Protein AF-A0A2K8UEN0-F1 (afdb_monomer_lite)

pLDDT: mean 71.18, std 26.44, range [20.95, 98.56]

Radius of gyration: 31.03 Å; chains: 1; bounding box: 82×56×104 Å

Structure (mmCIF, N/CA/C/O backbone):
data_AF-A0A2K8UEN0-F1
#
_entry.id   AF-A0A2K8UEN0-F1
#
loop_
_atom_site.group_PDB
_atom_site.id
_atom_site.type_symbol
_atom_site.label_atom_id
_atom_site.label_alt_id
_atom_site.label_comp_id
_atom_site.label_asym_id
_atom_site.label_entity_id
_atom_site.label_seq_id
_atom_site.pdbx_PDB_ins_code
_atom_site.Cartn_x
_atom_site.Cartn_y
_atom_site.Cartn_z
_atom_site.occupancy
_atom_site.B_iso_or_equiv
_atom_site.auth_seq_id
_atom_site.auth_comp_id
_atom_site.auth_asym_id
_atom_site.auth_atom_id
_atom_site.pdbx_PDB_model_num
ATOM 1 N N . MET A 1 1 ? -13.338 4.064 33.197 1.00 82.06 1 MET A N 1
ATOM 2 C CA . MET A 1 1 ? -11.881 4.070 32.950 1.00 82.06 1 MET A CA 1
ATOM 3 C C . MET A 1 1 ? -11.497 2.807 32.193 1.00 82.06 1 MET A C 1
ATOM 5 O O . MET A 1 1 ? -12.009 1.742 32.523 1.00 82.06 1 MET A O 1
ATOM 9 N N . LEU A 1 2 ? -10.599 2.917 31.211 1.00 87.88 2 LEU A N 1
ATOM 10 C CA . LEU A 1 2 ? -9.962 1.764 30.567 1.00 87.88 2 LEU A CA 1
ATOM 11 C C . LEU A 1 2 ? -8.529 1.620 31.090 1.00 87.88 2 LEU A C 1
ATOM 13 O O . LEU A 1 2 ? -7.789 2.602 31.107 1.00 87.88 2 LEU A O 1
ATOM 17 N N . ALA A 1 3 ? -8.139 0.414 31.499 1.00 89.06 3 ALA A N 1
ATOM 18 C CA . ALA A 1 3 ? -6.764 0.093 31.877 1.00 89.06 3 ALA A CA 1
ATOM 19 C C . ALA A 1 3 ? -6.125 -0.749 30.767 1.00 89.06 3 ALA A C 1
ATOM 21 O O . ALA A 1 3 ? -6.399 -1.941 30.656 1.00 89.06 3 ALA A O 1
ATOM 22 N N . VAL A 1 4 ? -5.305 -0.127 29.918 1.00 88.69 4 VAL A N 1
ATOM 23 C CA . VAL A 1 4 ? -4.671 -0.806 28.776 1.00 88.69 4 VAL A CA 1
ATOM 24 C C . VAL A 1 4 ? -3.398 -1.521 29.235 1.00 88.69 4 VAL A C 1
ATOM 26 O O . VAL A 1 4 ? -2.424 -0.882 29.634 1.00 88.69 4 VAL A O 1
ATOM 29 N N . ILE A 1 5 ? -3.408 -2.852 29.173 1.00 89.62 5 ILE A N 1
ATOM 30 C CA . ILE A 1 5 ? -2.348 -3.731 29.674 1.00 89.62 5 ILE A CA 1
ATOM 31 C C . ILE A 1 5 ? -1.676 -4.411 28.477 1.00 89.62 5 ILE A C 1
ATOM 33 O O . ILE A 1 5 ? -2.247 -5.282 27.825 1.00 89.62 5 ILE A O 1
ATOM 37 N N . GLY A 1 6 ? -0.448 -3.987 28.177 1.00 85.31 6 GLY A N 1
ATOM 38 C CA . GLY A 1 6 ? 0.406 -4.589 27.150 1.00 85.31 6 GLY A CA 1
ATOM 39 C C . GLY A 1 6 ? 1.492 -5.500 27.728 1.00 85.31 6 GLY A C 1
ATOM 40 O O . GLY A 1 6 ? 1.697 -5.562 28.939 1.00 85.31 6 GLY A O 1
ATOM 41 N N . ARG A 1 7 ? 2.242 -6.168 26.843 1.00 86.25 7 ARG A N 1
ATOM 42 C CA . ARG A 1 7 ? 3.251 -7.193 27.185 1.00 86.25 7 ARG A CA 1
ATOM 43 C C . ARG A 1 7 ? 4.288 -6.743 28.223 1.00 86.25 7 ARG A C 1
ATOM 45 O O . ARG A 1 7 ? 4.674 -7.530 29.081 1.00 86.25 7 ARG A O 1
ATOM 52 N N . ASP A 1 8 ? 4.694 -5.477 28.168 1.00 87.31 8 ASP A N 1
ATOM 53 C CA . ASP A 1 8 ? 5.699 -4.901 29.068 1.00 87.31 8 ASP A CA 1
ATOM 54 C C . ASP A 1 8 ? 5.096 -4.125 30.252 1.00 87.31 8 ASP A C 1
ATOM 56 O O . ASP A 1 8 ? 5.833 -3.471 30.983 1.00 87.31 8 ASP A O 1
ATOM 60 N N . TRP A 1 9 ? 3.776 -4.160 30.471 1.00 89.62 9 TRP A N 1
ATOM 61 C CA . TRP A 1 9 ? 3.104 -3.331 31.486 1.00 89.62 9 TRP A CA 1
ATOM 62 C C . TRP A 1 9 ? 3.625 -3.604 32.910 1.00 89.62 9 TRP A C 1
ATOM 64 O O . TRP A 1 9 ? 3.991 -2.669 33.617 1.00 89.62 9 TRP A O 1
ATOM 74 N N . LEU A 1 10 ? 3.802 -4.880 33.277 1.00 88.69 10 LEU A N 1
ATOM 75 C CA . LEU A 1 10 ? 4.421 -5.298 34.548 1.00 88.69 10 LEU A CA 1
ATOM 76 C C . LEU A 1 10 ? 5.946 -5.092 34.615 1.00 88.69 10 LEU A C 1
ATOM 78 O O . LEU A 1 10 ? 6.532 -5.256 35.682 1.00 88.69 10 LEU A O 1
ATOM 82 N N . ARG A 1 11 ? 6.614 -4.800 33.492 1.00 86.62 11 ARG A N 1
ATOM 83 C CA . ARG A 1 11 ? 8.087 -4.729 33.386 1.00 86.62 11 ARG A CA 1
ATOM 84 C C . ARG A 1 11 ? 8.613 -3.337 33.041 1.00 86.62 11 ARG A C 1
ATOM 86 O O . ARG A 1 11 ? 9.823 -3.135 33.032 1.00 86.62 11 ARG A O 1
ATOM 93 N N . ALA A 1 12 ? 7.728 -2.386 32.751 1.00 84.38 12 ALA A N 1
ATOM 94 C CA . ALA A 1 12 ? 8.094 -1.010 32.468 1.00 84.38 12 ALA A CA 1
ATOM 95 C C . ALA A 1 12 ? 8.827 -0.413 33.678 1.00 84.38 12 ALA A C 1
ATOM 97 O O . ALA A 1 12 ? 8.308 -0.445 34.790 1.00 84.38 12 ALA A O 1
ATOM 98 N N . ALA A 1 13 ? 10.012 0.139 33.447 1.00 83.69 13 ALA A N 1
ATOM 99 C CA . ALA A 1 13 ? 10.877 0.770 34.439 1.00 83.69 13 ALA A CA 1
ATOM 100 C C . ALA A 1 13 ? 11.447 2.065 33.843 1.00 83.69 13 ALA A C 1
ATOM 102 O O . ALA A 1 13 ? 11.563 2.170 32.617 1.00 83.69 13 ALA A O 1
ATOM 103 N N . ASP A 1 14 ? 11.799 3.031 34.691 1.00 75.75 14 ASP A N 1
ATOM 104 C CA . ASP A 1 14 ? 12.539 4.222 34.264 1.00 75.75 14 ASP A CA 1
ATOM 105 C C . ASP A 1 14 ? 14.040 4.033 34.545 1.00 75.75 14 ASP A C 1
ATOM 107 O O . ASP A 1 14 ? 14.449 3.163 35.316 1.00 75.75 14 ASP A O 1
ATOM 111 N N . ALA A 1 15 ? 14.898 4.827 33.900 1.00 58.66 15 ALA A N 1
ATOM 112 C CA . ALA A 1 15 ? 16.346 4.673 34.032 1.00 58.66 15 ALA A CA 1
ATOM 113 C C . ALA A 1 15 ? 16.814 4.940 35.478 1.00 58.66 15 ALA A C 1
ATOM 115 O O . ALA A 1 15 ? 16.843 6.083 35.927 1.00 58.66 15 ALA A O 1
ATOM 116 N N . GLY A 1 16 ? 17.195 3.876 36.193 1.00 63.41 16 GLY A N 1
ATOM 117 C CA . GLY A 1 16 ? 17.675 3.942 37.578 1.00 63.41 16 GLY A CA 1
ATOM 118 C C . GLY A 1 16 ? 16.596 3.794 38.658 1.00 63.41 16 GLY A C 1
ATOM 119 O O . GLY A 1 16 ? 16.931 3.871 39.838 1.00 63.41 16 GLY A O 1
ATOM 120 N N . SER A 1 17 ? 15.333 3.549 38.296 1.00 62.38 17 SER A N 1
ATOM 121 C CA . SER A 1 17 ? 14.279 3.154 39.241 1.00 62.38 17 SER A CA 1
ATOM 122 C C . SER A 1 17 ? 13.800 1.720 38.971 1.00 62.38 17 SER A C 1
ATOM 124 O O . SER A 1 17 ? 14.158 1.106 37.965 1.00 62.38 17 SER A O 1
ATOM 126 N N . GLY A 1 18 ? 13.040 1.152 39.913 1.00 79.75 18 GLY A N 1
ATOM 127 C CA . GLY A 1 18 ? 12.430 -0.173 39.767 1.00 79.75 18 GLY A CA 1
ATOM 128 C C . GLY A 1 18 ? 11.280 -0.188 38.752 1.00 79.75 18 GLY A C 1
ATOM 129 O O . GLY A 1 18 ? 11.208 0.638 37.841 1.00 79.75 18 GLY A O 1
ATOM 130 N N . ARG A 1 19 ? 10.330 -1.117 38.914 1.00 88.81 19 ARG A N 1
ATOM 131 C CA . ARG A 1 19 ? 9.127 -1.113 38.069 1.00 88.81 19 ARG A CA 1
ATOM 132 C C . ARG A 1 19 ? 8.378 0.200 38.291 1.00 88.81 19 ARG A C 1
ATOM 134 O O . ARG A 1 19 ? 8.179 0.628 39.425 1.00 88.81 19 ARG A O 1
ATOM 141 N N . ARG A 1 20 ? 7.894 0.810 37.214 1.00 86.62 20 ARG A N 1
ATOM 142 C CA . ARG A 1 20 ? 7.087 2.033 37.258 1.00 86.62 20 ARG A CA 1
ATOM 143 C C . ARG A 1 20 ? 5.858 1.881 38.140 1.00 86.62 20 ARG A C 1
ATOM 145 O O . ARG A 1 20 ? 5.561 2.778 38.915 1.00 86.62 20 ARG A O 1
ATOM 152 N N . LEU A 1 21 ? 5.202 0.723 38.097 1.00 87.31 21 LEU A N 1
ATOM 153 C CA . LEU A 1 21 ? 4.064 0.428 38.968 1.00 87.31 21 LEU A CA 1
ATOM 154 C C . LEU A 1 21 ? 4.421 0.450 40.463 1.00 87.31 21 LEU A C 1
ATOM 156 O O . LEU A 1 21 ? 3.522 0.645 41.267 1.00 87.31 21 LEU A O 1
ATOM 160 N N . ASP A 1 22 ? 5.693 0.353 40.854 1.00 87.38 22 ASP A N 1
ATOM 161 C CA . ASP A 1 22 ? 6.131 0.501 42.250 1.00 87.38 22 ASP A CA 1
ATOM 162 C C . ASP A 1 22 ? 6.551 1.954 42.584 1.00 87.38 22 ASP A C 1
ATOM 164 O O . ASP A 1 22 ? 6.701 2.316 43.749 1.00 87.38 22 ASP A O 1
ATOM 168 N N . ALA A 1 23 ? 6.728 2.827 41.582 1.00 84.31 23 ALA A N 1
ATOM 169 C CA . ALA A 1 23 ? 7.211 4.193 41.779 1.00 84.31 23 ALA A CA 1
ATOM 170 C C . ALA A 1 23 ? 6.116 5.097 42.394 1.00 84.31 23 ALA A C 1
ATOM 172 O O . ALA A 1 23 ? 5.028 5.203 41.819 1.00 84.31 23 ALA A O 1
ATOM 173 N N . PRO A 1 24 ? 6.359 5.826 43.505 1.00 78.44 24 PRO A N 1
ATOM 174 C CA . PRO A 1 24 ? 5.321 6.596 44.211 1.00 78.44 24 PRO A CA 1
ATOM 175 C C . PRO A 1 24 ? 4.563 7.659 43.395 1.00 78.44 24 PRO A C 1
ATOM 177 O O . PRO A 1 24 ? 3.527 8.131 43.846 1.00 78.44 24 PRO A O 1
ATOM 180 N N . ARG A 1 25 ? 5.054 8.036 42.206 1.00 78.06 25 ARG A N 1
ATOM 181 C CA . ARG A 1 25 ? 4.451 9.039 41.308 1.00 78.06 25 ARG A CA 1
ATOM 182 C C . ARG A 1 25 ? 4.110 8.505 39.908 1.00 78.06 25 ARG A C 1
ATOM 184 O O . ARG A 1 25 ? 3.991 9.294 38.975 1.00 78.06 25 ARG A O 1
ATOM 191 N N . ASP A 1 26 ? 3.981 7.190 39.726 1.00 84.69 26 ASP A N 1
ATOM 192 C CA . ASP A 1 26 ? 3.490 6.666 38.450 1.00 84.69 26 ASP A CA 1
ATOM 193 C C . ASP A 1 26 ? 1.990 6.937 38.275 1.00 84.69 26 ASP A C 1
ATOM 195 O O . ASP A 1 26 ? 1.142 6.399 38.988 1.00 84.69 26 ASP A O 1
ATOM 199 N N . TYR A 1 27 ? 1.683 7.767 37.278 1.00 82.44 27 TYR A N 1
ATOM 200 C CA . TYR A 1 27 ? 0.323 8.179 36.945 1.00 82.44 27 TYR A CA 1
ATOM 201 C C . TYR A 1 27 ? -0.606 7.005 36.602 1.00 82.44 27 TYR A C 1
ATOM 203 O O . TYR A 1 27 ? -1.795 7.089 36.884 1.00 82.44 27 TYR A O 1
ATOM 211 N N . VAL A 1 28 ? -0.104 5.903 36.027 1.00 85.44 28 VAL A N 1
ATOM 212 C CA . VAL A 1 28 ? -0.961 4.761 35.666 1.00 85.44 28 VAL A CA 1
ATOM 213 C C . VAL A 1 28 ? -1.445 4.049 36.924 1.00 85.44 28 VAL A C 1
ATOM 215 O O . VAL A 1 28 ? -2.636 3.753 37.014 1.00 85.44 28 VAL A O 1
ATOM 218 N N . ARG A 1 29 ? -0.573 3.833 37.921 1.00 89.38 29 ARG A N 1
ATOM 219 C CA . ARG A 1 29 ? -1.021 3.308 39.219 1.00 89.38 29 ARG A CA 1
ATOM 220 C C . ARG A 1 29 ? -2.003 4.272 39.886 1.00 89.38 29 ARG A C 1
ATOM 222 O O . ARG A 1 29 ? -3.088 3.837 40.251 1.00 89.38 29 ARG A O 1
ATOM 229 N N . THR A 1 30 ? -1.671 5.560 39.996 1.00 86.69 30 THR A N 1
ATOM 230 C CA . THR A 1 30 ? -2.517 6.543 40.700 1.00 86.69 30 THR A CA 1
ATOM 231 C C . THR A 1 30 ? -3.921 6.676 40.100 1.00 86.69 30 THR A C 1
ATOM 233 O O . THR A 1 30 ? -4.896 6.707 40.847 1.00 86.69 30 THR A O 1
ATOM 236 N N . GLU A 1 31 ? -4.072 6.685 38.773 1.00 90.25 31 GLU A N 1
ATOM 237 C CA . GLU A 1 31 ? -5.403 6.719 38.147 1.00 90.25 31 GLU A CA 1
ATOM 238 C C . GLU A 1 31 ? -6.209 5.434 38.422 1.00 90.25 31 GLU A C 1
ATOM 240 O O . GLU A 1 31 ? -7.415 5.498 38.669 1.00 90.25 31 GLU A O 1
ATOM 245 N N . ILE A 1 32 ? -5.554 4.264 38.454 1.00 89.12 32 ILE A N 1
ATOM 246 C CA . ILE A 1 32 ? -6.199 2.985 38.801 1.00 89.12 32 ILE A CA 1
ATOM 247 C C . ILE A 1 32 ? -6.617 2.965 40.281 1.00 89.12 32 ILE A C 1
ATOM 249 O O . ILE A 1 32 ? -7.744 2.570 40.580 1.00 89.12 32 ILE A O 1
ATOM 253 N N . GLU A 1 33 ? -5.763 3.437 41.196 1.00 89.75 33 GLU A N 1
ATOM 254 C CA . GLU A 1 33 ? -6.080 3.605 42.625 1.00 89.75 33 GLU A CA 1
ATOM 255 C C . GLU A 1 33 ? -7.322 4.489 42.810 1.00 89.75 33 GLU A C 1
ATOM 257 O O . GLU A 1 33 ? -8.261 4.110 43.511 1.00 89.75 33 GLU A O 1
ATOM 262 N N . ILE A 1 34 ? -7.364 5.645 42.135 1.00 85.38 34 ILE A N 1
ATOM 263 C CA . ILE A 1 34 ? -8.489 6.587 42.193 1.00 85.38 34 ILE A CA 1
ATOM 264 C C . ILE A 1 34 ? -9.768 5.957 41.629 1.00 85.38 34 ILE A C 1
ATOM 266 O O . ILE A 1 34 ? -10.835 6.115 42.227 1.00 85.38 34 ILE A O 1
ATOM 270 N N . ALA A 1 35 ? -9.688 5.234 40.508 1.00 83.50 35 ALA A N 1
ATOM 271 C CA . ALA A 1 35 ? -10.848 4.577 39.914 1.00 83.50 35 ALA A CA 1
ATOM 272 C C . ALA A 1 35 ? -11.420 3.477 40.819 1.00 83.50 35 ALA A C 1
ATOM 274 O O . ALA A 1 35 ? -12.634 3.435 41.025 1.00 83.50 35 ALA A O 1
ATOM 275 N N . LEU A 1 36 ? -10.558 2.643 41.411 1.00 86.00 36 LEU A N 1
ATOM 276 C CA . LEU A 1 36 ? -10.953 1.621 42.382 1.00 86.00 36 LEU A CA 1
ATOM 277 C C . LEU A 1 36 ? -11.582 2.255 43.634 1.00 86.00 36 LEU A C 1
ATOM 279 O O . LEU A 1 36 ? -12.689 1.878 44.014 1.00 86.00 36 LEU A O 1
ATOM 283 N N . ALA A 1 37 ? -10.926 3.256 44.231 1.00 84.56 37 ALA A N 1
ATOM 284 C CA . ALA A 1 37 ? -11.383 3.914 45.457 1.00 84.56 37 ALA A CA 1
ATOM 285 C C . ALA A 1 37 ? -12.699 4.695 45.286 1.00 84.56 37 ALA A C 1
ATOM 287 O O . ALA A 1 37 ? -13.472 4.815 46.234 1.00 84.56 37 ALA A O 1
ATOM 288 N N . ARG A 1 38 ? -12.971 5.224 44.086 1.00 82.81 38 ARG A N 1
ATOM 289 C CA . ARG A 1 38 ? -14.210 5.956 43.761 1.00 82.81 38 ARG A CA 1
ATOM 290 C C . ARG A 1 38 ? -15.308 5.079 43.151 1.00 82.81 38 ARG A C 1
ATOM 292 O O . ARG A 1 38 ? -16.337 5.613 42.749 1.00 82.81 38 ARG A O 1
ATOM 299 N N . GLY A 1 39 ? -15.097 3.765 43.037 1.00 82.00 39 GLY A N 1
ATOM 300 C CA . GLY A 1 39 ? -16.062 2.849 42.419 1.00 82.00 39 GLY A CA 1
ATOM 301 C C . GLY A 1 39 ? -16.320 3.118 40.930 1.00 82.00 39 GLY A C 1
ATOM 302 O O . GLY A 1 39 ? -17.355 2.713 40.404 1.00 82.00 39 GLY A O 1
ATOM 303 N N . ILE A 1 40 ? -15.404 3.804 40.240 1.00 81.06 40 ILE A N 1
ATOM 304 C CA . ILE A 1 40 ? -15.533 4.114 38.812 1.00 81.06 40 ILE A CA 1
ATOM 305 C C . ILE A 1 40 ? -15.416 2.800 38.021 1.00 81.06 40 ILE A C 1
ATOM 307 O O . ILE A 1 40 ? -14.458 2.055 38.246 1.00 81.06 40 ILE A O 1
ATOM 311 N N . PRO A 1 41 ? -16.317 2.513 37.057 1.00 81.06 41 PRO A N 1
ATOM 312 C CA . PRO A 1 41 ? -16.208 1.333 36.205 1.00 81.06 41 PRO A CA 1
ATOM 313 C C . PRO A 1 41 ? -14.829 1.243 35.543 1.00 81.06 41 PRO A C 1
ATOM 315 O O . PRO A 1 41 ? -14.430 2.127 34.777 1.00 81.06 41 PRO A O 1
ATOM 318 N N . LEU A 1 42 ? -14.092 0.181 35.866 1.00 84.31 42 LEU A N 1
ATOM 319 C CA . LEU A 1 42 ? -12.716 -0.056 35.442 1.00 84.31 42 LEU A CA 1
ATOM 320 C C . LEU A 1 42 ? -12.673 -1.317 34.579 1.00 84.31 42 LEU A C 1
ATOM 322 O O . LEU A 1 42 ? -12.878 -2.418 35.087 1.00 84.31 42 LEU A O 1
ATOM 326 N N . VAL A 1 43 ? -12.412 -1.144 33.283 1.00 87.62 43 VAL A N 1
ATOM 327 C CA . VAL A 1 43 ? -12.353 -2.240 32.306 1.00 87.62 43 VAL A CA 1
ATOM 328 C C . VAL A 1 43 ? -10.896 -2.452 31.880 1.00 87.62 43 VAL A C 1
ATOM 330 O O . VAL A 1 43 ? -10.316 -1.559 31.250 1.00 87.62 43 VAL A O 1
ATOM 333 N N . PRO A 1 44 ? -10.273 -3.597 32.210 1.00 87.44 44 PRO A N 1
ATOM 334 C CA . PRO A 1 44 ? -8.974 -3.965 31.666 1.00 87.44 44 PRO A CA 1
ATOM 335 C C . PRO A 1 44 ? -9.081 -4.280 30.170 1.00 87.44 44 PRO A C 1
ATOM 337 O O . PRO A 1 44 ? -9.981 -5.002 29.738 1.00 87.44 44 PRO A O 1
ATOM 340 N N . VAL A 1 45 ? -8.140 -3.761 29.386 1.00 89.81 45 VAL A N 1
ATOM 341 C CA . VAL A 1 45 ? -8.002 -4.016 27.949 1.00 89.81 45 VAL A CA 1
ATOM 342 C C . VAL A 1 45 ? -6.643 -4.675 27.727 1.00 89.81 45 VAL A C 1
ATOM 344 O O . VAL A 1 45 ? -5.604 -4.017 27.777 1.00 89.81 45 VAL A O 1
ATOM 347 N N . LEU A 1 46 ? -6.658 -5.992 27.544 1.00 83.94 46 LEU A N 1
ATOM 348 C CA . LEU A 1 46 ? -5.487 -6.851 27.394 1.00 83.94 46 LEU A CA 1
ATOM 349 C C . LEU A 1 46 ? -5.035 -6.853 25.929 1.00 83.94 46 LEU A C 1
ATOM 351 O O . LEU A 1 46 ? -5.769 -7.322 25.061 1.00 83.94 46 LEU A O 1
ATOM 355 N N . LEU A 1 47 ? -3.843 -6.335 25.636 1.00 83.94 47 LEU A N 1
ATOM 356 C CA . LEU A 1 47 ? -3.327 -6.280 24.265 1.00 83.94 47 LEU A CA 1
ATOM 357 C C . LEU A 1 47 ? -2.590 -7.568 23.879 1.00 83.94 47 LEU A C 1
ATOM 359 O O . LEU A 1 47 ? -1.862 -8.134 24.691 1.00 83.94 47 LEU A O 1
ATOM 363 N N . GLU A 1 48 ? -2.713 -7.996 22.621 1.00 77.38 48 GLU A N 1
ATOM 364 C CA . GLU A 1 48 ? -1.918 -9.093 22.031 1.00 77.38 48 GLU A CA 1
ATOM 365 C C . GLU A 1 48 ? -1.949 -10.421 22.812 1.00 77.38 48 GLU A C 1
ATOM 367 O O . GLU A 1 48 ? -0.932 -11.107 22.938 1.00 77.38 48 GLU A O 1
ATOM 372 N N . GLY A 1 49 ? -3.112 -10.783 23.366 1.00 69.25 49 GLY A N 1
ATOM 373 C CA . GLY A 1 49 ? -3.289 -12.035 24.112 1.00 69.25 49 GLY A CA 1
ATOM 374 C C . GLY A 1 49 ? -2.563 -12.087 25.461 1.00 69.25 49 GLY A C 1
ATOM 375 O O . GLY A 1 49 ? -2.380 -13.171 26.012 1.00 69.25 49 GLY A O 1
ATOM 376 N N . VAL A 1 50 ? -2.127 -10.943 25.997 1.00 79.88 50 VAL A N 1
ATOM 377 C CA . VAL A 1 50 ? -1.524 -10.856 27.335 1.00 79.88 50 VAL A CA 1
ATOM 378 C C . VAL A 1 50 ? -2.532 -11.307 28.394 1.00 79.88 50 VAL A C 1
ATOM 380 O O . VAL A 1 50 ? -3.670 -10.850 28.414 1.00 79.88 50 VAL A O 1
ATOM 383 N N . ALA A 1 51 ? -2.113 -12.207 29.283 1.00 79.25 51 ALA A N 1
ATOM 384 C CA . ALA A 1 51 ? -2.934 -12.646 30.406 1.00 79.25 51 ALA A CA 1
ATOM 385 C C . ALA A 1 51 ? -3.125 -11.520 31.438 1.00 79.25 51 ALA A C 1
ATOM 387 O O . ALA A 1 51 ? -2.271 -10.643 31.588 1.00 79.25 51 ALA A O 1
ATOM 388 N N . MET A 1 52 ? -4.230 -11.575 32.184 1.00 88.19 52 MET A N 1
ATOM 389 C CA . MET A 1 52 ? -4.476 -10.650 33.288 1.00 88.19 52 MET A CA 1
ATOM 390 C C . MET A 1 52 ? -3.376 -10.787 34.364 1.00 88.19 52 MET A C 1
ATOM 392 O O . MET A 1 52 ? -3.030 -11.920 34.712 1.00 88.19 52 MET A O 1
ATOM 396 N N . PRO A 1 53 ? -2.813 -9.682 34.899 1.00 87.31 53 PRO A N 1
ATOM 397 C CA . PRO A 1 53 ? -1.859 -9.738 36.006 1.00 87.31 53 PRO A CA 1
ATOM 398 C C . PRO A 1 53 ? -2.433 -10.442 37.239 1.00 87.31 53 PRO A C 1
ATOM 400 O O . PRO A 1 53 ? -3.606 -10.259 37.563 1.00 87.31 53 PRO A O 1
ATOM 403 N N . LEU A 1 54 ? -1.599 -11.195 37.959 1.00 83.56 54 LEU A N 1
ATOM 404 C CA . LEU A 1 54 ? -1.986 -11.794 39.237 1.00 83.56 54 LEU A CA 1
ATOM 405 C C . LEU A 1 54 ? -1.815 -10.772 40.368 1.00 83.56 54 LEU A C 1
ATOM 407 O O . LEU A 1 54 ? -0.923 -9.928 40.307 1.00 83.56 54 LEU A O 1
ATOM 411 N N . GLU A 1 55 ? -2.582 -10.899 41.454 1.00 88.81 55 GLU A N 1
ATOM 412 C CA . GLU A 1 55 ? -2.457 -10.021 42.634 1.00 88.81 55 GLU A CA 1
ATOM 413 C C . GLU A 1 55 ? -1.015 -9.892 43.153 1.00 88.81 55 GLU A C 1
ATOM 415 O O . GLU A 1 55 ? -0.589 -8.812 43.548 1.00 88.81 55 GLU A O 1
ATOM 420 N N . ARG A 1 56 ? -0.243 -10.987 43.139 1.00 88.62 56 ARG A N 1
ATOM 421 C CA . ARG A 1 56 ? 1.161 -11.003 43.592 1.00 88.62 56 ARG A CA 1
ATOM 422 C C . ARG A 1 56 ? 2.110 -10.170 42.731 1.00 88.62 56 ARG A C 1
ATOM 424 O O . ARG A 1 56 ? 3.187 -9.817 43.200 1.00 88.62 56 ARG A O 1
ATOM 431 N N . ASP A 1 57 ? 1.728 -9.876 41.492 1.00 88.81 57 ASP A N 1
ATOM 432 C CA . ASP A 1 57 ? 2.528 -9.072 40.570 1.00 88.81 57 ASP A CA 1
ATOM 433 C C . ASP A 1 57 ? 2.227 -7.569 40.732 1.00 88.81 57 ASP A C 1
ATOM 435 O O . ASP A 1 57 ? 2.970 -6.732 40.210 1.00 88.81 57 ASP A O 1
ATOM 439 N N . LEU A 1 58 ? 1.159 -7.223 41.464 1.00 91.25 58 LEU A N 1
ATOM 440 C CA . LEU A 1 58 ? 0.615 -5.877 41.622 1.00 91.25 58 LEU A CA 1
ATOM 441 C C . LEU A 1 58 ? 0.950 -5.262 42.999 1.00 91.25 58 LEU A C 1
ATOM 443 O O . LEU A 1 58 ? 0.942 -5.967 44.011 1.00 91.25 58 LEU A O 1
ATOM 447 N N . PRO A 1 59 ? 1.173 -3.935 43.073 1.00 91.50 59 PRO A N 1
ATOM 448 C CA . PRO A 1 59 ? 1.155 -3.189 44.332 1.00 91.50 59 PRO A CA 1
ATOM 449 C C . PRO A 1 59 ? -0.170 -3.371 45.084 1.00 91.50 59 PRO A C 1
ATOM 451 O O . PRO A 1 59 ? -1.233 -3.398 44.459 1.00 91.50 59 PRO A O 1
ATOM 454 N N . ASP A 1 60 ? -0.116 -3.418 46.421 1.00 89.31 60 ASP A N 1
ATOM 455 C CA . ASP A 1 60 ? -1.285 -3.652 47.290 1.00 89.31 60 ASP A CA 1
ATOM 456 C C . ASP A 1 60 ? -2.479 -2.739 46.970 1.00 89.31 60 ASP A C 1
ATOM 458 O O . ASP A 1 60 ? -3.623 -3.190 46.952 1.00 89.31 60 ASP A O 1
ATOM 462 N N . SER A 1 61 ? -2.206 -1.473 46.647 1.00 90.25 61 SER A N 1
ATOM 463 C CA . SER A 1 61 ? -3.206 -0.445 46.344 1.00 90.25 61 SER A CA 1
ATOM 464 C C . SER A 1 61 ? -4.019 -0.692 45.066 1.00 90.25 61 SER A C 1
ATOM 466 O O . SER A 1 61 ? -5.095 -0.113 44.917 1.00 90.25 61 SER A O 1
ATOM 468 N N . ILE A 1 62 ? -3.544 -1.552 44.155 1.00 91.88 62 ILE A N 1
ATOM 469 C CA . ILE A 1 62 ? -4.234 -1.883 42.898 1.00 91.88 62 ILE A CA 1
ATOM 470 C C . ILE A 1 62 ? -4.492 -3.382 42.703 1.00 91.88 62 ILE A C 1
ATOM 472 O O . ILE A 1 62 ? -4.889 -3.779 41.610 1.00 91.88 62 ILE A O 1
ATOM 476 N N . LYS A 1 63 ? -4.330 -4.228 43.732 1.00 90.44 63 LYS A N 1
ATOM 477 C CA . LYS A 1 63 ? -4.585 -5.682 43.628 1.00 90.44 63 LYS A CA 1
ATOM 478 C C . LYS A 1 63 ? -5.977 -6.023 43.095 1.00 90.44 63 LYS A C 1
ATOM 480 O O . LYS A 1 63 ? -6.083 -6.866 42.212 1.00 90.44 63 LYS A O 1
ATOM 485 N N . ALA A 1 64 ? -7.000 -5.265 43.500 1.00 83.19 64 ALA A N 1
ATOM 486 C CA . ALA A 1 64 ? -8.385 -5.381 43.021 1.00 83.19 64 ALA A CA 1
ATOM 487 C C . ALA A 1 64 ? -8.599 -5.022 41.526 1.00 83.19 64 ALA A C 1
ATOM 489 O O . ALA A 1 64 ? -9.738 -4.949 41.047 1.00 83.19 64 ALA A O 1
ATOM 490 N N . LEU A 1 65 ? -7.519 -4.756 40.779 1.00 87.06 65 LEU A N 1
ATOM 491 C CA . LEU A 1 65 ? -7.493 -4.811 39.319 1.00 87.06 65 LEU A CA 1
ATOM 492 C C . LEU A 1 65 ? -7.532 -6.264 38.820 1.00 87.06 65 LEU A C 1
ATOM 494 O O . LEU A 1 65 ? -8.215 -6.514 37.835 1.00 87.06 65 LEU A O 1
ATOM 498 N N . ALA A 1 66 ? -6.843 -7.207 39.475 1.00 85.00 66 ALA A N 1
ATOM 499 C CA . ALA A 1 66 ? -6.759 -8.612 39.053 1.00 85.00 66 ALA A CA 1
ATOM 500 C C . ALA A 1 66 ? -8.135 -9.307 39.017 1.00 85.00 66 ALA A C 1
ATOM 502 O O . ALA A 1 66 ? -8.394 -10.109 38.124 1.00 85.00 66 ALA A O 1
ATOM 503 N N . ASP A 1 67 ? -9.044 -8.917 39.916 1.00 80.44 67 ASP A N 1
ATOM 504 C CA . ASP A 1 67 ? -10.428 -9.413 39.988 1.00 80.44 67 ASP A CA 1
ATOM 505 C C . ASP A 1 67 ? -11.343 -8.895 38.862 1.00 80.44 67 ASP A C 1
ATOM 507 O O . ASP A 1 67 ? -12.517 -9.268 38.770 1.00 80.44 67 ASP A O 1
ATOM 511 N N . ARG A 1 68 ? -10.860 -7.979 38.013 1.00 80.81 68 ARG A N 1
ATOM 512 C CA . ARG A 1 68 ? -11.673 -7.353 36.963 1.00 80.81 68 ARG A CA 1
ATOM 513 C C . ARG A 1 68 ? -11.700 -8.214 35.706 1.00 80.81 68 ARG A C 1
ATOM 515 O O . ARG A 1 68 ? -10.667 -8.631 35.189 1.00 80.81 68 ARG A O 1
ATOM 522 N N . GLN A 1 69 ? -12.897 -8.393 35.153 1.00 71.25 69 GLN A N 1
ATOM 523 C CA . GLN A 1 69 ? -13.095 -9.047 33.861 1.00 71.25 69 GLN A CA 1
ATOM 524 C C . GLN A 1 69 ? -12.464 -8.210 32.738 1.00 71.25 69 GLN A C 1
ATOM 526 O O . GLN A 1 69 ? -13.032 -7.212 32.296 1.00 71.25 69 GLN A O 1
ATOM 531 N N . GLY A 1 70 ? -11.274 -8.611 32.290 1.00 76.38 70 GLY A N 1
ATOM 532 C CA . GLY A 1 70 ? -10.597 -8.000 31.150 1.00 76.38 70 GLY A CA 1
ATOM 533 C C . GLY A 1 70 ? -11.217 -8.400 29.811 1.00 76.38 70 GLY A C 1
ATOM 534 O O . GLY A 1 70 ? -11.696 -9.522 29.641 1.00 76.38 70 GLY A O 1
ATOM 535 N N . THR A 1 71 ? -11.169 -7.494 28.836 1.00 79.06 71 THR A N 1
ATOM 536 C CA . THR A 1 71 ? -11.392 -7.833 27.426 1.00 79.06 71 THR A CA 1
ATOM 537 C C . THR A 1 71 ? -10.058 -7.904 26.695 1.00 79.06 71 THR A C 1
ATOM 539 O O . THR A 1 71 ? -9.171 -7.093 26.957 1.00 79.06 71 THR A O 1
ATOM 542 N N . THR A 1 72 ? -9.906 -8.856 25.777 1.00 78.25 72 THR A N 1
ATOM 543 C CA . THR A 1 72 ? -8.694 -8.976 24.959 1.00 78.25 72 THR A CA 1
ATOM 544 C C . THR A 1 72 ? -8.893 -8.274 23.624 1.00 78.25 72 THR A C 1
ATOM 546 O O . THR A 1 72 ? -9.889 -8.497 22.939 1.00 78.25 72 THR A O 1
ATOM 549 N N . VAL A 1 73 ? -7.923 -7.445 23.245 1.00 77.50 73 VAL A N 1
ATOM 550 C CA . VAL A 1 73 ? -7.859 -6.756 21.957 1.00 77.50 73 VAL A CA 1
ATOM 551 C C . VAL A 1 73 ? -6.554 -7.152 21.274 1.00 77.50 73 VAL A C 1
ATOM 553 O O . VAL A 1 73 ? -5.460 -6.788 21.701 1.00 77.50 73 VAL A O 1
ATOM 556 N N . HIS A 1 74 ? -6.679 -7.915 20.196 1.00 68.19 74 HIS A N 1
ATOM 557 C CA . HIS A 1 74 ? -5.585 -8.186 19.268 1.00 68.19 74 HIS A CA 1
ATOM 558 C C . HIS A 1 74 ? -5.598 -7.101 18.189 1.00 68.19 74 HIS A C 1
ATOM 560 O O . HIS A 1 74 ? -6.623 -6.923 17.532 1.00 68.19 74 HIS A O 1
ATOM 566 N N . ALA A 1 75 ? -4.494 -6.374 18.013 1.00 54.50 75 ALA A N 1
ATOM 567 C CA . ALA A 1 75 ? -4.355 -5.309 17.018 1.00 54.50 75 ALA A CA 1
ATOM 568 C C . ALA A 1 75 ? -4.030 -5.837 15.605 1.00 54.50 75 ALA A C 1
ATOM 570 O O . ALA A 1 75 ? -3.965 -5.056 14.656 1.00 54.50 75 ALA A O 1
ATOM 571 N N . ALA A 1 76 ? -3.841 -7.151 15.450 1.00 44.81 76 ALA A N 1
ATOM 572 C CA . ALA A 1 76 ? -3.635 -7.816 14.167 1.00 44.81 76 ALA A CA 1
ATOM 573 C C . ALA A 1 76 ? -4.912 -8.530 13.667 1.00 44.81 76 ALA A C 1
ATOM 575 O O . ALA A 1 76 ? -5.451 -9.403 14.346 1.00 44.81 76 ALA A O 1
ATOM 576 N N . GLY A 1 77 ? -5.340 -8.200 12.440 1.00 45.75 77 GLY A N 1
ATOM 577 C CA . GLY A 1 77 ? -6.372 -8.917 11.668 1.00 45.75 77 GLY A CA 1
ATOM 578 C C . GLY A 1 77 ? -7.831 -8.476 11.882 1.00 45.75 77 GLY A C 1
ATOM 579 O O . GLY A 1 77 ? -8.130 -7.657 12.754 1.00 45.75 77 GLY A O 1
ATOM 580 N N . ALA A 1 78 ? -8.742 -9.064 11.090 1.00 42.50 78 ALA A N 1
ATOM 581 C CA . ALA A 1 78 ? -10.197 -8.825 11.079 1.00 42.50 78 ALA A CA 1
ATOM 582 C C . ALA A 1 78 ? -10.870 -8.724 12.462 1.00 42.50 78 ALA A C 1
ATOM 584 O O . ALA A 1 78 ? -11.869 -8.024 12.643 1.00 42.50 78 ALA A O 1
ATOM 585 N N . HIS A 1 79 ? -10.333 -9.424 13.463 1.00 48.44 79 HIS A N 1
ATOM 586 C CA . HIS A 1 79 ? -10.904 -9.459 14.804 1.00 48.44 79 HIS A CA 1
ATOM 587 C C . HIS A 1 79 ? -10.733 -8.149 15.584 1.00 48.44 79 HIS A C 1
ATOM 589 O O . HIS A 1 79 ? -11.469 -7.952 16.545 1.00 48.44 79 HIS A O 1
ATOM 595 N N . PHE A 1 80 ? -9.838 -7.230 15.190 1.00 59.66 80 PHE A N 1
ATOM 596 C CA . PHE A 1 80 ? -9.678 -5.947 15.888 1.00 59.66 80 PHE A CA 1
ATOM 597 C C . PHE A 1 80 ? -10.989 -5.149 15.929 1.00 59.66 80 PHE A C 1
ATOM 599 O O . PHE A 1 80 ? -11.420 -4.762 17.014 1.00 59.66 80 PHE A O 1
ATOM 606 N N . ARG A 1 81 ? -11.676 -4.979 14.786 1.00 61.69 81 ARG A N 1
ATOM 607 C CA . ARG A 1 81 ? -12.975 -4.279 14.736 1.00 61.69 81 ARG A CA 1
ATOM 608 C C . ARG A 1 81 ? -14.013 -5.001 15.601 1.00 61.69 81 ARG A C 1
ATOM 610 O O . ARG A 1 81 ? -14.590 -4.382 16.482 1.00 61.69 81 ARG A O 1
ATOM 617 N N . GLY A 1 82 ? -14.143 -6.325 15.482 1.00 61.16 82 GLY A N 1
ATOM 618 C CA . GLY A 1 82 ? -15.064 -7.108 16.320 1.00 61.16 82 GLY A CA 1
ATOM 619 C C . GLY A 1 82 ? -14.783 -7.035 17.833 1.00 61.16 82 GLY A C 1
ATOM 620 O O . GLY A 1 82 ? -15.722 -6.997 18.633 1.00 61.16 82 GLY A O 1
ATOM 621 N N . HIS A 1 83 ? -13.511 -6.979 18.243 1.00 69.88 83 HIS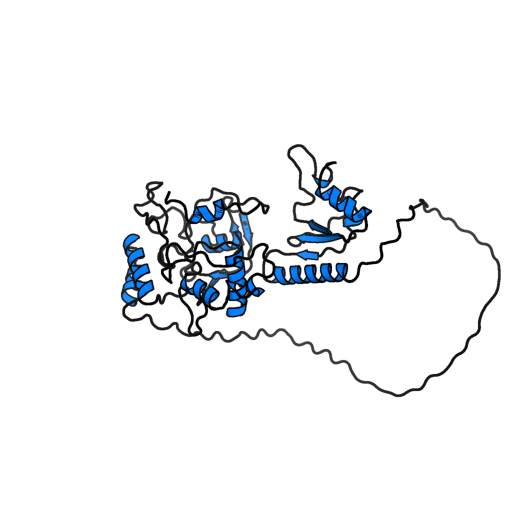 A N 1
ATOM 622 C CA . HIS A 1 83 ? -13.106 -6.782 19.639 1.00 69.88 83 HIS A CA 1
ATOM 623 C C . HIS A 1 83 ? -13.404 -5.359 20.124 1.00 69.88 83 HIS A C 1
ATOM 625 O O . HIS A 1 83 ? -13.956 -5.195 21.214 1.00 69.88 83 HIS A O 1
ATOM 631 N N . MET A 1 84 ? -13.110 -4.342 19.309 1.00 75.00 84 MET A N 1
ATOM 632 C CA . MET A 1 84 ? -13.415 -2.945 19.620 1.00 75.00 84 MET A CA 1
ATOM 633 C C . MET A 1 84 ? -14.924 -2.701 19.693 1.00 75.00 84 MET A C 1
ATOM 635 O O . MET A 1 84 ? -15.386 -2.141 20.679 1.00 75.00 84 MET A O 1
ATOM 639 N N . ASP A 1 85 ? -15.715 -3.220 18.755 1.00 72.00 85 ASP A N 1
ATOM 640 C CA . ASP A 1 85 ? -17.179 -3.133 18.778 1.00 72.00 85 ASP A CA 1
ATOM 641 C C . ASP A 1 85 ? -17.773 -3.834 20.013 1.00 72.00 85 ASP A C 1
ATOM 643 O O . ASP A 1 85 ? -18.765 -3.388 20.591 1.00 72.00 85 ASP A O 1
ATOM 647 N N . ARG A 1 86 ? -17.177 -4.956 20.449 1.00 70.88 86 ARG A N 1
ATOM 648 C CA . ARG A 1 86 ? -17.573 -5.647 21.687 1.00 70.88 86 ARG A CA 1
ATOM 649 C C . ARG A 1 86 ? -17.224 -4.829 22.932 1.00 70.88 86 ARG A C 1
ATOM 651 O O . ARG A 1 86 ? -18.025 -4.825 23.866 1.00 70.88 86 ARG A O 1
ATOM 658 N N . LEU A 1 87 ? -16.070 -4.160 22.947 1.00 77.62 87 LEU A N 1
ATOM 659 C CA . LEU A 1 87 ? -15.652 -3.257 24.020 1.00 77.62 87 LEU A CA 1
ATOM 660 C C . LEU A 1 87 ? -16.553 -2.014 24.078 1.00 77.62 87 LEU A C 1
ATOM 662 O O . LEU A 1 87 ? -17.062 -1.706 25.151 1.00 77.62 87 LEU A O 1
ATOM 666 N N . ILE A 1 88 ? -16.829 -1.369 22.942 1.00 80.81 88 ILE A N 1
ATOM 667 C CA . ILE A 1 88 ? -17.733 -0.214 22.816 1.00 80.81 88 ILE A CA 1
ATOM 668 C C . ILE A 1 88 ? -19.125 -0.575 23.348 1.00 80.81 88 ILE A C 1
ATOM 670 O O . ILE A 1 88 ? -19.545 -0.003 24.352 1.00 80.81 88 ILE A O 1
ATOM 674 N N . ARG A 1 89 ? -19.750 -1.648 22.836 1.00 74.88 89 ARG A N 1
ATOM 675 C CA . ARG A 1 89 ? -21.034 -2.165 23.356 1.00 74.88 89 ARG A CA 1
ATOM 676 C C . ARG A 1 89 ? -20.992 -2.602 24.823 1.00 74.88 89 ARG A C 1
ATOM 678 O O . ARG A 1 89 ? -22.042 -2.845 25.417 1.00 74.88 89 ARG A O 1
ATOM 685 N N . GLY A 1 90 ? -19.812 -2.834 25.394 1.00 74.25 90 GLY A N 1
ATOM 686 C CA . GLY A 1 90 ? -19.630 -3.109 26.821 1.00 74.25 90 GLY A CA 1
ATOM 687 C C . GLY A 1 90 ? -19.617 -1.825 27.652 1.00 74.25 90 GLY A C 1
ATOM 688 O O . GLY A 1 90 ? -20.274 -1.761 28.687 1.00 74.25 90 GLY A O 1
ATOM 689 N N . ILE A 1 91 ? -18.915 -0.796 27.172 1.00 80.38 91 ILE A N 1
ATOM 690 C CA . ILE A 1 91 ? -18.848 0.537 27.786 1.00 80.38 91 ILE A CA 1
ATOM 691 C C . ILE A 1 91 ? -20.218 1.224 27.730 1.00 80.38 91 ILE A C 1
ATOM 693 O O . ILE A 1 91 ? -20.658 1.754 28.745 1.00 80.38 91 ILE A O 1
ATOM 697 N N . GLU A 1 92 ? -20.909 1.168 26.589 1.00 80.50 92 GLU A N 1
ATOM 698 C CA . GLU A 1 92 ? -22.256 1.728 26.405 1.00 80.50 92 GLU A CA 1
ATOM 699 C C . GLU A 1 92 ? -23.243 1.122 27.409 1.00 80.50 92 GLU A C 1
ATOM 701 O O . GLU A 1 92 ? -23.866 1.852 28.175 1.00 80.50 92 GLU A O 1
ATOM 706 N N . ARG A 1 93 ? -23.280 -0.213 27.536 1.00 74.81 93 ARG A N 1
ATOM 707 C CA . ARG A 1 93 ? -24.119 -0.888 28.542 1.00 74.81 93 ARG A CA 1
ATOM 708 C C . ARG A 1 93 ? -23.778 -0.503 29.984 1.00 74.81 93 ARG A C 1
ATOM 710 O O . ARG A 1 93 ? -24.690 -0.402 30.798 1.00 74.81 93 ARG A O 1
ATOM 717 N N . LEU A 1 94 ? -22.503 -0.272 30.307 1.00 73.75 94 LEU A N 1
ATOM 718 C CA . LEU A 1 94 ? -22.081 0.215 31.630 1.00 73.75 94 LEU A CA 1
ATOM 719 C C . LEU A 1 94 ? -22.454 1.688 31.880 1.00 73.75 94 LEU A C 1
ATOM 721 O O . LEU A 1 94 ? -22.561 2.088 33.039 1.00 73.75 94 LEU A O 1
ATOM 725 N N . ALA A 1 95 ? -22.635 2.486 30.825 1.00 71.69 95 ALA A N 1
ATOM 726 C CA . ALA A 1 95 ? -23.094 3.872 30.910 1.00 71.69 95 ALA A CA 1
ATOM 727 C C . ALA A 1 95 ? -24.628 3.969 31.006 1.00 71.69 95 ALA A C 1
ATOM 729 O O . ALA A 1 95 ? -25.140 4.770 31.783 1.00 71.69 95 ALA A O 1
ATOM 730 N N . GLU A 1 96 ? -25.354 3.131 30.260 1.00 71.56 96 GLU A N 1
ATOM 731 C CA . GLU A 1 96 ? -26.821 3.027 30.295 1.00 71.56 96 GLU A CA 1
ATOM 732 C C . GLU A 1 96 ? -27.337 2.396 31.593 1.00 71.56 96 GLU A C 1
ATOM 734 O O . GLU A 1 96 ? -28.361 2.815 32.127 1.00 71.56 96 GLU A O 1
ATOM 739 N N . HIS A 1 97 ? -26.619 1.395 32.110 1.00 64.00 97 HIS A N 1
ATOM 740 C CA . HIS A 1 97 ? -26.963 0.672 33.331 1.00 64.00 97 HIS A CA 1
ATOM 741 C C . HIS A 1 97 ? -25.788 0.733 34.317 1.00 64.00 97 HIS A C 1
ATOM 743 O O . HIS A 1 97 ? -25.038 -0.243 34.447 1.00 64.00 97 HIS A O 1
ATOM 749 N N . PRO A 1 98 ? -25.608 1.862 35.034 1.00 58.47 98 PRO A N 1
ATOM 750 C CA . PRO A 1 98 ? -24.607 1.959 36.084 1.00 58.47 98 PRO A CA 1
ATOM 751 C C . PRO A 1 98 ? -24.860 0.862 37.117 1.00 58.47 98 PRO A C 1
ATOM 753 O O . PRO A 1 98 ? -25.927 0.803 37.734 1.00 58.47 98 PRO A O 1
ATOM 756 N N . HIS A 1 99 ? -23.884 -0.024 37.306 1.00 53.16 99 HIS A N 1
ATOM 757 C CA . HIS A 1 99 ? -23.971 -1.039 38.351 1.00 53.16 99 HIS A CA 1
ATOM 758 C C . HIS A 1 99 ? -24.131 -0.311 39.701 1.00 53.16 99 HIS A C 1
ATOM 760 O O . HIS A 1 99 ? -23.401 0.663 39.923 1.00 53.16 99 HIS A O 1
ATOM 766 N N . PRO A 1 100 ? -25.059 -0.718 40.596 1.00 46.75 100 PRO A N 1
ATOM 767 C CA . PRO A 1 100 ? -25.200 -0.064 41.890 1.00 46.75 100 PRO A CA 1
ATOM 768 C C . PRO A 1 100 ? -23.846 -0.036 42.587 1.00 46.75 100 PRO A C 1
ATOM 770 O O . PRO A 1 100 ? -23.142 -1.050 42.594 1.00 46.75 100 PRO A O 1
ATOM 773 N N . ALA A 1 101 ? -23.472 1.123 43.134 1.00 45.88 101 ALA A N 1
ATOM 774 C CA . ALA A 1 101 ? -22.208 1.265 43.839 1.00 45.88 101 ALA A CA 1
ATOM 775 C C . ALA A 1 101 ? -22.097 0.144 44.879 1.00 45.88 101 ALA A C 1
ATOM 777 O O . ALA A 1 101 ? -22.998 -0.026 45.706 1.00 45.88 101 ALA A O 1
ATOM 778 N N . ALA A 1 102 ? -21.015 -0.637 44.808 1.00 44.31 102 ALA A N 1
ATOM 779 C CA . ALA A 1 102 ? -20.760 -1.666 45.802 1.00 44.31 102 ALA A CA 1
ATOM 780 C C . ALA A 1 102 ? -20.808 -1.004 47.191 1.00 44.31 102 ALA A C 1
ATOM 782 O O . ALA A 1 102 ? -20.217 0.071 47.353 1.00 44.31 102 ALA A O 1
ATOM 783 N N . PRO A 1 103 ? -21.522 -1.586 48.175 1.00 36.59 103 PRO A N 1
ATOM 784 C CA . PRO A 1 103 ? -21.577 -1.004 49.506 1.00 36.59 103 PRO A CA 1
ATOM 785 C C . PRO A 1 103 ? -20.145 -0.825 50.028 1.00 36.59 103 PRO A C 1
ATOM 787 O O . PRO A 1 103 ? -19.293 -1.679 49.754 1.00 36.59 103 PRO A O 1
ATOM 790 N N . PRO A 1 104 ? -19.851 0.280 50.740 1.00 34.09 104 PRO A N 1
ATOM 791 C CA . PRO A 1 104 ? -18.504 0.550 51.217 1.00 34.09 104 PRO A CA 1
ATOM 792 C C . PRO A 1 104 ? -18.011 -0.649 52.021 1.00 34.09 104 PRO A C 1
ATOM 794 O O . PRO A 1 104 ? -18.758 -1.196 52.836 1.00 34.09 104 PRO A O 1
ATOM 797 N N . ALA A 1 105 ? -16.768 -1.062 51.768 1.00 36.19 105 ALA A N 1
ATOM 798 C CA . ALA A 1 105 ? -16.178 -2.227 52.407 1.00 36.19 105 ALA A CA 1
ATOM 799 C C . ALA A 1 105 ? -16.204 -2.055 53.932 1.00 36.19 105 ALA A C 1
ATOM 801 O O . ALA A 1 105 ? -15.378 -1.344 54.509 1.00 36.19 105 ALA A O 1
ATOM 802 N N . VAL A 1 106 ? -17.173 -2.705 54.584 1.00 31.62 106 VAL A N 1
ATOM 803 C CA . VAL A 1 106 ? -17.215 -2.821 56.040 1.00 31.62 106 VAL A CA 1
ATOM 804 C C . VAL A 1 106 ? -15.926 -3.520 56.441 1.00 31.62 106 VAL A C 1
ATOM 806 O O . VAL A 1 106 ? -15.636 -4.612 55.950 1.00 31.62 106 VAL A O 1
ATOM 809 N N . GLY A 1 107 ? -15.127 -2.845 57.268 1.00 28.53 107 GLY A N 1
ATOM 810 C CA . GLY A 1 107 ? -13.766 -3.266 57.569 1.00 28.53 107 GLY A CA 1
ATOM 811 C C . GLY A 1 107 ? -13.709 -4.731 57.991 1.00 28.53 107 GLY A C 1
ATOM 812 O O . GLY A 1 107 ? -14.449 -5.153 58.881 1.00 28.53 107 GLY A O 1
ATOM 813 N N . SER A 1 108 ? -12.815 -5.490 57.353 1.00 27.95 108 SER A N 1
ATOM 814 C CA . SER A 1 108 ? -12.525 -6.877 57.714 1.00 27.95 108 SER A CA 1
ATOM 815 C C . SER A 1 108 ? -11.885 -6.919 59.103 1.00 27.95 108 SER A C 1
ATOM 817 O O . SER A 1 108 ? -10.664 -6.909 59.259 1.00 27.95 108 SER A O 1
ATOM 819 N N . ALA A 1 109 ? -12.730 -6.924 60.134 1.00 29.61 109 ALA A N 1
ATOM 820 C CA . ALA A 1 109 ? -12.326 -7.256 61.485 1.00 29.61 109 ALA A CA 1
ATOM 821 C C . ALA A 1 109 ? -11.866 -8.717 61.480 1.00 29.61 109 ALA A C 1
ATOM 823 O O . ALA A 1 109 ? -12.665 -9.637 61.279 1.00 29.61 109 ALA A O 1
ATOM 824 N N . ALA A 1 110 ? -10.561 -8.911 61.662 1.00 31.27 110 ALA A N 1
ATOM 825 C CA . ALA A 1 110 ? -9.930 -10.217 61.614 1.00 31.27 110 ALA A CA 1
ATOM 826 C C . ALA A 1 110 ? -10.620 -11.208 62.563 1.00 31.27 110 ALA A C 1
ATOM 828 O O . ALA A 1 110 ? -10.773 -10.945 63.756 1.00 31.27 110 ALA A O 1
ATOM 829 N N . ARG A 1 111 ? -10.965 -12.390 62.044 1.00 25.53 111 ARG A N 1
ATOM 830 C CA . ARG A 1 111 ? -11.206 -13.578 62.866 1.00 25.53 111 ARG A CA 1
ATOM 831 C C . ARG A 1 111 ? -10.357 -14.730 62.358 1.00 25.53 111 ARG A C 1
ATOM 833 O O . ARG A 1 111 ? -10.703 -15.427 61.411 1.00 25.53 111 ARG A O 1
ATOM 840 N N . THR A 1 112 ? -9.222 -14.879 63.029 1.00 28.97 112 THR A N 1
ATOM 841 C CA . THR A 1 112 ? -8.387 -16.077 63.054 1.00 28.97 112 THR A CA 1
ATOM 842 C C . THR A 1 112 ? -9.234 -17.324 63.290 1.00 28.97 112 THR A C 1
ATOM 844 O O . THR A 1 112 ? -10.037 -17.356 64.223 1.00 28.97 112 THR A O 1
ATOM 847 N N . GLY A 1 113 ? -9.026 -18.361 62.482 1.00 23.33 113 GLY A N 1
ATOM 848 C CA . GLY A 1 113 ? -9.636 -19.663 62.720 1.00 23.33 113 GLY A CA 1
ATOM 849 C C . GLY A 1 113 ? -8.975 -20.382 63.895 1.00 23.33 113 GLY A C 1
ATOM 850 O O . GLY A 1 113 ? -7.767 -20.605 63.882 1.00 23.33 113 GLY A O 1
ATOM 851 N N . ALA A 1 114 ? -9.782 -20.783 64.874 1.00 25.59 114 ALA A N 1
ATOM 852 C CA . ALA A 1 114 ? -9.455 -21.818 65.846 1.00 25.59 114 ALA A CA 1
ATOM 853 C C . ALA A 1 114 ? -10.755 -22.539 66.235 1.00 25.59 114 ALA A C 1
ATOM 855 O O . ALA A 1 114 ? -11.679 -21.917 66.753 1.00 25.59 114 ALA A O 1
ATOM 856 N N . ALA A 1 115 ? -10.828 -23.841 65.959 1.00 24.86 115 ALA A N 1
ATOM 857 C CA . ALA A 1 115 ? -11.782 -24.745 66.603 1.00 24.86 115 ALA A CA 1
ATOM 858 C C . ALA A 1 115 ? -11.167 -25.206 67.948 1.00 24.86 115 ALA A C 1
ATOM 860 O O . ALA A 1 115 ? -9.937 -25.182 68.067 1.00 24.86 115 ALA A O 1
ATOM 861 N N . PRO A 1 116 ? -11.965 -25.601 68.960 1.00 31.97 116 PRO A N 1
ATOM 862 C CA . PRO A 1 116 ? -12.622 -26.910 68.901 1.00 31.97 116 PRO A CA 1
ATOM 863 C C . PRO A 1 116 ? -14.057 -26.963 69.475 1.00 31.97 116 PRO A C 1
ATOM 865 O O . PRO A 1 116 ? -14.637 -25.968 69.901 1.00 31.97 116 PRO A O 1
ATOM 868 N N . SER A 1 117 ? -14.613 -28.173 69.430 1.00 24.66 117 SER A N 1
ATOM 869 C CA . SER A 1 117 ? -15.962 -28.613 69.808 1.00 24.66 117 SER A CA 1
ATOM 870 C C . SER A 1 117 ? -16.311 -28.485 71.301 1.00 24.66 117 SER A C 1
ATOM 872 O O . SER A 1 117 ? -15.457 -28.752 72.145 1.00 24.66 117 SER A O 1
ATOM 874 N N . ASN A 1 118 ? -17.586 -28.225 71.634 1.00 25.91 118 ASN A N 1
ATOM 875 C CA . ASN A 1 118 ? -18.504 -29.257 72.166 1.00 25.91 118 ASN A CA 1
ATOM 876 C C . ASN A 1 118 ? -19.932 -28.735 72.444 1.00 25.91 118 ASN A C 1
ATOM 878 O O . ASN A 1 118 ? -20.186 -27.534 72.475 1.00 25.91 118 ASN A O 1
ATOM 882 N N . ASP A 1 119 ? -20.842 -29.697 72.603 1.00 23.97 119 ASP A N 1
ATOM 883 C CA . ASP A 1 119 ? -22.301 -29.611 72.741 1.00 23.97 119 ASP A CA 1
ATOM 884 C C . ASP A 1 119 ? -22.849 -28.697 73.855 1.00 23.97 119 ASP A C 1
ATOM 886 O O . ASP A 1 119 ? -22.248 -28.581 74.922 1.00 23.97 119 ASP A O 1
ATOM 890 N N . LEU A 1 120 ? -24.078 -28.183 73.660 1.00 25.84 120 LEU A N 1
ATOM 891 C CA . LEU A 1 120 ? -25.239 -28.511 74.516 1.00 25.84 120 LEU A CA 1
ATOM 892 C C . LEU A 1 120 ? -26.574 -27.953 73.969 1.00 25.84 120 LEU A C 1
ATOM 894 O O . LEU A 1 120 ? -26.616 -27.082 73.102 1.00 25.84 120 LEU A O 1
ATOM 898 N N . GLU A 1 121 ? -27.677 -28.528 74.448 1.00 23.95 121 GLU A N 1
ATOM 899 C CA . GLU A 1 121 ? -29.043 -28.396 73.920 1.00 23.95 121 GLU A CA 1
ATOM 900 C C . GLU A 1 121 ? -29.749 -27.065 74.267 1.00 23.95 121 GLU A C 1
ATOM 902 O O . GLU A 1 121 ? -29.576 -26.532 75.361 1.00 23.95 121 GLU A O 1
ATOM 907 N N . SER A 1 122 ? -30.707 -26.615 73.437 1.00 24.45 122 SER A N 1
ATOM 908 C CA . SER A 1 122 ? -32.144 -26.663 73.813 1.00 24.45 122 SER A CA 1
ATOM 909 C C . SER A 1 122 ? -33.135 -26.035 72.802 1.00 24.45 122 SER A C 1
ATOM 911 O O . SER A 1 122 ? -32.920 -24.977 72.225 1.00 24.45 122 SER A O 1
ATOM 913 N N . LYS A 1 123 ? -34.253 -26.762 72.636 1.00 23.72 123 LYS A N 1
ATOM 914 C CA . LYS A 1 123 ? -35.643 -26.413 72.229 1.00 23.72 123 LYS A CA 1
ATOM 915 C C . LYS A 1 123 ? -35.965 -24.896 72.142 1.00 23.72 123 LYS A C 1
ATOM 917 O O . LYS A 1 123 ? -35.632 -24.162 73.059 1.00 23.72 123 LYS A O 1
ATOM 922 N N . ALA A 1 124 ? -36.755 -24.382 71.189 1.00 24.48 124 ALA A N 1
ATOM 923 C CA . ALA A 1 124 ? -38.107 -24.835 70.821 1.00 24.48 124 ALA A CA 1
ATOM 924 C C . ALA A 1 124 ? -38.688 -24.099 69.576 1.00 24.48 124 ALA A C 1
ATOM 926 O O . ALA A 1 124 ? -38.158 -23.069 69.184 1.00 24.48 124 ALA A O 1
ATOM 927 N N . SER A 1 125 ? -39.800 -24.628 69.030 1.00 22.77 125 SER A N 1
ATOM 928 C CA . SER A 1 125 ? -41.015 -23.958 68.480 1.00 22.77 125 SER A CA 1
ATOM 929 C C . SER A 1 125 ? -40.933 -22.546 67.842 1.00 22.77 125 SER A C 1
ATOM 931 O O . SER A 1 125 ? -40.378 -21.629 68.422 1.00 22.77 125 SER A O 1
ATOM 933 N N . THR A 1 126 ? -41.606 -22.203 66.731 1.00 23.86 126 THR A N 1
ATOM 934 C CA . THR A 1 126 ? -42.707 -22.843 65.964 1.00 23.86 126 THR A CA 1
ATOM 935 C C . THR A 1 126 ? -42.971 -22.029 64.683 1.00 23.86 126 THR A C 1
ATOM 937 O O . THR A 1 126 ? -42.970 -20.804 64.773 1.00 23.86 126 THR A O 1
ATOM 940 N N . SER A 1 127 ? -43.317 -22.655 63.545 1.00 24.27 127 SER A N 1
ATOM 941 C CA . SER A 1 127 ? -44.424 -22.212 62.650 1.00 24.27 127 SER A CA 1
ATOM 942 C C . SER A 1 127 ? -44.543 -23.027 61.345 1.00 24.27 127 SER A C 1
ATOM 944 O O . SER A 1 127 ? -43.625 -23.101 60.538 1.00 24.27 127 SER A O 1
ATOM 946 N N . ALA A 1 128 ? -45.731 -23.595 61.137 1.00 26.12 128 ALA A N 1
ATOM 947 C CA . ALA A 1 128 ? -46.357 -24.004 59.870 1.00 26.12 128 ALA A CA 1
ATOM 948 C C . ALA A 1 128 ? -47.886 -23.921 60.126 1.00 26.12 128 ALA A C 1
ATOM 950 O O . ALA A 1 128 ? -48.275 -24.086 61.288 1.00 26.12 128 ALA A O 1
ATOM 951 N N . PRO A 1 129 ? -48.751 -23.575 59.148 1.00 29.50 129 PRO A N 1
ATOM 952 C CA . PRO A 1 129 ? -49.030 -24.367 57.934 1.00 29.50 129 PRO A CA 1
ATOM 953 C C . PRO A 1 129 ? -48.912 -23.533 56.631 1.00 29.50 129 PRO A C 1
ATOM 955 O O . PRO A 1 129 ? -48.835 -22.313 56.698 1.00 29.50 129 PRO A O 1
ATOM 958 N N . THR A 1 130 ? -48.798 -24.050 55.399 1.00 25.03 130 THR A N 1
ATOM 959 C CA . THR A 1 130 ? -49.279 -25.273 54.702 1.00 25.03 130 THR A CA 1
ATOM 960 C C . THR A 1 130 ? -50.690 -25.183 54.090 1.00 25.03 130 THR A C 1
ATOM 962 O O . THR A 1 130 ? -51.672 -25.515 54.743 1.00 25.03 130 THR A O 1
ATOM 965 N N . ALA A 1 131 ? -50.738 -24.845 52.793 1.00 26.97 131 ALA A N 1
ATOM 966 C CA . ALA A 1 131 ? -51.758 -25.144 51.761 1.00 26.97 131 ALA A CA 1
ATOM 967 C C . ALA A 1 131 ? -51.122 -24.703 50.407 1.00 26.97 131 ALA A C 1
ATOM 969 O O . ALA A 1 131 ? -50.577 -23.604 50.376 1.00 26.97 131 ALA A O 1
ATOM 970 N N . LYS A 1 132 ? -50.969 -25.442 49.286 1.00 23.64 132 LYS A N 1
ATOM 971 C CA . LYS A 1 132 ? -51.688 -26.571 48.635 1.00 23.64 132 LYS A CA 1
ATOM 972 C C . LYS A 1 132 ? -53.176 -26.267 48.382 1.00 23.64 132 LYS A C 1
ATOM 974 O O . LYS A 1 132 ? -53.864 -25.962 49.340 1.00 23.64 132 LYS A O 1
ATOM 979 N N . ALA A 1 133 ? -53.743 -26.361 47.173 1.00 25.25 133 ALA A N 1
ATOM 980 C CA . ALA A 1 133 ? -53.232 -26.740 45.836 1.00 25.25 133 ALA A CA 1
ATOM 981 C C . ALA A 1 133 ? -54.074 -26.005 44.737 1.00 25.25 133 ALA A C 1
ATOM 983 O O . ALA A 1 133 ? -54.605 -24.949 45.060 1.00 25.25 133 ALA A O 1
ATOM 984 N N . GLU A 1 134 ? -54.256 -26.378 43.456 1.00 25.89 134 GLU A N 1
ATOM 985 C CA . GLU A 1 134 ? -53.872 -27.519 42.586 1.00 25.89 134 GLU A CA 1
ATOM 986 C C . GLU A 1 134 ? -53.913 -27.009 41.108 1.00 25.89 134 GLU A C 1
ATOM 988 O O . GLU A 1 134 ? -54.758 -26.184 40.774 1.00 25.89 134 GLU A O 1
ATOM 993 N N . ALA A 1 135 ? -52.895 -27.219 40.261 1.00 26.03 135 ALA A N 1
ATOM 994 C CA . ALA A 1 135 ? -52.816 -28.214 39.169 1.00 26.03 135 ALA A CA 1
ATOM 995 C C . ALA A 1 135 ? -54.027 -28.357 38.206 1.00 26.03 135 ALA A C 1
ATOM 997 O O . ALA A 1 135 ? -55.093 -28.816 38.608 1.00 26.03 135 ALA A O 1
ATOM 998 N N . LEU A 1 136 ? -53.794 -28.159 36.895 1.00 25.48 136 LEU A N 1
ATOM 999 C CA . LEU A 1 136 ? -54.461 -28.939 35.838 1.00 25.48 136 LEU A CA 1
ATOM 1000 C C . LEU A 1 136 ? -53.527 -29.178 34.628 1.00 25.48 136 LEU A C 1
ATOM 1002 O O . LEU A 1 136 ? -52.731 -28.314 34.265 1.00 25.48 136 LEU A O 1
ATOM 1006 N N . ASP A 1 137 ? -53.612 -30.385 34.061 1.00 26.86 137 ASP A N 1
ATOM 1007 C CA . ASP A 1 137 ? -52.755 -30.984 33.017 1.00 26.86 137 ASP A CA 1
ATOM 1008 C C . ASP A 1 137 ? -53.302 -30.766 31.596 1.00 26.86 137 ASP A C 1
ATOM 1010 O O . ASP A 1 137 ? -54.506 -30.897 31.389 1.00 26.86 137 ASP A O 1
ATOM 1014 N N . SER A 1 138 ? -52.407 -30.594 30.612 1.00 27.77 138 SER A N 1
ATOM 1015 C CA . SER A 1 138 ? -52.470 -31.384 29.365 1.00 27.77 138 SER A CA 1
ATOM 1016 C C . SER A 1 138 ? -51.188 -31.275 28.514 1.00 27.77 138 SER A C 1
ATOM 1018 O O . SER A 1 138 ? -50.993 -30.282 27.820 1.00 27.77 138 SER A O 1
ATOM 1020 N N . ARG A 1 139 ? -50.348 -32.325 28.572 1.00 28.86 139 ARG A N 1
ATOM 1021 C CA . ARG A 1 139 ? -49.758 -33.129 27.450 1.00 28.86 139 ARG A CA 1
ATOM 1022 C C . ARG A 1 139 ? -49.475 -32.409 26.103 1.00 28.86 139 ARG A C 1
ATOM 1024 O O . ARG A 1 139 ? -50.354 -31.767 25.554 1.00 28.86 139 ARG A O 1
ATOM 1031 N N . GLY A 1 140 ? -48.351 -32.608 25.401 1.00 25.62 140 GLY A N 1
ATOM 1032 C CA . GLY A 1 140 ? -47.347 -33.685 25.435 1.00 25.62 140 GLY A CA 1
ATOM 1033 C C . GLY A 1 140 ? -46.178 -33.430 24.442 1.00 25.62 140 GLY A C 1
ATOM 1034 O O . GLY A 1 140 ? -46.041 -32.303 23.976 1.00 25.62 140 GLY A O 1
ATOM 1035 N N . PRO A 1 141 ? -45.295 -34.418 24.160 1.00 35.06 141 PRO A N 1
ATOM 1036 C CA . PRO A 1 141 ? -43.861 -34.150 23.927 1.00 35.06 141 PRO A CA 1
ATOM 1037 C C . PRO A 1 141 ? -43.347 -34.375 22.477 1.00 35.06 141 PRO A C 1
ATOM 1039 O O . PRO A 1 141 ? -44.133 -34.481 21.542 1.00 35.06 141 PRO A O 1
ATOM 1042 N N . VAL A 1 142 ? -42.013 -34.552 22.354 1.00 26.75 142 VAL A N 1
ATOM 1043 C CA . VAL A 1 142 ? -41.157 -34.838 21.168 1.00 26.75 142 VAL A CA 1
ATOM 1044 C C . VAL A 1 142 ? -40.562 -33.569 20.523 1.00 26.75 142 VAL A C 1
ATOM 1046 O O . VAL A 1 142 ? -41.279 -32.628 20.226 1.00 26.75 142 VAL A O 1
ATOM 1049 N N . GLY A 1 143 ? -39.252 -33.466 20.266 1.00 25.62 143 GLY A N 1
ATOM 1050 C CA . GLY A 1 143 ? -38.141 -34.381 20.564 1.00 25.62 143 GLY A CA 1
ATOM 1051 C C . GLY A 1 143 ? -36.799 -33.792 20.098 1.00 25.62 143 GLY A C 1
ATOM 1052 O O . GLY A 1 143 ? -36.760 -32.996 19.163 1.00 25.62 143 GLY A O 1
ATOM 1053 N N . SER A 1 144 ? -35.697 -34.157 20.761 1.00 26.61 144 SER A N 1
ATOM 1054 C CA . SER A 1 144 ? -34.355 -33.654 20.429 1.00 26.61 144 SER A CA 1
ATOM 1055 C C . SER A 1 144 ? -33.879 -34.151 19.060 1.00 26.61 144 SER A C 1
ATOM 1057 O O . SER A 1 144 ? -33.939 -35.347 18.782 1.00 26.61 144 SER A O 1
ATOM 1059 N N . ALA A 1 145 ? -33.343 -33.245 18.240 1.00 27.98 145 ALA A N 1
ATOM 1060 C CA . ALA A 1 145 ? -32.603 -33.580 17.027 1.00 27.98 145 ALA A CA 1
ATOM 1061 C C . ALA A 1 145 ? -31.453 -32.584 16.816 1.00 27.98 145 ALA A C 1
ATOM 1063 O O . ALA A 1 145 ? -31.523 -31.677 15.985 1.00 27.98 145 ALA A O 1
ATOM 1064 N N . VAL A 1 146 ? -30.374 -32.774 17.581 1.00 28.38 146 VAL A N 1
ATOM 1065 C CA . VAL A 1 146 ? -29.061 -32.201 17.260 1.00 28.38 146 VAL A CA 1
ATOM 1066 C C . VAL A 1 146 ? -28.681 -32.659 15.852 1.00 28.38 146 VAL A C 1
ATOM 1068 O O . VAL A 1 146 ? -28.491 -33.851 15.619 1.00 28.38 146 VAL A O 1
ATOM 1071 N N . ARG A 1 147 ? -28.557 -31.718 14.912 1.00 25.33 147 ARG A N 1
ATOM 1072 C CA . ARG A 1 147 ? -27.907 -31.963 13.622 1.00 25.33 147 ARG A CA 1
ATOM 1073 C C . ARG A 1 147 ? -26.508 -31.371 13.649 1.00 25.33 147 ARG A C 1
ATOM 1075 O O . ARG A 1 147 ? -26.314 -30.185 13.411 1.00 25.33 147 ARG A O 1
ATOM 1082 N N . THR A 1 148 ? -25.541 -32.232 13.939 1.00 29.48 148 THR A N 1
ATOM 1083 C CA . THR A 1 148 ? -24.154 -32.043 13.523 1.00 29.48 148 THR A CA 1
ATOM 1084 C C . THR A 1 148 ? -24.097 -32.065 11.996 1.00 29.48 148 THR A C 1
ATOM 1086 O O . THR A 1 148 ? -24.543 -33.034 11.381 1.00 29.48 148 THR A O 1
ATOM 1089 N N . SER A 1 149 ? -23.539 -31.024 11.387 1.00 28.97 149 SER A N 1
ATOM 1090 C CA . SER A 1 149 ? -23.124 -31.033 9.983 1.00 28.97 149 SER A CA 1
ATOM 1091 C C . SER A 1 149 ? -21.682 -30.551 9.902 1.00 28.97 149 SER A C 1
ATOM 1093 O O . SER A 1 149 ? -21.391 -29.426 10.311 1.00 28.97 149 SER A O 1
ATOM 1095 N N . ASP A 1 150 ? -20.801 -31.417 9.408 1.00 27.77 150 ASP A N 1
ATOM 1096 C CA . ASP A 1 150 ? -19.367 -31.165 9.278 1.00 27.77 150 ASP A CA 1
ATOM 1097 C C . ASP A 1 150 ? -19.032 -29.966 8.370 1.00 27.77 150 ASP A C 1
ATOM 1099 O O . ASP A 1 150 ? -19.782 -29.654 7.437 1.00 27.77 150 ASP A O 1
ATOM 1103 N N . PRO A 1 151 ? -17.875 -29.310 8.585 1.00 30.11 151 PRO A N 1
ATOM 1104 C CA . PRO A 1 151 ? -17.420 -28.190 7.772 1.00 30.11 151 PRO A CA 1
ATOM 1105 C C . PRO A 1 151 ? -16.801 -28.676 6.451 1.00 30.11 151 PRO A C 1
ATOM 1107 O O . PRO A 1 151 ? -15.583 -28.687 6.271 1.00 30.11 151 PRO A O 1
ATOM 1110 N N . ALA A 1 152 ? -17.643 -29.051 5.488 1.00 25.95 152 ALA A N 1
ATOM 1111 C CA . ALA A 1 152 ? -17.205 -29.252 4.111 1.00 25.95 152 ALA A CA 1
ATOM 1112 C C . ALA A 1 152 ? -16.943 -27.890 3.441 1.00 25.95 152 ALA A C 1
ATOM 1114 O O . ALA A 1 152 ? -17.871 -27.171 3.072 1.00 25.95 152 ALA A O 1
ATOM 1115 N N . SER A 1 153 ? -15.663 -27.540 3.288 1.00 34.38 153 SER A N 1
ATOM 1116 C CA . SER A 1 153 ? -15.212 -26.338 2.578 1.00 34.38 153 SER A CA 1
ATOM 1117 C C . SER A 1 153 ? -15.675 -26.352 1.116 1.00 34.38 153 SER A C 1
ATOM 1119 O O . SER A 1 153 ? -15.075 -27.006 0.260 1.00 34.38 153 SER A O 1
ATOM 1121 N N . ALA A 1 154 ? -16.751 -25.623 0.820 1.00 27.44 154 ALA A N 1
ATOM 1122 C CA . ALA A 1 154 ? -17.196 -25.362 -0.541 1.00 27.44 154 ALA A CA 1
ATOM 1123 C C . ALA A 1 154 ? -16.373 -24.205 -1.123 1.00 27.44 154 ALA A C 1
ATOM 1125 O O . ALA A 1 154 ? -16.710 -23.032 -0.954 1.00 27.44 154 ALA A O 1
ATOM 1126 N N . ALA A 1 155 ? -15.274 -24.539 -1.800 1.00 28.31 155 ALA A N 1
ATOM 1127 C CA . ALA A 1 155 ? -14.488 -23.562 -2.540 1.00 28.31 155 ALA A CA 1
ATOM 1128 C C . ALA A 1 155 ? -15.365 -22.865 -3.596 1.00 28.31 155 ALA A C 1
ATOM 1130 O O . ALA A 1 155 ? -15.927 -23.516 -4.479 1.00 28.31 155 ALA A O 1
ATOM 1131 N N . LEU A 1 156 ? -15.456 -21.533 -3.524 1.00 29.58 156 LEU A N 1
ATOM 1132 C CA . LEU A 1 156 ? -16.054 -20.730 -4.588 1.00 29.58 156 LEU A CA 1
ATOM 1133 C C . LEU A 1 156 ? -15.263 -20.972 -5.886 1.00 29.58 156 LEU A C 1
ATOM 1135 O O . LEU A 1 156 ? -14.036 -20.833 -5.870 1.00 29.58 156 LEU A O 1
ATOM 1139 N N . PRO A 1 157 ? -15.913 -21.325 -7.011 1.00 28.30 157 PRO A N 1
ATOM 1140 C CA . PRO A 1 157 ? -15.204 -21.566 -8.258 1.00 28.30 157 PRO A CA 1
ATOM 1141 C C . PRO A 1 157 ? -14.577 -20.260 -8.747 1.00 28.30 157 PRO A C 1
ATOM 1143 O O . PRO A 1 157 ? -15.274 -19.325 -9.146 1.00 28.30 157 PRO A O 1
ATOM 1146 N N . GLY A 1 158 ? -13.244 -20.203 -8.717 1.00 29.09 158 GLY A N 1
ATOM 1147 C CA . GLY A 1 158 ? -12.471 -19.069 -9.207 1.00 29.09 158 GLY A CA 1
ATOM 1148 C C . GLY A 1 158 ? -12.708 -18.863 -10.698 1.00 29.09 158 GLY A C 1
ATOM 1149 O O . GLY A 1 158 ? -12.079 -19.516 -11.530 1.00 29.09 158 GLY A O 1
ATOM 1150 N N . ARG A 1 159 ? -13.617 -17.946 -11.042 1.00 29.39 159 ARG A N 1
ATOM 1151 C CA . ARG A 1 159 ? -13.883 -17.543 -12.423 1.00 29.39 159 ARG A CA 1
ATOM 1152 C C . ARG A 1 159 ? -12.678 -16.758 -12.935 1.00 29.39 159 ARG A C 1
ATOM 1154 O O . ARG A 1 159 ? -12.614 -15.541 -12.788 1.00 29.39 159 ARG A O 1
ATOM 1161 N N . THR A 1 160 ? -11.721 -17.459 -13.535 1.00 29.88 160 THR A N 1
ATOM 1162 C CA . THR A 1 160 ? -10.569 -16.880 -14.234 1.00 29.88 160 THR A CA 1
ATOM 1163 C C . THR A 1 160 ? -11.035 -16.143 -15.486 1.00 29.88 160 THR A C 1
ATOM 1165 O O . THR A 1 160 ? -10.949 -16.634 -16.611 1.00 29.88 160 THR A O 1
ATOM 1168 N N . ILE A 1 161 ? -11.540 -14.925 -15.291 1.00 35.75 161 ILE A N 1
ATOM 1169 C CA . ILE A 1 161 ? -11.713 -13.965 -16.374 1.00 35.75 161 ILE A CA 1
ATOM 1170 C C . ILE A 1 161 ? -10.302 -13.599 -16.833 1.00 35.75 161 ILE A C 1
ATOM 1172 O O . ILE A 1 161 ? -9.553 -12.931 -16.120 1.00 35.75 161 ILE A O 1
ATOM 1176 N N . LYS A 1 162 ? -9.922 -14.093 -18.016 1.00 29.80 162 LYS A N 1
ATOM 1177 C CA . LYS A 1 162 ? -8.708 -13.654 -18.705 1.00 29.80 162 LYS A CA 1
ATOM 1178 C C . LYS A 1 162 ? -8.785 -12.122 -18.810 1.00 29.80 162 LYS A C 1
ATOM 1180 O O . LYS A 1 162 ? -9.796 -11.645 -19.330 1.00 29.80 162 LYS A O 1
ATOM 1185 N N . PRO A 1 163 ? -7.785 -11.360 -18.323 1.00 43.34 163 PRO A N 1
ATOM 1186 C CA . PRO A 1 163 ? -7.813 -9.908 -18.450 1.00 43.34 163 PRO A CA 1
ATOM 1187 C C . PRO A 1 163 ? -7.967 -9.526 -19.930 1.00 43.34 163 PRO A C 1
ATOM 1189 O O . PRO A 1 163 ? -7.514 -10.292 -20.795 1.00 43.34 163 PRO A O 1
ATOM 1192 N N . PRO A 1 164 ? -8.622 -8.389 -20.238 1.00 46.16 164 PRO A N 1
ATOM 1193 C CA . PRO A 1 164 ? -8.762 -7.932 -21.614 1.00 46.16 164 PRO A CA 1
ATOM 1194 C C . PRO A 1 164 ? -7.385 -7.920 -22.275 1.00 46.16 164 PRO A C 1
ATOM 1196 O O . PRO A 1 164 ? -6.398 -7.511 -21.659 1.00 46.16 164 PRO A O 1
ATOM 1199 N N . ALA A 1 165 ? -7.309 -8.436 -23.505 1.00 51.47 165 ALA A N 1
ATOM 1200 C CA . ALA A 1 165 ? -6.045 -8.464 -24.226 1.00 51.47 165 ALA A CA 1
ATOM 1201 C C . ALA A 1 165 ? -5.495 -7.028 -24.317 1.00 51.47 165 ALA A C 1
ATOM 1203 O O . ALA A 1 165 ? -6.288 -6.111 -24.564 1.00 51.47 165 ALA A O 1
ATOM 1204 N N . PRO A 1 166 ? -4.185 -6.815 -24.090 1.00 59.31 166 PRO A N 1
ATOM 1205 C CA . PRO A 1 166 ? -3.588 -5.494 -24.228 1.00 59.31 166 PRO A CA 1
ATOM 1206 C C . PRO A 1 166 ? -3.950 -4.915 -25.598 1.00 59.31 166 PRO A C 1
ATOM 1208 O O . PRO A 1 166 ? -3.922 -5.621 -26.608 1.00 59.31 166 PRO A O 1
ATOM 1211 N N . ALA A 1 167 ? -4.323 -3.634 -25.643 1.00 64.44 167 ALA A N 1
ATOM 1212 C CA . ALA A 1 167 ? -4.528 -2.966 -26.921 1.00 64.44 167 ALA A CA 1
ATOM 1213 C C . ALA A 1 167 ? -3.238 -3.103 -27.757 1.00 64.44 167 ALA A C 1
ATOM 1215 O O . ALA A 1 167 ? -2.154 -2.943 -27.202 1.00 64.44 167 ALA A O 1
ATOM 1216 N N . PRO A 1 168 ? -3.296 -3.330 -29.082 1.00 72.81 168 PRO A N 1
ATOM 1217 C CA . PRO A 1 168 ? -2.104 -3.655 -29.882 1.00 72.81 168 PRO A CA 1
ATOM 1218 C C . PRO A 1 168 ? -1.012 -2.565 -29.880 1.00 72.81 168 PRO A C 1
ATOM 1220 O O . PRO A 1 168 ? 0.113 -2.804 -30.305 1.00 72.81 168 PRO A O 1
ATOM 1223 N N . LYS A 1 169 ? -1.322 -1.359 -29.382 1.00 85.44 169 LYS A N 1
ATOM 1224 C CA . LYS A 1 169 ? -0.360 -0.270 -29.155 1.00 85.44 169 LYS A CA 1
ATOM 1225 C C . LYS A 1 169 ? 0.457 -0.412 -27.859 1.00 85.44 169 LYS A C 1
ATOM 1227 O O . LYS A 1 169 ? 1.521 0.187 -27.772 1.00 85.44 169 LYS A O 1
ATOM 1232 N N . THR A 1 170 ? -0.016 -1.165 -26.861 1.00 91.62 170 THR A N 1
ATOM 1233 C CA . THR A 1 170 ? 0.669 -1.335 -25.566 1.00 91.62 170 THR A CA 1
ATOM 1234 C C . THR A 1 170 ? 1.600 -2.547 -25.535 1.00 91.62 170 THR A C 1
ATOM 1236 O O . THR A 1 170 ? 2.591 -2.513 -24.814 1.00 91.62 170 THR A O 1
ATOM 1239 N N . GLU A 1 171 ? 1.367 -3.578 -26.353 1.00 91.75 171 GLU A N 1
ATOM 1240 C CA . GLU A 1 171 ? 2.246 -4.758 -26.456 1.00 91.75 171 GLU A CA 1
ATOM 1241 C C . GLU A 1 171 ? 3.745 -4.440 -26.662 1.00 91.75 171 GLU A C 1
ATOM 1243 O O . GLU A 1 171 ? 4.548 -4.939 -25.868 1.00 91.75 171 GLU A O 1
ATOM 1248 N N . PRO A 1 172 ? 4.170 -3.597 -27.633 1.00 95.06 172 PRO A N 1
ATOM 1249 C CA . PRO A 1 172 ? 5.593 -3.283 -27.808 1.00 95.06 172 PRO A CA 1
ATOM 1250 C C . PRO A 1 172 ? 6.184 -2.528 -26.609 1.00 95.06 172 PRO A C 1
ATOM 1252 O O . PRO A 1 172 ? 7.327 -2.776 -26.235 1.00 95.06 172 PRO A O 1
ATOM 1255 N N . LEU A 1 173 ? 5.395 -1.663 -25.962 1.00 95.75 173 LEU A N 1
ATOM 1256 C CA . LEU A 1 173 ? 5.811 -0.924 -24.767 1.00 95.75 173 LEU A CA 1
ATOM 1257 C C . LEU A 1 173 ? 6.039 -1.863 -23.576 1.00 95.75 173 LEU A C 1
ATOM 1259 O O . LEU A 1 173 ? 7.003 -1.706 -22.833 1.00 95.75 173 LEU A O 1
ATOM 1263 N N . LEU A 1 174 ? 5.179 -2.870 -23.405 1.00 93.88 174 LEU A N 1
ATOM 1264 C CA . LEU A 1 174 ? 5.326 -3.887 -22.361 1.00 93.88 174 LEU A CA 1
ATOM 1265 C C . LEU A 1 174 ? 6.537 -4.793 -22.608 1.00 93.88 174 LEU A C 1
ATOM 1267 O O . LEU A 1 174 ? 7.219 -5.158 -21.652 1.00 93.88 174 LEU A O 1
ATOM 1271 N N . ALA A 1 175 ? 6.816 -5.131 -23.871 1.00 93.88 175 ALA A N 1
ATOM 1272 C CA . ALA A 1 175 ? 7.998 -5.899 -24.251 1.00 93.88 175 ALA A CA 1
ATOM 1273 C C . ALA A 1 175 ? 9.294 -5.114 -23.977 1.00 93.88 175 ALA A C 1
ATOM 1275 O O . ALA A 1 175 ? 10.202 -5.645 -23.341 1.00 93.88 175 ALA A O 1
ATOM 1276 N N . GLU A 1 176 ? 9.352 -3.836 -24.367 1.00 94.94 176 GLU A N 1
ATOM 1277 C CA . GLU A 1 176 ? 10.483 -2.951 -24.059 1.00 94.94 176 GLU A CA 1
ATOM 1278 C C . GLU A 1 176 ? 10.645 -2.750 -22.540 1.00 94.94 176 GLU A C 1
ATOM 1280 O O . GLU A 1 176 ? 11.757 -2.767 -22.019 1.00 94.94 176 GLU A O 1
ATOM 1285 N N . LEU A 1 177 ? 9.549 -2.637 -21.785 1.00 92.38 177 LEU A N 1
ATOM 1286 C CA . LEU A 1 177 ? 9.606 -2.521 -20.325 1.00 92.38 177 LEU A CA 1
ATOM 1287 C C . LEU A 1 177 ? 10.123 -3.800 -19.643 1.00 92.38 177 LEU A C 1
ATOM 1289 O O . LEU A 1 177 ? 10.754 -3.718 -18.585 1.00 92.38 177 LEU A O 1
ATOM 1293 N N . ALA A 1 178 ? 9.848 -4.970 -20.224 1.00 90.62 178 ALA A N 1
ATOM 1294 C CA . ALA A 1 178 ? 10.303 -6.261 -19.719 1.00 90.62 178 ALA A CA 1
ATOM 1295 C C . ALA A 1 178 ? 11.801 -6.514 -19.962 1.00 90.62 178 ALA A C 1
ATOM 1297 O O . ALA A 1 178 ? 12.409 -7.255 -19.189 1.00 90.62 178 ALA A O 1
ATOM 1298 N N . ASP A 1 179 ? 12.404 -5.892 -20.982 1.00 90.88 179 ASP A N 1
ATOM 1299 C CA . ASP A 1 179 ? 13.843 -5.983 -21.246 1.00 90.88 179 ASP A CA 1
ATOM 1300 C C . ASP A 1 179 ? 14.648 -5.360 -20.082 1.00 90.88 179 ASP A C 1
ATOM 1302 O O . ASP A 1 179 ? 14.472 -4.173 -19.780 1.00 90.88 179 ASP A O 1
ATOM 1306 N N . PRO A 1 180 ? 15.544 -6.108 -19.404 1.00 85.31 180 PRO A N 1
ATOM 1307 C CA . PRO A 1 180 ? 16.415 -5.564 -18.363 1.00 85.31 180 PRO A CA 1
ATOM 1308 C C . PRO A 1 180 ? 17.344 -4.436 -18.840 1.00 85.31 180 PRO A C 1
ATOM 1310 O O . PRO A 1 180 ? 17.748 -3.616 -18.016 1.00 85.31 180 PRO A O 1
ATOM 1313 N N . ALA A 1 181 ? 17.671 -4.362 -20.136 1.00 89.19 181 ALA A N 1
ATOM 1314 C CA . ALA A 1 181 ? 18.541 -3.334 -20.710 1.00 89.19 181 ALA A CA 1
ATOM 1315 C C . ALA A 1 181 ? 17.875 -1.947 -20.816 1.00 89.19 181 ALA A C 1
ATOM 1317 O O . ALA A 1 181 ? 18.570 -0.937 -20.967 1.00 89.19 181 ALA A O 1
ATOM 1318 N N . THR A 1 182 ? 16.545 -1.869 -20.709 1.00 91.31 182 THR A N 1
ATOM 1319 C CA . THR A 1 182 ? 15.803 -0.606 -20.815 1.00 91.31 182 THR A CA 1
ATOM 1320 C C . THR A 1 182 ? 16.144 0.333 -19.656 1.00 91.31 182 THR A C 1
ATOM 1322 O O . THR A 1 182 ? 16.007 -0.017 -18.478 1.00 91.31 182 THR A O 1
ATOM 1325 N N . LYS A 1 183 ? 16.602 1.543 -19.999 1.00 90.44 183 LYS A N 1
ATOM 1326 C CA . LYS A 1 183 ? 17.101 2.559 -19.057 1.00 90.44 183 LYS A CA 1
ATOM 1327 C C . LYS A 1 183 ? 15.991 3.198 -18.225 1.00 90.44 183 LYS A C 1
ATOM 1329 O O . LYS A 1 183 ? 14.851 3.283 -18.674 1.00 90.44 183 LYS A O 1
ATOM 1334 N N . THR A 1 184 ? 16.338 3.705 -17.044 1.00 88.81 184 THR A N 1
ATOM 1335 C CA . THR A 1 184 ? 15.413 4.306 -16.069 1.00 88.81 184 THR A CA 1
ATOM 1336 C C . THR A 1 184 ? 14.543 5.426 -16.658 1.00 88.81 184 THR A C 1
ATOM 1338 O O . THR A 1 184 ? 13.350 5.495 -16.372 1.00 88.81 184 THR A O 1
ATOM 1341 N N . GLU A 1 185 ? 15.105 6.264 -17.525 1.00 91.56 185 GLU A N 1
ATOM 1342 C CA . GLU A 1 185 ? 14.408 7.374 -18.185 1.00 91.56 185 GLU A CA 1
ATOM 1343 C C . GLU A 1 185 ? 13.405 6.844 -19.219 1.00 91.56 185 GLU A C 1
ATOM 1345 O O . GLU A 1 185 ? 12.237 7.223 -19.223 1.00 91.56 185 GLU A O 1
ATOM 1350 N N . ARG A 1 186 ? 13.820 5.864 -20.030 1.00 94.50 186 ARG A N 1
ATOM 1351 C CA . ARG A 1 186 ? 12.946 5.224 -21.022 1.00 94.50 186 ARG A CA 1
ATOM 1352 C C . ARG A 1 186 ? 11.811 4.430 -20.362 1.00 94.50 186 ARG A C 1
ATOM 1354 O O . ARG A 1 186 ? 10.681 4.428 -20.840 1.00 94.50 186 ARG A O 1
ATOM 1361 N N . ARG A 1 187 ? 12.088 3.809 -19.213 1.00 93.50 187 ARG A N 1
ATOM 1362 C CA . ARG A 1 187 ? 11.096 3.153 -18.346 1.00 93.50 187 ARG A CA 1
ATOM 1363 C C . ARG A 1 187 ? 10.028 4.125 -17.823 1.00 93.50 187 ARG A C 1
ATOM 1365 O O . ARG A 1 187 ? 8.870 3.728 -17.702 1.00 93.50 187 ARG A O 1
ATOM 1372 N N . LEU A 1 188 ? 10.401 5.372 -17.518 1.00 92.94 188 LEU A N 1
ATOM 1373 C CA . LEU A 1 188 ? 9.465 6.437 -17.138 1.00 92.94 188 LEU A CA 1
ATOM 1374 C C . LEU A 1 188 ? 8.557 6.813 -18.321 1.00 92.94 188 LEU A C 1
ATOM 1376 O O . LEU A 1 188 ? 7.340 6.762 -18.169 1.00 92.94 188 LEU A O 1
ATOM 1380 N N . GLU A 1 189 ? 9.134 7.086 -19.497 1.00 96.12 189 GLU A N 1
ATOM 1381 C CA . GLU A 1 189 ? 8.381 7.405 -20.725 1.00 96.12 189 GLU A CA 1
ATOM 1382 C C . GLU A 1 189 ? 7.358 6.317 -21.085 1.00 96.12 189 GLU A C 1
ATOM 1384 O O . GLU A 1 189 ? 6.202 6.616 -21.379 1.00 96.12 189 GLU A O 1
ATOM 1389 N N . ILE A 1 190 ? 7.767 5.044 -21.034 1.00 96.50 190 ILE A N 1
ATOM 1390 C CA . ILE A 1 190 ? 6.873 3.901 -21.264 1.00 96.50 190 ILE A CA 1
ATOM 1391 C C . ILE A 1 190 ? 5.737 3.883 -20.235 1.00 96.50 190 ILE A C 1
ATOM 1393 O O . ILE A 1 190 ? 4.586 3.638 -20.594 1.00 96.50 190 ILE A O 1
ATOM 1397 N N . GLY A 1 191 ? 6.043 4.151 -18.963 1.00 95.69 191 GLY A N 1
ATOM 1398 C CA . GLY A 1 191 ? 5.044 4.236 -17.900 1.00 95.69 191 GLY A CA 1
ATOM 1399 C C . GLY A 1 191 ? 3.976 5.292 -18.182 1.00 95.69 191 GLY A C 1
ATOM 1400 O O . GLY A 1 191 ? 2.791 5.003 -18.031 1.00 95.69 191 GLY A O 1
ATOM 1401 N N . ASP A 1 192 ? 4.376 6.473 -18.647 1.00 96.00 192 ASP A N 1
ATOM 1402 C CA . ASP A 1 192 ? 3.443 7.555 -18.971 1.00 96.00 192 ASP A CA 1
ATOM 1403 C C . ASP A 1 192 ? 2.635 7.256 -20.252 1.00 96.00 192 ASP A C 1
ATOM 1405 O O . ASP A 1 192 ? 1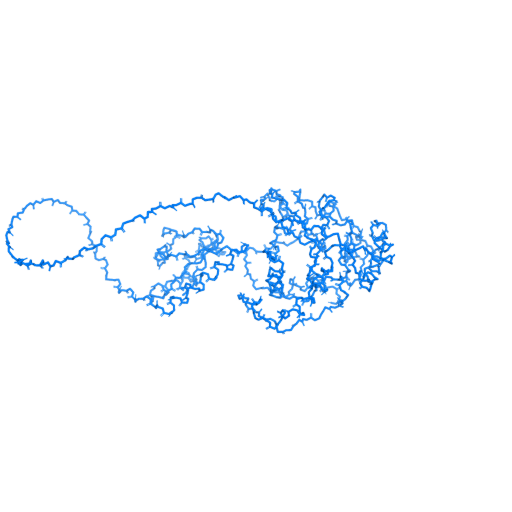.418 7.430 -20.257 1.00 96.00 192 ASP A O 1
ATOM 1409 N N . GLN A 1 193 ? 3.245 6.668 -21.289 1.00 96.69 193 GLN A N 1
ATOM 1410 C CA . GLN A 1 193 ? 2.518 6.210 -22.488 1.00 96.69 193 GLN A CA 1
ATOM 1411 C C . GLN A 1 193 ? 1.492 5.105 -22.175 1.00 96.69 193 GLN A C 1
ATOM 1413 O O . GLN A 1 193 ? 0.387 5.101 -22.719 1.00 96.69 193 GLN A O 1
ATOM 1418 N N . LEU A 1 194 ? 1.816 4.174 -21.269 1.00 96.44 194 LEU A N 1
ATOM 1419 C CA . LEU A 1 194 ? 0.856 3.180 -20.775 1.00 96.44 194 LEU A CA 1
ATOM 1420 C C . LEU A 1 194 ? -0.278 3.828 -19.966 1.00 96.44 194 LEU A C 1
ATOM 1422 O O . LEU A 1 194 ? -1.393 3.313 -19.977 1.00 96.44 194 LEU A O 1
ATOM 1426 N N . ALA A 1 195 ? -0.023 4.954 -19.295 1.00 95.19 195 ALA A N 1
ATOM 1427 C CA . ALA A 1 195 ? -1.046 5.690 -18.559 1.00 95.19 195 ALA A CA 1
ATOM 1428 C C . ALA A 1 195 ? -2.092 6.311 -19.504 1.00 95.19 195 ALA A C 1
ATOM 1430 O O . ALA A 1 195 ? -3.286 6.232 -19.222 1.00 95.19 195 ALA A O 1
ATOM 1431 N N . GLU A 1 196 ? -1.650 6.866 -20.638 1.00 94.38 196 GLU A N 1
ATOM 1432 C CA . GLU A 1 196 ? -2.513 7.432 -21.687 1.00 94.38 196 GLU A CA 1
ATOM 1433 C C . GLU A 1 196 ? -3.291 6.362 -22.471 1.00 94.38 196 GLU A C 1
ATOM 1435 O O . GLU A 1 196 ? -4.466 6.542 -22.786 1.00 94.38 196 GLU A O 1
ATOM 1440 N N . LEU A 1 197 ? -2.642 5.238 -22.797 1.00 93.00 197 LEU A N 1
ATOM 1441 C CA . LEU A 1 197 ? -3.227 4.163 -23.610 1.00 93.00 197 LEU A CA 1
ATOM 1442 C C . LEU A 1 197 ? -4.135 3.201 -22.823 1.00 93.00 197 LEU A C 1
ATOM 1444 O O . LEU A 1 197 ? -4.793 2.357 -23.433 1.00 93.00 197 LEU A O 1
ATOM 1448 N N . GLY A 1 198 ? -4.161 3.317 -21.493 1.00 92.19 198 GLY A N 1
ATOM 1449 C CA . GLY A 1 198 ? -4.795 2.364 -20.586 1.00 92.19 198 GLY A CA 1
ATOM 1450 C C . GLY A 1 198 ? -3.850 1.211 -20.247 1.00 92.19 198 GLY A C 1
ATOM 1451 O O . GLY A 1 198 ? -3.604 0.324 -21.064 1.00 92.19 198 GLY A O 1
ATOM 1452 N N . ASP A 1 199 ? -3.323 1.222 -19.022 1.00 94.88 199 ASP A N 1
ATOM 1453 C CA . ASP A 1 199 ? -2.285 0.291 -18.582 1.00 94.88 199 ASP A CA 1
ATOM 1454 C C . ASP A 1 199 ? -2.864 -1.114 -18.320 1.00 94.88 199 ASP A C 1
ATOM 1456 O O . ASP A 1 199 ? -3.629 -1.295 -17.367 1.00 94.88 199 ASP A O 1
ATOM 1460 N N . PRO A 1 200 ? -2.513 -2.134 -19.125 1.00 92.69 200 PRO A N 1
ATOM 1461 C CA . PRO A 1 200 ? -3.131 -3.455 -19.042 1.00 92.69 200 PRO A CA 1
ATOM 1462 C C . PRO A 1 200 ? -2.448 -4.364 -18.005 1.00 92.69 200 PRO A C 1
ATOM 1464 O O . PRO A 1 200 ? -2.774 -5.550 -17.911 1.00 92.69 200 PRO A O 1
ATOM 1467 N N . ARG A 1 201 ? -1.447 -3.868 -17.261 1.00 92.06 201 ARG A N 1
ATOM 1468 C CA . ARG A 1 201 ? -0.654 -4.705 -16.353 1.00 92.06 201 ARG A CA 1
ATOM 1469 C C . ARG A 1 201 ? -1.502 -5.164 -15.150 1.00 92.06 201 ARG A C 1
ATOM 1471 O O . ARG A 1 201 ? -2.167 -4.342 -14.514 1.00 92.06 201 ARG A O 1
ATOM 1478 N N . PRO A 1 202 ? -1.465 -6.461 -14.777 1.00 89.19 202 PRO A N 1
ATOM 1479 C CA . PRO A 1 202 ? -2.216 -6.965 -13.629 1.00 89.19 202 PRO A CA 1
ATOM 1480 C C . PRO A 1 202 ? -1.850 -6.230 -12.337 1.00 89.19 202 PRO A C 1
ATOM 1482 O O . PRO A 1 202 ? -0.673 -6.148 -11.981 1.00 89.19 202 PRO A O 1
ATOM 1485 N N . GLY A 1 203 ? -2.857 -5.734 -11.618 1.00 91.56 203 GLY A N 1
ATOM 1486 C CA . GLY A 1 203 ? -2.670 -4.962 -10.390 1.00 91.56 203 GLY A CA 1
ATOM 1487 C C . GLY A 1 203 ? -2.678 -3.446 -10.544 1.00 91.56 203 GLY A C 1
ATOM 1488 O O . GLY A 1 203 ? -2.650 -2.774 -9.519 1.00 91.56 203 GLY A O 1
ATOM 1489 N N . VAL A 1 204 ? -2.729 -2.904 -11.765 1.00 95.06 204 VAL A N 1
ATOM 1490 C CA . VAL A 1 204 ? -2.598 -1.454 -12.005 1.00 95.06 204 VAL A CA 1
ATOM 1491 C C . VAL A 1 204 ? -3.944 -0.737 -12.128 1.00 95.06 204 VAL A C 1
ATOM 1493 O O . VAL A 1 204 ? -4.126 0.329 -11.541 1.00 95.06 204 VAL A O 1
ATOM 1496 N N . GLY A 1 205 ? -4.874 -1.309 -12.894 1.00 95.50 205 GLY A N 1
ATOM 1497 C CA . GLY A 1 205 ? -6.149 -0.683 -13.251 1.00 95.50 205 GLY A CA 1
ATOM 1498 C C . GLY A 1 205 ? -7.347 -1.110 -12.397 1.00 95.50 205 GLY A C 1
ATOM 1499 O O . GLY A 1 205 ? -7.214 -1.535 -11.243 1.00 95.50 205 GLY A O 1
ATOM 1500 N N . LEU A 1 206 ? -8.525 -0.997 -13.014 1.00 96.94 206 LEU A N 1
ATOM 1501 C CA . LEU A 1 206 ? -9.823 -1.443 -12.505 1.00 96.94 206 LEU A CA 1
ATOM 1502 C C . LEU A 1 206 ? -10.291 -2.708 -13.253 1.00 96.94 206 LEU A C 1
ATOM 1504 O O . LEU A 1 206 ? -9.772 -3.025 -14.325 1.00 96.94 206 LEU A O 1
ATOM 1508 N N . ASP A 1 207 ? -11.249 -3.439 -12.684 1.00 94.88 207 ASP A N 1
ATOM 1509 C CA . ASP A 1 207 ? -11.928 -4.562 -13.336 1.00 94.88 207 ASP A CA 1
ATOM 1510 C C . ASP A 1 207 ? -13.093 -4.091 -14.233 1.00 94.88 207 ASP A C 1
ATOM 1512 O O . ASP A 1 207 ? -13.331 -2.892 -14.397 1.00 94.88 207 ASP A O 1
ATOM 1516 N N . SER A 1 208 ? -13.825 -5.035 -14.837 1.00 92.50 208 SER A N 1
ATOM 1517 C CA . SER A 1 208 ? -14.989 -4.737 -15.691 1.00 92.50 208 SER A CA 1
ATOM 1518 C C . SER A 1 208 ? -16.122 -4.002 -14.975 1.00 92.50 208 SER A C 1
ATOM 1520 O O . SER A 1 208 ? -16.955 -3.388 -15.637 1.00 92.50 208 SER A O 1
ATOM 1522 N N . ASP A 1 209 ? -16.149 -4.073 -13.645 1.00 92.38 209 ASP A N 1
ATOM 1523 C CA . ASP A 1 209 ? -17.201 -3.532 -12.792 1.00 92.38 209 ASP A CA 1
ATOM 1524 C C . ASP A 1 209 ? -16.750 -2.197 -12.157 1.00 92.38 209 ASP A C 1
ATOM 1526 O O . ASP A 1 209 ? -17.444 -1.636 -11.312 1.00 92.38 209 ASP A O 1
ATOM 1530 N N . GLY A 1 210 ? -15.577 -1.677 -12.555 1.00 94.56 210 GLY A N 1
ATOM 1531 C CA . GLY A 1 210 ? -14.996 -0.429 -12.057 1.00 94.56 210 GLY A CA 1
ATOM 1532 C C . GLY A 1 210 ? -14.313 -0.540 -10.688 1.00 94.56 210 GLY A C 1
ATOM 1533 O O . GLY A 1 210 ? -13.937 0.481 -10.112 1.00 94.56 210 GLY A O 1
ATOM 1534 N N . ARG A 1 211 ? -14.125 -1.750 -10.147 1.00 96.25 211 ARG A N 1
ATOM 1535 C CA . ARG A 1 211 ? -13.474 -1.971 -8.844 1.00 96.25 211 ARG A CA 1
ATOM 1536 C C . ARG A 1 211 ? -11.956 -2.098 -9.006 1.00 96.25 211 ARG A C 1
ATOM 1538 O O . ARG A 1 211 ? -11.501 -2.547 -10.054 1.00 96.25 211 ARG A O 1
ATOM 1545 N N . PRO A 1 212 ? -11.137 -1.787 -7.986 1.00 97.62 212 PRO A N 1
ATOM 1546 C CA . PRO A 1 212 ? -9.688 -1.979 -8.053 1.00 97.62 212 PRO A CA 1
ATOM 1547 C C . PRO A 1 212 ? -9.284 -3.425 -8.371 1.00 97.62 212 PRO A C 1
ATOM 1549 O O . PRO A 1 212 ? -9.492 -4.335 -7.566 1.00 97.62 212 PRO A O 1
ATOM 1552 N N . ALA A 1 213 ? -8.650 -3.637 -9.527 1.00 96.44 213 ALA A N 1
ATOM 1553 C CA . ALA A 1 213 ? -8.181 -4.950 -9.964 1.00 96.44 213 ALA A CA 1
ATOM 1554 C C . ALA A 1 213 ? -6.847 -5.301 -9.286 1.00 96.44 213 ALA A C 1
ATOM 1556 O O . ALA A 1 213 ? -5.795 -5.329 -9.928 1.00 96.44 213 ALA A O 1
ATOM 1557 N N . ILE A 1 214 ? -6.878 -5.533 -7.969 1.00 95.19 214 ILE A N 1
ATOM 1558 C CA . ILE A 1 214 ? -5.674 -5.770 -7.166 1.00 95.19 214 ILE A CA 1
ATOM 1559 C C . ILE A 1 214 ? -4.967 -7.059 -7.603 1.00 95.19 214 ILE A C 1
ATOM 1561 O O . ILE A 1 214 ? -5.520 -8.159 -7.560 1.00 95.19 214 ILE A O 1
ATOM 1565 N N . GLY A 1 215 ? -3.692 -6.926 -7.968 1.00 92.88 215 GLY A N 1
ATOM 1566 C CA . GLY A 1 215 ? -2.819 -8.044 -8.303 1.00 92.88 215 GLY A CA 1
ATOM 1567 C C . GLY A 1 215 ? -2.326 -8.709 -7.027 1.00 92.88 215 GLY A C 1
ATOM 1568 O O . GLY A 1 215 ? -1.217 -8.428 -6.589 1.00 92.88 215 GLY A O 1
ATOM 1569 N N . TRP A 1 216 ? -3.153 -9.536 -6.394 1.00 92.56 216 TRP A N 1
ATOM 1570 C CA . TRP A 1 216 ? -2.775 -10.236 -5.168 1.00 92.56 216 TRP A CA 1
ATOM 1571 C C . TRP A 1 216 ? -1.634 -11.232 -5.404 1.00 92.56 216 TRP A C 1
ATOM 1573 O O . TRP A 1 216 ? -1.619 -11.959 -6.397 1.00 92.56 216 TRP A O 1
ATOM 1583 N N . VAL A 1 217 ? -0.702 -11.289 -4.456 1.00 92.06 217 VAL A N 1
ATOM 1584 C CA . VAL A 1 217 ? 0.394 -12.260 -4.410 1.00 92.06 217 VAL A CA 1
ATOM 1585 C C . VAL A 1 217 ? 0.307 -13.032 -3.106 1.00 92.06 217 VAL A C 1
ATOM 1587 O O . VAL A 1 217 ? 0.232 -12.428 -2.036 1.00 92.06 217 VAL A O 1
ATOM 1590 N N . GLU A 1 218 ? 0.309 -14.357 -3.198 1.00 94.38 218 GLU A N 1
ATOM 1591 C CA . GLU A 1 218 ? 0.281 -15.254 -2.044 1.00 94.38 218 GLU A CA 1
ATOM 1592 C C . GLU A 1 218 ? 1.667 -15.375 -1.407 1.00 94.38 218 GLU A C 1
ATOM 1594 O O . GLU A 1 218 ? 2.650 -15.711 -2.067 1.00 94.38 218 GLU A O 1
ATOM 1599 N N . ILE A 1 219 ? 1.728 -15.127 -0.101 1.00 92.38 219 ILE A N 1
ATOM 1600 C CA . ILE A 1 219 ? 2.885 -15.392 0.744 1.00 92.38 219 ILE A CA 1
ATOM 1601 C C . ILE A 1 219 ? 2.545 -16.610 1.611 1.00 92.38 219 ILE A C 1
ATOM 1603 O O . ILE A 1 219 ? 1.637 -16.524 2.442 1.00 92.38 219 ILE A O 1
ATOM 1607 N N . PRO A 1 220 ? 3.240 -17.751 1.446 1.00 94.06 220 PRO A N 1
ATOM 1608 C CA . PRO A 1 220 ? 2.956 -18.946 2.228 1.00 94.06 220 PRO A CA 1
ATOM 1609 C C . PRO A 1 220 ? 3.359 -18.766 3.696 1.00 94.06 220 PRO A C 1
ATOM 1611 O O . PRO A 1 220 ? 4.282 -18.009 4.024 1.00 94.06 220 PRO A O 1
ATOM 1614 N N . ALA A 1 221 ? 2.688 -19.523 4.563 1.00 93.81 221 ALA A N 1
ATOM 1615 C CA . ALA A 1 221 ? 3.018 -19.624 5.979 1.00 93.81 221 ALA A CA 1
ATOM 1616 C C . ALA A 1 221 ? 4.444 -20.168 6.212 1.00 93.81 221 ALA A C 1
ATOM 1618 O O . ALA A 1 221 ? 5.039 -20.806 5.339 1.00 93.81 221 ALA A O 1
ATOM 1619 N N . GLY A 1 222 ? 4.977 -19.954 7.415 1.00 93.94 222 GLY A N 1
ATOM 1620 C CA . GLY A 1 222 ? 6.219 -20.569 7.902 1.00 93.94 222 GLY A CA 1
ATOM 1621 C C . GLY A 1 222 ? 7.339 -19.574 8.208 1.00 93.94 222 GLY A C 1
ATOM 1622 O O . GLY A 1 222 ? 7.147 -18.361 8.137 1.00 93.94 222 GLY A O 1
ATOM 1623 N N . SER A 1 223 ? 8.523 -20.086 8.546 1.00 94.38 223 SER A N 1
ATOM 1624 C CA . SER A 1 223 ? 9.610 -19.283 9.119 1.00 94.38 223 SER A CA 1
ATOM 1625 C C . SER A 1 223 ? 10.361 -18.387 8.125 1.00 94.38 223 SER A C 1
ATOM 1627 O O . SER A 1 223 ? 10.606 -18.769 6.981 1.00 94.38 223 SER A O 1
ATOM 1629 N N . PHE A 1 224 ? 10.834 -17.236 8.604 1.00 91.31 224 PHE A N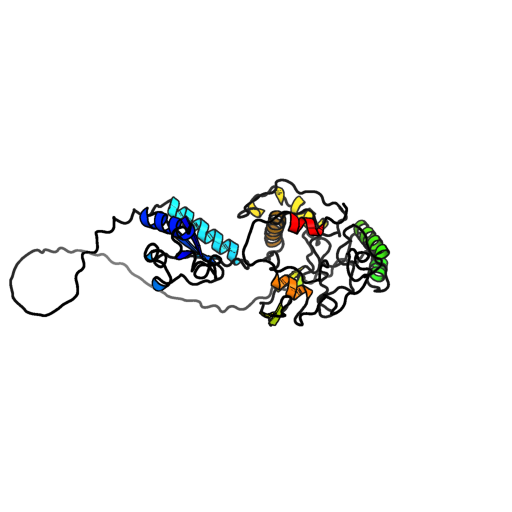 1
ATOM 1630 C CA . PHE A 1 224 ? 11.754 -16.322 7.916 1.00 91.31 224 PHE A CA 1
ATOM 1631 C C . PHE A 1 224 ? 12.702 -15.618 8.890 1.00 91.31 224 PHE A C 1
ATOM 1633 O O . PHE A 1 224 ? 12.566 -15.735 10.109 1.00 91.31 224 PHE A O 1
ATOM 1640 N N . LEU A 1 225 ? 13.668 -14.886 8.334 1.00 91.69 225 LEU A N 1
ATOM 1641 C CA . LEU A 1 225 ? 14.626 -14.065 9.067 1.00 91.69 225 LEU A CA 1
ATOM 1642 C C . LEU A 1 225 ? 14.220 -12.585 8.992 1.00 91.69 225 LEU A C 1
ATOM 1644 O O . LEU A 1 225 ? 14.217 -11.998 7.912 1.00 91.69 225 LEU A O 1
ATOM 1648 N N . TYR A 1 226 ? 13.906 -11.991 10.143 1.00 87.44 226 TYR A N 1
ATOM 1649 C CA . TYR A 1 226 ? 13.424 -10.616 10.288 1.00 87.44 226 TYR A CA 1
ATOM 1650 C C . TYR A 1 226 ? 14.503 -9.660 10.827 1.00 87.44 226 TYR A C 1
ATOM 1652 O O . TYR A 1 226 ? 15.283 -9.994 11.728 1.00 87.44 226 TYR A O 1
ATOM 1660 N N . GLY A 1 227 ? 14.516 -8.435 10.303 1.00 83.25 227 GLY A N 1
ATOM 1661 C CA . GLY A 1 227 ? 15.350 -7.322 10.736 1.00 83.25 227 GLY A CA 1
ATOM 1662 C C . GLY A 1 227 ? 16.843 -7.491 10.435 1.00 83.25 227 GLY A C 1
ATOM 1663 O O . GLY A 1 227 ? 17.290 -8.403 9.733 1.00 83.25 227 GLY A O 1
ATOM 1664 N N . ALA A 1 228 ? 17.654 -6.586 10.993 1.00 82.19 228 ALA A N 1
ATOM 1665 C CA . ALA A 1 228 ? 19.111 -6.575 10.797 1.00 82.19 228 ALA A CA 1
ATOM 1666 C C . ALA A 1 228 ? 19.809 -7.757 11.478 1.00 82.19 228 ALA A C 1
ATOM 1668 O O . ALA A 1 228 ? 20.834 -8.240 11.009 1.00 82.19 228 ALA A O 1
ATOM 1669 N N . LYS A 1 229 ? 19.231 -8.236 12.584 1.00 87.19 229 LYS A N 1
ATOM 1670 C CA . LYS A 1 229 ? 19.752 -9.358 13.369 1.00 87.19 229 LYS A CA 1
ATOM 1671 C C . LYS A 1 229 ? 19.370 -10.729 12.808 1.00 87.19 229 LYS A C 1
ATOM 1673 O O . LYS A 1 229 ? 19.786 -11.727 13.387 1.00 87.19 229 LYS A O 1
ATOM 1678 N N . LYS A 1 230 ? 18.585 -10.779 11.720 1.00 88.06 230 LYS A N 1
ATOM 1679 C CA . LYS A 1 230 ? 18.049 -12.016 11.133 1.00 88.06 230 LYS A CA 1
ATOM 1680 C C . LYS A 1 230 ? 17.358 -12.893 12.195 1.00 88.06 230 LYS A C 1
ATOM 1682 O O . LYS A 1 230 ? 17.598 -14.092 12.289 1.00 88.06 230 LYS A O 1
ATOM 1687 N N . GLU A 1 231 ? 16.513 -12.278 13.025 1.00 90.69 231 GLU A N 1
ATOM 1688 C CA . GLU A 1 231 ? 15.743 -12.977 14.061 1.00 90.69 231 GLU A CA 1
ATOM 1689 C C . GLU A 1 231 ? 14.730 -13.914 13.393 1.00 90.69 231 GLU A C 1
ATOM 1691 O O . GLU A 1 231 ? 13.932 -13.461 12.571 1.00 90.69 231 GLU A O 1
ATOM 1696 N N . ARG A 1 232 ? 14.732 -15.212 13.733 1.00 93.81 232 ARG A N 1
ATOM 1697 C CA . ARG A 1 232 ? 13.717 -16.136 13.207 1.00 93.81 232 ARG A CA 1
ATOM 1698 C C . ARG A 1 232 ? 12.334 -15.739 13.726 1.00 93.81 232 ARG A C 1
ATOM 1700 O O . ARG A 1 232 ? 12.145 -15.603 14.934 1.00 93.81 232 ARG A O 1
ATOM 1707 N N . ARG A 1 233 ? 11.375 -15.610 12.811 1.00 90.31 233 ARG A N 1
ATOM 1708 C CA . ARG A 1 233 ? 9.945 -15.439 13.095 1.00 90.31 233 ARG A CA 1
ATOM 1709 C C . ARG A 1 233 ? 9.114 -16.295 12.154 1.00 90.31 233 ARG A C 1
ATOM 1711 O O . ARG A 1 233 ? 9.597 -16.686 11.096 1.00 90.31 233 ARG A O 1
ATOM 1718 N N . ASP A 1 234 ? 7.872 -16.538 12.541 1.00 89.88 234 ASP A N 1
ATOM 1719 C CA . ASP A 1 234 ? 6.877 -17.263 11.757 1.00 89.88 234 ASP A CA 1
ATOM 1720 C C . ASP A 1 234 ? 5.713 -16.329 11.410 1.00 89.88 234 ASP A C 1
ATOM 1722 O O . ASP A 1 234 ? 5.424 -15.383 12.145 1.00 89.88 234 ASP A O 1
ATOM 1726 N N . ASN A 1 235 ? 5.054 -16.595 10.285 1.00 87.12 235 ASN A N 1
ATOM 1727 C CA . ASN A 1 235 ? 3.802 -15.957 9.887 1.00 87.12 235 ASN A CA 1
ATOM 1728 C C . ASN A 1 235 ? 2.835 -17.004 9.327 1.00 87.12 235 ASN A C 1
ATOM 1730 O O . ASN A 1 235 ? 3.269 -17.993 8.729 1.00 87.12 235 ASN A O 1
ATOM 1734 N N . ASP A 1 236 ? 1.538 -16.742 9.462 1.00 93.06 236 ASP A N 1
ATOM 1735 C CA . ASP A 1 236 ? 0.493 -17.444 8.716 1.00 93.06 236 ASP A CA 1
ATOM 1736 C C . ASP A 1 236 ? 0.527 -17.056 7.231 1.00 93.06 236 ASP A C 1
ATOM 1738 O O . ASP A 1 236 ? 1.208 -16.108 6.831 1.00 93.06 236 ASP A O 1
ATOM 1742 N N . ALA A 1 237 ? -0.196 -17.792 6.387 1.00 93.75 237 ALA A N 1
ATOM 1743 C CA . ALA A 1 237 ? -0.305 -17.451 4.973 1.00 93.75 237 ALA A CA 1
ATOM 1744 C C . ALA A 1 237 ? -1.137 -16.170 4.795 1.00 93.75 237 ALA A C 1
ATOM 1746 O O . ALA A 1 237 ? -2.203 -16.028 5.391 1.00 93.75 237 ALA A O 1
ATOM 1747 N N . PHE A 1 238 ? -0.674 -15.254 3.946 1.00 92.06 238 PHE A N 1
ATOM 1748 C CA . PHE A 1 238 ? -1.382 -14.008 3.645 1.00 92.06 238 PHE A CA 1
ATOM 1749 C C . PHE A 1 238 ? -1.253 -13.638 2.166 1.00 92.06 238 PHE A C 1
ATOM 1751 O O . PHE A 1 238 ? -0.494 -14.249 1.413 1.00 92.06 238 PHE A O 1
ATOM 1758 N N . ARG A 1 239 ? -2.008 -12.624 1.733 1.00 95.19 239 ARG A N 1
ATOM 1759 C CA . ARG A 1 239 ? -1.875 -12.026 0.400 1.00 95.19 239 ARG A CA 1
ATOM 1760 C C . ARG A 1 239 ? -1.488 -10.562 0.521 1.00 95.19 239 ARG A C 1
ATOM 1762 O O . ARG A 1 239 ? -1.974 -9.868 1.408 1.00 95.19 239 ARG A O 1
ATOM 1769 N N . ILE A 1 240 ? -0.637 -10.096 -0.384 1.00 92.38 240 ILE A N 1
ATOM 1770 C CA . ILE A 1 240 ? -0.221 -8.693 -0.477 1.00 92.38 240 ILE A CA 1
ATOM 1771 C C . ILE A 1 240 ? -0.404 -8.191 -1.911 1.00 92.38 240 ILE A C 1
ATOM 1773 O O . ILE A 1 240 ? -0.346 -8.974 -2.860 1.00 92.38 240 ILE A O 1
ATOM 1777 N N . GLY A 1 241 ? -0.665 -6.895 -2.083 1.00 92.19 241 GLY A N 1
ATOM 1778 C CA . GLY A 1 241 ? -0.704 -6.287 -3.411 1.00 92.19 241 GLY A CA 1
ATOM 1779 C C . GLY A 1 241 ? 0.671 -6.357 -4.079 1.00 92.19 241 GLY A C 1
ATOM 1780 O O . GLY A 1 241 ? 1.678 -6.002 -3.470 1.00 92.19 241 GLY A O 1
ATOM 1781 N N . ARG A 1 242 ? 0.716 -6.804 -5.339 1.00 89.00 242 ARG A N 1
ATOM 1782 C CA . ARG A 1 242 ? 1.933 -6.868 -6.168 1.00 89.00 242 ARG A CA 1
ATOM 1783 C C . ARG A 1 242 ? 2.628 -5.515 -6.310 1.00 89.00 242 ARG A C 1
ATOM 1785 O O . ARG A 1 242 ? 3.843 -5.460 -6.464 1.00 89.00 242 ARG A O 1
ATOM 1792 N N . VAL A 1 243 ? 1.836 -4.452 -6.314 1.00 90.44 243 VAL A N 1
ATOM 1793 C CA . VAL A 1 243 ? 2.235 -3.059 -6.490 1.00 90.44 243 VAL A CA 1
ATOM 1794 C C . VAL A 1 243 ? 1.524 -2.197 -5.442 1.00 90.44 243 VAL A C 1
ATOM 1796 O O . VAL A 1 243 ? 0.486 -2.619 -4.921 1.00 90.44 243 VAL A O 1
ATOM 1799 N N . PRO A 1 244 ? 2.038 -0.994 -5.128 1.00 94.19 244 PRO A N 1
ATOM 1800 C CA . PRO A 1 244 ? 1.275 0.003 -4.384 1.00 94.19 244 PRO A CA 1
ATOM 1801 C C . PRO A 1 244 ? -0.049 0.337 -5.085 1.00 94.19 244 PRO A C 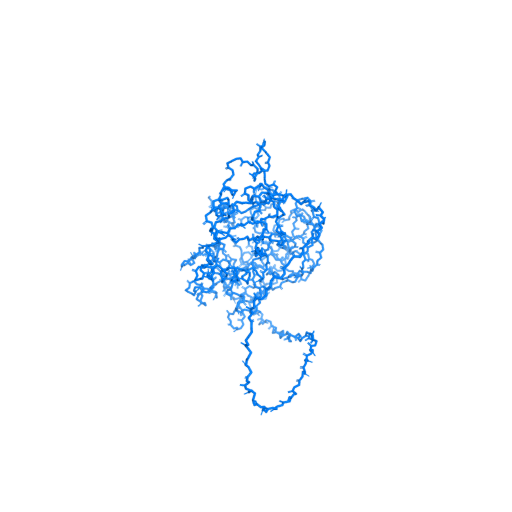1
ATOM 1803 O O . PRO A 1 244 ? -0.131 0.273 -6.311 1.00 94.19 244 PRO A O 1
ATOM 1806 N N . ILE A 1 245 ? -1.054 0.745 -4.305 1.00 97.38 245 ILE A N 1
ATOM 1807 C CA . ILE A 1 245 ? -2.337 1.235 -4.829 1.00 97.38 245 ILE A CA 1
ATOM 1808 C C . ILE A 1 245 ? -2.088 2.412 -5.775 1.00 97.38 245 ILE A C 1
ATOM 1810 O O . ILE A 1 245 ? -1.337 3.333 -5.445 1.00 97.38 245 ILE A O 1
ATOM 1814 N N . THR A 1 246 ? -2.707 2.373 -6.950 1.00 98.25 246 THR A N 1
ATOM 1815 C CA . THR A 1 246 ? -2.519 3.381 -8.000 1.00 98.25 246 THR A CA 1
ATOM 1816 C C . THR A 1 246 ? -3.493 4.549 -7.868 1.00 98.25 246 THR A C 1
ATOM 1818 O O . THR A 1 246 ? -4.513 4.455 -7.180 1.00 98.25 246 THR A O 1
ATOM 1821 N N . ASN A 1 247 ? -3.209 5.656 -8.557 1.00 98.25 247 ASN A N 1
ATOM 1822 C CA . ASN A 1 247 ? -4.120 6.797 -8.635 1.00 98.25 247 ASN A CA 1
ATOM 1823 C C . ASN A 1 247 ? -5.514 6.391 -9.134 1.00 98.25 247 ASN A C 1
ATOM 1825 O O . ASN A 1 247 ? -6.497 6.784 -8.516 1.00 98.25 247 ASN A O 1
ATOM 1829 N N . VAL A 1 248 ? -5.627 5.565 -10.184 1.00 98.44 248 VAL A N 1
ATOM 1830 C CA . VAL A 1 248 ? -6.941 5.143 -10.712 1.00 98.44 248 VAL A CA 1
ATOM 1831 C C . VAL A 1 248 ? -7.720 4.262 -9.728 1.00 98.44 248 VAL A C 1
ATOM 1833 O O . VAL A 1 248 ? -8.934 4.405 -9.597 1.00 98.44 248 VAL A O 1
ATOM 1836 N N . GLN A 1 249 ? -7.030 3.405 -8.969 1.00 98.56 249 GLN A N 1
ATOM 1837 C CA . GLN A 1 249 ? -7.648 2.585 -7.922 1.00 98.56 249 GLN A CA 1
ATOM 1838 C C . GLN A 1 249 ? -8.124 3.433 -6.738 1.00 98.56 249 GLN A C 1
ATOM 1840 O O . GLN A 1 249 ? -9.224 3.224 -6.229 1.00 98.56 249 GLN A O 1
ATOM 1845 N N . TYR A 1 250 ? -7.337 4.432 -6.333 1.00 98.50 250 TYR A N 1
ATOM 1846 C CA . TYR A 1 250 ? -7.743 5.379 -5.295 1.00 98.50 250 TYR A CA 1
ATOM 1847 C C . TYR A 1 250 ? -8.861 6.324 -5.764 1.00 98.50 250 TYR A C 1
ATOM 1849 O O . TYR A 1 250 ? -9.738 6.691 -4.985 1.00 98.50 250 TYR A O 1
ATOM 1857 N N . GLN A 1 251 ? -8.891 6.667 -7.053 1.00 98.44 251 GLN A N 1
ATOM 1858 C CA . GLN A 1 251 ? -9.961 7.472 -7.630 1.00 98.44 251 GLN A CA 1
ATOM 1859 C C . GLN A 1 251 ? -11.306 6.734 -7.614 1.00 98.44 251 GLN A C 1
ATOM 1861 O O . GLN A 1 251 ? -12.334 7.372 -7.405 1.00 98.44 251 GLN A O 1
ATOM 1866 N N . ALA A 1 252 ? -11.312 5.402 -7.751 1.00 98.50 252 ALA A N 1
ATOM 1867 C CA . ALA A 1 252 ? -12.523 4.599 -7.575 1.00 98.50 252 ALA A CA 1
ATOM 1868 C C . ALA A 1 252 ? -13.085 4.695 -6.140 1.00 98.50 252 ALA A C 1
ATOM 1870 O O . ALA A 1 252 ? -14.295 4.817 -5.979 1.00 98.50 252 ALA A O 1
ATOM 1871 N N . PHE A 1 253 ? -12.229 4.744 -5.109 1.00 98.44 253 PHE A N 1
ATOM 1872 C CA . PHE A 1 253 ? -12.651 5.010 -3.722 1.00 98.44 253 PHE A CA 1
ATOM 1873 C C . PHE A 1 253 ? -13.266 6.406 -3.566 1.00 98.44 253 PHE A C 1
ATOM 1875 O O . PHE A 1 253 ? -14.341 6.541 -2.986 1.00 98.44 253 PHE A O 1
ATOM 1882 N N . ILE A 1 254 ? -12.625 7.442 -4.121 1.00 98.19 254 ILE A N 1
ATOM 1883 C CA . ILE A 1 254 ? -13.151 8.817 -4.089 1.00 98.19 254 ILE A CA 1
ATOM 1884 C C . ILE A 1 254 ? -14.520 8.887 -4.788 1.00 98.19 254 ILE A C 1
ATOM 1886 O O . ILE A 1 254 ? -15.473 9.420 -4.219 1.00 98.19 254 ILE A O 1
ATOM 1890 N N . ALA A 1 255 ? -14.636 8.309 -5.987 1.00 97.75 255 ALA A N 1
ATOM 1891 C CA . ALA A 1 255 ? -15.867 8.290 -6.779 1.00 97.75 255 ALA A CA 1
ATOM 1892 C C . ALA A 1 255 ? -16.998 7.481 -6.117 1.00 97.75 255 ALA A C 1
ATOM 1894 O O . ALA A 1 255 ? -18.161 7.862 -6.221 1.00 97.75 255 ALA A O 1
ATOM 1895 N N . ALA A 1 256 ? -16.666 6.415 -5.384 1.00 97.38 256 ALA A N 1
ATOM 1896 C CA . ALA A 1 256 ? -17.599 5.612 -4.591 1.00 97.38 256 ALA A CA 1
ATOM 1897 C C . ALA A 1 256 ? -17.950 6.238 -3.221 1.00 97.38 256 ALA A C 1
ATOM 1899 O O . ALA A 1 256 ? -18.327 5.526 -2.294 1.00 97.38 256 ALA A O 1
ATOM 1900 N N . GLY A 1 257 ? -17.797 7.558 -3.062 1.00 97.38 257 GLY A N 1
ATOM 1901 C CA . GLY A 1 257 ? -18.177 8.266 -1.837 1.00 97.38 257 GLY A CA 1
ATOM 1902 C C . GLY A 1 257 ? -17.209 8.087 -0.665 1.00 97.38 257 GLY A C 1
ATOM 1903 O O . GLY A 1 257 ? -17.581 8.336 0.480 1.00 97.38 257 GLY A O 1
ATOM 1904 N N . GLY A 1 258 ? -15.956 7.694 -0.911 1.00 97.06 258 GLY A N 1
ATOM 1905 C CA . GLY A 1 258 ? -14.968 7.383 0.129 1.00 97.06 258 GLY A CA 1
ATOM 1906 C C . GLY A 1 258 ? -14.737 8.479 1.179 1.00 97.06 258 GLY A C 1
ATOM 1907 O O . GLY A 1 258 ? -14.460 8.176 2.338 1.00 97.06 258 GLY A O 1
ATOM 1908 N N . TYR A 1 259 ? -14.909 9.750 0.801 1.00 96.44 259 TYR A N 1
ATOM 1909 C CA . TYR A 1 259 ? -14.788 10.915 1.692 1.00 96.44 259 TYR A CA 1
ATOM 1910 C C . TYR A 1 259 ? -16.135 11.467 2.186 1.00 96.44 259 TYR A C 1
ATOM 1912 O O . TYR A 1 259 ? -16.161 12.267 3.120 1.00 96.44 259 TYR A O 1
ATOM 1920 N N . THR A 1 260 ? -17.260 11.054 1.595 1.00 95.31 260 THR A N 1
ATOM 1921 C CA . THR A 1 260 ? -18.605 11.491 2.004 1.00 95.31 260 THR A CA 1
ATOM 1922 C C . THR A 1 260 ? -19.223 10.513 3.004 1.00 95.31 260 THR A C 1
ATOM 1924 O O . THR A 1 260 ? -19.722 10.935 4.051 1.00 95.31 260 THR A O 1
ATOM 1927 N N . GLU A 1 261 ? -19.123 9.210 2.743 1.00 93.12 261 GLU A N 1
ATOM 1928 C CA . GLU A 1 261 ? -19.679 8.144 3.573 1.00 93.12 261 GLU A CA 1
ATOM 1929 C C . GLU A 1 261 ? -18.881 7.934 4.869 1.00 93.12 261 GLU A C 1
ATOM 1931 O O . GLU A 1 261 ? -17.725 7.511 4.859 1.00 93.12 261 GLU A O 1
ATOM 1936 N N . ASN A 1 262 ? -19.516 8.175 6.0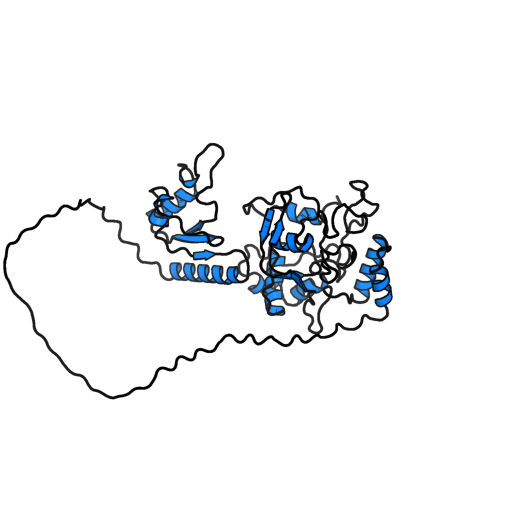21 1.00 90.19 262 ASN A N 1
ATOM 1937 C CA . ASN A 1 262 ? -18.839 8.075 7.318 1.00 90.19 262 ASN A CA 1
ATOM 1938 C C . ASN A 1 262 ? -18.408 6.642 7.690 1.00 90.19 262 ASN A C 1
ATOM 1940 O O . ASN A 1 262 ? -17.448 6.493 8.441 1.00 90.19 262 ASN A O 1
ATOM 1944 N N . ARG A 1 263 ? -19.068 5.601 7.153 1.00 91.44 263 ARG A N 1
ATOM 1945 C CA . ARG A 1 263 ? -18.820 4.191 7.520 1.00 91.44 263 ARG A CA 1
ATOM 1946 C C . ARG A 1 263 ? -17.366 3.744 7.334 1.00 91.44 263 ARG A C 1
ATOM 1948 O O . ARG A 1 263 ? -16.855 2.954 8.122 1.00 91.44 263 ARG A O 1
ATOM 1955 N N . TRP A 1 264 ? -16.662 4.310 6.354 1.00 89.75 264 TRP A N 1
ATOM 1956 C CA . TRP A 1 264 ? -15.245 4.021 6.099 1.00 89.75 264 TRP A CA 1
ATOM 1957 C C . TRP A 1 264 ? -14.300 4.596 7.160 1.00 89.75 264 TRP A C 1
ATOM 1959 O O . TRP A 1 264 ? -13.183 4.113 7.327 1.00 89.75 264 TRP A O 1
ATOM 1969 N N . TRP A 1 265 ? -14.761 5.599 7.906 1.00 85.00 265 TRP A N 1
ATOM 1970 C CA . TRP A 1 265 ? -13.989 6.345 8.899 1.00 85.00 265 TRP A CA 1
ATOM 1971 C C . TRP A 1 265 ? -14.323 5.952 10.342 1.00 85.00 265 TRP A C 1
ATOM 1973 O O . TRP A 1 265 ? -13.670 6.415 11.279 1.00 85.00 265 TRP A O 1
ATOM 1983 N N . GLU A 1 266 ? -15.318 5.086 10.541 1.00 79.44 266 GLU A N 1
ATOM 1984 C CA . GLU A 1 266 ? -15.729 4.605 11.859 1.00 79.44 266 GLU A CA 1
ATOM 1985 C C . GLU A 1 266 ? -14.573 3.920 12.595 1.00 79.44 266 GLU A C 1
ATOM 1987 O O . GLU A 1 266 ? -13.979 2.957 12.100 1.00 79.44 266 GLU A O 1
ATOM 1992 N N . GLY A 1 267 ? -14.279 4.419 13.799 1.00 71.44 267 GLY A N 1
ATOM 1993 C CA . GLY A 1 267 ? -13.185 3.949 14.652 1.00 71.44 267 GLY A CA 1
ATOM 1994 C C . GLY A 1 267 ? -11.830 4.628 14.412 1.00 71.44 267 GLY A C 1
ATOM 1995 O O . GLY A 1 267 ? -10.872 4.292 15.104 1.00 71.44 267 GLY A O 1
ATOM 1996 N N . LEU A 1 268 ? -11.718 5.578 13.474 1.00 72.75 268 LEU A N 1
ATOM 1997 C CA . LEU A 1 268 ? -10.477 6.322 13.226 1.00 72.75 268 LEU A CA 1
ATOM 1998 C C . LEU A 1 268 ? -10.432 7.628 14.038 1.00 72.75 268 LEU A C 1
ATOM 2000 O O . LEU A 1 268 ? -11.385 8.400 14.043 1.00 72.75 268 LEU A O 1
ATOM 2004 N N . GLU A 1 269 ? -9.287 7.921 14.669 1.00 55.47 269 GLU A N 1
ATOM 2005 C CA . GLU A 1 269 ? -9.082 9.133 15.493 1.00 55.47 269 GLU A CA 1
ATOM 2006 C C . GLU A 1 269 ? -9.254 10.455 14.721 1.00 55.47 269 GLU A C 1
ATOM 2008 O O . GLU A 1 269 ? -9.477 11.508 15.319 1.00 55.47 269 GLU A O 1
ATOM 2013 N N . ARG A 1 270 ? -9.099 10.419 13.392 1.00 68.88 270 ARG A N 1
ATOM 2014 C CA . ARG A 1 270 ? -9.165 11.589 12.515 1.00 68.88 270 ARG A CA 1
ATOM 2015 C C . ARG A 1 270 ? -9.793 11.230 11.172 1.00 68.88 270 ARG A C 1
ATOM 2017 O O . ARG A 1 270 ? -9.205 10.466 10.405 1.00 68.88 270 ARG A O 1
ATOM 2024 N N . ARG A 1 271 ? -10.917 11.875 10.859 1.00 81.31 271 ARG A N 1
ATOM 2025 C CA . ARG A 1 271 ? -11.461 11.983 9.499 1.00 81.31 271 ARG A CA 1
ATOM 2026 C C . ARG A 1 271 ? -10.706 13.056 8.708 1.00 81.31 271 ARG A C 1
ATOM 2028 O O . ARG A 1 271 ? -10.210 14.031 9.281 1.00 81.31 271 ARG A O 1
ATOM 2035 N N . ILE A 1 272 ? -10.590 12.853 7.400 1.00 85.19 272 ILE A N 1
ATOM 2036 C CA . ILE A 1 272 ? -10.137 13.859 6.437 1.00 85.19 272 ILE A CA 1
ATOM 2037 C C . ILE A 1 272 ? -11.333 14.150 5.531 1.00 85.19 272 ILE A C 1
ATOM 2039 O O . ILE A 1 272 ? -11.938 13.217 5.018 1.00 85.19 272 ILE A O 1
ATOM 2043 N N . GLU A 1 273 ? -11.695 15.422 5.357 1.00 87.06 273 GLU A N 1
ATOM 2044 C CA . GLU A 1 273 ? -12.916 15.791 4.619 1.00 87.06 273 GLU A CA 1
ATOM 2045 C C . GLU A 1 273 ? -12.718 15.870 3.103 1.00 87.06 273 GLU A C 1
ATOM 2047 O O . GLU A 1 273 ? -13.684 15.877 2.344 1.00 87.06 273 GLU A O 1
ATOM 2052 N N . SER A 1 274 ? -11.477 15.970 2.626 1.00 91.25 274 SER A N 1
ATOM 2053 C CA . SER A 1 274 ? -11.175 16.024 1.193 1.00 91.25 274 SER A CA 1
ATOM 2054 C C . SER A 1 274 ? -9.782 15.462 0.906 1.00 91.25 274 SER A C 1
ATOM 2056 O O . SER A 1 274 ? -8.863 15.738 1.684 1.00 91.25 274 SER A O 1
ATOM 2058 N N . PRO A 1 275 ? -9.608 14.703 -0.191 1.00 93.44 275 PRO A N 1
ATOM 2059 C CA . PRO A 1 275 ? -8.306 14.198 -0.598 1.00 93.44 275 PRO A CA 1
ATOM 2060 C C . PRO A 1 275 ? -7.349 15.352 -0.901 1.00 93.44 275 PRO A C 1
ATOM 2062 O O . PRO A 1 275 ? -7.745 16.398 -1.415 1.00 93.44 275 PRO A O 1
ATOM 2065 N N . ILE A 1 276 ? -6.064 15.142 -0.628 1.00 90.44 276 ILE A N 1
ATOM 2066 C CA . ILE A 1 276 ? -5.001 16.001 -1.152 1.00 90.44 276 ILE A CA 1
ATOM 2067 C C . ILE A 1 276 ? -4.593 15.443 -2.515 1.00 90.44 276 ILE A C 1
ATOM 2069 O O . ILE A 1 276 ? -4.245 14.264 -2.603 1.00 90.44 276 ILE A O 1
ATOM 2073 N N . GLU A 1 277 ? -4.600 16.274 -3.560 1.00 92.75 277 GLU A N 1
ATOM 2074 C CA . GLU A 1 277 ? -4.166 15.838 -4.893 1.00 92.75 277 GLU A CA 1
ATOM 2075 C C . GLU A 1 277 ? -2.701 15.378 -4.914 1.00 92.75 277 GLU A C 1
ATOM 2077 O O . GLU A 1 277 ? -1.877 15.935 -4.172 1.00 92.75 277 GLU A O 1
ATOM 2082 N N . PRO A 1 278 ? -2.367 14.356 -5.726 1.00 92.06 278 PRO A N 1
ATOM 2083 C CA . PRO A 1 278 ? -1.002 13.885 -5.885 1.00 92.06 278 PRO A CA 1
ATOM 2084 C C . PRO A 1 278 ? -0.178 14.893 -6.703 1.00 92.06 278 PRO A C 1
ATOM 2086 O O . PRO A 1 278 ? -0.701 15.631 -7.528 1.00 92.06 278 PRO A O 1
ATOM 2089 N N . ASN A 1 279 ? 1.139 14.894 -6.515 1.00 89.94 279 ASN A N 1
ATOM 2090 C CA . ASN A 1 279 ? 2.080 15.643 -7.352 1.00 89.94 279 ASN A CA 1
ATOM 2091 C C . ASN A 1 279 ? 2.195 15.051 -8.773 1.00 89.94 279 ASN A C 1
ATOM 2093 O O . ASN A 1 279 ? 2.697 15.718 -9.674 1.00 89.94 279 ASN A O 1
ATOM 2097 N N . TRP A 1 280 ? 1.795 13.786 -8.955 1.00 92.06 280 TRP A N 1
ATOM 2098 C CA . TRP A 1 280 ? 1.829 13.071 -10.233 1.00 92.06 280 TRP A CA 1
ATOM 2099 C C . TRP A 1 280 ? 0.512 12.325 -10.428 1.00 92.06 280 TRP A C 1
ATOM 2101 O O . TRP A 1 280 ? 0.249 11.328 -9.755 1.00 92.06 280 TRP A O 1
ATOM 2111 N N . GLU A 1 281 ? -0.324 12.839 -11.324 1.00 94.88 281 GLU A N 1
ATOM 2112 C CA . GLU A 1 281 ? -1.734 12.457 -11.475 1.00 94.88 281 GLU A CA 1
ATOM 2113 C C . GLU A 1 281 ? -1.953 11.226 -12.371 1.00 94.88 281 GLU A C 1
ATOM 2115 O O . GLU A 1 281 ? -3.057 10.683 -12.411 1.00 94.88 281 GLU A O 1
ATOM 2120 N N . GLN A 1 282 ? -0.917 10.746 -13.072 1.00 96.62 282 GLN A N 1
ATOM 2121 C CA . GLN A 1 282 ? -1.035 9.648 -14.036 1.00 96.62 282 GLN A CA 1
ATOM 2122 C C . GLN A 1 282 ? -1.699 8.411 -13.394 1.00 96.62 282 GLN A C 1
ATOM 2124 O O . GLN A 1 282 ? -1.280 7.986 -12.310 1.00 96.62 282 GLN A O 1
ATOM 2129 N N . PRO A 1 283 ? -2.707 7.791 -14.041 1.00 97.62 283 PRO A N 1
ATOM 2130 C CA . PRO A 1 283 ? -3.566 6.776 -13.424 1.00 97.62 283 PRO A CA 1
ATOM 2131 C C . PRO A 1 283 ? -2.823 5.552 -12.873 1.00 97.62 283 PRO A C 1
ATOM 2133 O O . PRO A 1 283 ? -3.265 4.971 -11.884 1.00 97.62 283 PRO A O 1
ATOM 2136 N N . ASN A 1 284 ? -1.694 5.174 -13.479 1.00 96.81 284 ASN A N 1
ATOM 2137 C CA . ASN A 1 284 ? -0.870 4.019 -13.104 1.00 96.81 284 ASN A CA 1
ATOM 2138 C C . ASN A 1 284 ? 0.299 4.346 -12.151 1.00 96.81 284 ASN A C 1
ATOM 2140 O O . ASN A 1 284 ? 1.063 3.445 -11.793 1.00 96.81 284 ASN A O 1
ATOM 2144 N N . ARG A 1 285 ? 0.469 5.606 -11.730 1.00 95.56 285 ARG A N 1
ATOM 2145 C CA . ARG A 1 285 ? 1.427 5.984 -10.680 1.00 95.56 285 ARG A CA 1
ATOM 2146 C C . ARG A 1 285 ? 0.856 5.648 -9.292 1.00 95.56 285 ARG A C 1
ATOM 2148 O O . ARG A 1 285 ? -0.366 5.576 -9.138 1.00 95.56 285 ARG A O 1
ATOM 2155 N N . PRO A 1 286 ? 1.710 5.373 -8.287 1.00 96.44 286 PRO A N 1
ATOM 2156 C CA . PRO A 1 286 ? 1.252 5.066 -6.934 1.00 96.44 286 PRO A CA 1
ATOM 2157 C C . PRO A 1 286 ? 0.541 6.280 -6.327 1.00 96.44 286 PRO A C 1
ATOM 2159 O O . PRO A 1 286 ? 1.073 7.389 -6.402 1.00 96.44 286 PRO A O 1
ATOM 2162 N N . ARG A 1 287 ? -0.616 6.078 -5.680 1.00 96.75 287 ARG A N 1
ATOM 2163 C CA . ARG A 1 287 ? -1.269 7.163 -4.943 1.00 96.75 287 ARG A CA 1
ATOM 2164 C C . ARG A 1 287 ? -0.402 7.547 -3.753 1.00 96.75 287 ARG A C 1
ATOM 2166 O O . ARG A 1 287 ? -0.109 6.732 -2.878 1.00 96.75 287 ARG A O 1
ATOM 2173 N N . GLU A 1 288 ? -0.028 8.813 -3.717 1.00 87.62 288 GLU A N 1
ATOM 2174 C CA . GLU A 1 288 ? 0.729 9.418 -2.631 1.00 87.62 288 GLU A CA 1
ATOM 2175 C C . GLU A 1 288 ? -0.059 10.585 -2.002 1.00 87.62 288 GLU A C 1
ATOM 2177 O O . GLU A 1 288 ? -1.267 10.698 -2.221 1.00 87.62 288 GLU A O 1
ATOM 2182 N N . ARG A 1 289 ? 0.571 11.364 -1.113 1.00 87.25 289 ARG A N 1
ATOM 2183 C CA . ARG A 1 289 ? -0.076 12.406 -0.281 1.00 87.25 289 ARG A CA 1
ATOM 2184 C C . ARG A 1 289 ? -1.311 11.965 0.529 1.00 87.25 289 ARG A C 1
ATOM 2186 O O . ARG A 1 289 ? -2.114 12.804 0.922 1.00 87.25 289 ARG A O 1
ATOM 2193 N N . VAL A 1 290 ? -1.390 10.681 0.887 1.00 85.31 290 VAL A N 1
ATOM 2194 C CA . VAL A 1 290 ? -2.396 10.132 1.817 1.00 85.31 290 VAL A CA 1
ATOM 2195 C C . VAL A 1 290 ? -1.882 10.045 3.261 1.00 85.31 290 VAL A C 1
ATOM 2197 O O . VAL A 1 290 ? -0.735 9.673 3.527 1.00 85.31 290 VAL A O 1
ATOM 2200 N N . TYR A 1 291 ? -2.749 10.361 4.217 1.00 80.38 291 TYR A N 1
ATOM 2201 C CA . TYR A 1 291 ? -2.577 10.094 5.640 1.00 80.38 291 TYR A CA 1
ATOM 2202 C C . TYR A 1 291 ? -2.857 8.619 5.970 1.00 80.38 291 TYR A C 1
ATOM 2204 O O . TYR A 1 291 ? -3.519 7.888 5.236 1.00 80.38 291 TYR A O 1
ATOM 2212 N N . TRP A 1 292 ? -2.395 8.169 7.140 1.00 81.69 292 TRP A N 1
ATOM 2213 C CA . TRP A 1 292 ? -2.628 6.794 7.597 1.00 81.69 292 TRP A CA 1
ATOM 2214 C C . TRP A 1 292 ? -4.124 6.454 7.747 1.00 81.69 292 TRP A C 1
ATOM 2216 O O . TRP A 1 292 ? -4.541 5.359 7.379 1.00 81.69 292 TRP A O 1
ATOM 2226 N N . CYS A 1 293 ? -4.948 7.394 8.226 1.00 76.62 293 CYS A N 1
ATOM 2227 C CA . CYS A 1 293 ? -6.394 7.187 8.343 1.00 76.62 293 CYS A CA 1
ATOM 2228 C C . CYS A 1 293 ? -7.097 7.078 6.978 1.00 76.62 293 CYS A C 1
ATOM 2230 O O . CYS A 1 293 ? -7.983 6.245 6.834 1.00 76.62 293 CYS A O 1
ATOM 2232 N N . GLU A 1 294 ? -6.654 7.823 5.961 1.00 90.06 294 GLU A N 1
ATOM 2233 C CA . GLU A 1 294 ? -7.130 7.676 4.576 1.00 90.06 294 GLU A CA 1
ATOM 2234 C C . GLU A 1 294 ? -6.826 6.284 4.012 1.00 90.06 294 GLU A C 1
ATOM 2236 O O . GLU A 1 294 ? -7.681 5.671 3.376 1.00 90.06 294 GLU A O 1
ATOM 2241 N N . ALA A 1 295 ? -5.631 5.749 4.281 1.00 84.88 295 ALA A N 1
ATOM 2242 C CA . ALA A 1 295 ? -5.266 4.397 3.866 1.00 84.88 295 ALA A CA 1
ATOM 2243 C C . ALA A 1 295 ? -6.100 3.319 4.590 1.00 84.88 295 ALA A C 1
ATOM 2245 O O . ALA A 1 295 ? -6.500 2.334 3.974 1.00 84.88 295 ALA A O 1
ATOM 2246 N N . MET A 1 296 ? -6.419 3.520 5.874 1.00 89.44 296 MET A N 1
ATOM 2247 C CA . MET A 1 296 ? -7.313 2.630 6.628 1.00 89.44 296 MET A CA 1
ATOM 2248 C C . MET A 1 296 ? -8.767 2.696 6.138 1.00 89.44 296 MET A C 1
ATOM 2250 O O . MET A 1 296 ? -9.405 1.651 6.016 1.00 89.44 296 MET A O 1
ATOM 2254 N N . ALA A 1 297 ? -9.277 3.887 5.807 1.00 87.50 297 ALA A N 1
ATOM 2255 C CA . ALA A 1 297 ? -10.609 4.061 5.228 1.00 87.50 297 ALA A CA 1
ATOM 2256 C C . ALA A 1 297 ? -10.712 3.410 3.838 1.00 87.50 297 ALA A C 1
ATOM 2258 O O . ALA A 1 297 ? -11.671 2.691 3.559 1.00 87.50 297 ALA A O 1
ATOM 2259 N N . TYR A 1 298 ? -9.672 3.560 3.009 1.00 95.38 298 TYR A N 1
ATOM 2260 C CA . TYR A 1 298 ? -9.545 2.850 1.737 1.00 95.38 298 TYR A CA 1
ATOM 2261 C C . TYR A 1 298 ? -9.543 1.324 1.927 1.00 95.38 298 TYR A C 1
ATOM 2263 O O . TYR A 1 298 ? -10.247 0.620 1.210 1.00 95.38 298 TYR A O 1
ATOM 2271 N N . CYS A 1 299 ? -8.811 0.794 2.915 1.00 93.62 299 CYS A N 1
ATOM 2272 C CA . CYS A 1 299 ? -8.844 -0.633 3.254 1.00 93.62 299 CYS A CA 1
ATOM 2273 C C . CYS A 1 299 ? -10.244 -1.113 3.679 1.00 93.62 299 CYS A C 1
ATOM 2275 O O . CYS A 1 299 ? -10.667 -2.187 3.251 1.00 93.62 299 CYS A O 1
ATOM 2277 N N . ALA A 1 300 ? -10.985 -0.325 4.466 1.00 92.94 300 ALA A N 1
ATOM 2278 C CA . ALA A 1 300 ? -12.353 -0.655 4.870 1.00 92.94 300 ALA A CA 1
ATOM 2279 C C . ALA A 1 300 ? -13.318 -0.695 3.669 1.00 92.94 300 ALA A C 1
ATOM 2281 O O . ALA A 1 300 ? -14.042 -1.675 3.495 1.00 92.94 300 ALA A O 1
ATOM 2282 N N . TRP A 1 301 ? -13.269 0.318 2.798 1.00 98.25 301 TRP A N 1
ATOM 2283 C CA . TRP A 1 301 ? -14.045 0.348 1.554 1.00 98.25 301 TRP A CA 1
ATOM 2284 C C . TRP A 1 301 ? -13.683 -0.798 0.606 1.00 98.25 301 TRP A C 1
ATOM 2286 O O . TRP A 1 301 ? -14.565 -1.449 0.047 1.00 98.25 301 TRP A O 1
ATOM 2296 N N . LEU A 1 302 ? -12.389 -1.083 0.442 1.00 96.31 302 LEU A N 1
ATOM 2297 C CA . LEU A 1 302 ? -11.919 -2.142 -0.445 1.00 96.31 302 LEU A CA 1
ATOM 2298 C C . LEU A 1 302 ? -12.296 -3.535 0.085 1.00 96.31 302 LEU A C 1
ATOM 2300 O O . LEU A 1 302 ? -12.548 -4.441 -0.708 1.00 96.31 302 LEU A O 1
ATOM 2304 N N . SER A 1 303 ? -12.390 -3.688 1.411 1.00 94.38 303 SER A N 1
ATOM 2305 C CA . SER A 1 303 ? -12.880 -4.909 2.056 1.00 94.38 303 SER A CA 1
ATOM 2306 C C . SER A 1 303 ? -14.343 -5.193 1.709 1.00 94.38 303 SER A C 1
ATOM 2308 O O . SER A 1 303 ? -14.661 -6.307 1.299 1.00 94.38 303 SER A O 1
ATOM 2310 N N . ASP A 1 304 ? -15.217 -4.181 1.797 1.00 95.88 304 ASP A N 1
ATOM 2311 C CA . ASP A 1 304 ? -16.629 -4.283 1.388 1.00 95.88 304 ASP A CA 1
ATOM 2312 C C . ASP A 1 304 ? -16.752 -4.505 -0.131 1.00 95.88 304 ASP A C 1
ATOM 2314 O O . ASP A 1 304 ? -17.435 -5.418 -0.592 1.00 95.88 304 ASP A O 1
ATOM 2318 N N . THR A 1 305 ? -15.998 -3.738 -0.921 1.00 95.38 305 THR A N 1
ATOM 2319 C CA . THR A 1 305 ? -16.023 -3.773 -2.394 1.00 95.38 305 THR A CA 1
ATOM 2320 C C . THR A 1 305 ? -15.601 -5.127 -2.975 1.00 95.38 305 THR A C 1
ATOM 2322 O O . THR A 1 305 ? -16.142 -5.554 -3.997 1.00 95.38 305 THR A O 1
ATOM 2325 N N . LEU A 1 306 ? -14.634 -5.808 -2.347 1.00 92.12 306 LEU A N 1
ATOM 2326 C CA . LEU A 1 306 ? -14.120 -7.109 -2.798 1.00 92.12 306 LEU A CA 1
ATOM 2327 C C . LEU A 1 306 ? -14.633 -8.304 -1.979 1.00 92.12 306 LEU A C 1
ATOM 2329 O O . LEU A 1 306 ? -14.350 -9.440 -2.355 1.00 92.12 306 LEU A O 1
ATOM 2333 N N . GLN A 1 307 ? -15.356 -8.069 -0.878 1.00 93.56 307 GLN A N 1
ATOM 2334 C CA . GLN A 1 307 ? -15.756 -9.089 0.105 1.00 93.56 307 GLN A CA 1
ATOM 2335 C C . GLN A 1 307 ? -14.551 -9.903 0.631 1.00 93.56 307 GLN A C 1
ATOM 2337 O O . GLN A 1 307 ? -14.559 -11.135 0.673 1.00 93.56 307 GLN A O 1
ATOM 2342 N N . LEU A 1 308 ? -13.484 -9.194 1.019 1.00 91.00 308 LEU A N 1
ATOM 2343 C CA . LEU A 1 308 ? -12.227 -9.738 1.555 1.00 91.00 308 LEU A CA 1
ATOM 2344 C C . LEU A 1 308 ? -11.814 -8.968 2.820 1.00 91.00 308 LEU A C 1
ATOM 2346 O O . LEU A 1 308 ? -12.079 -7.778 2.905 1.00 91.00 308 LEU A O 1
ATOM 2350 N N . ASP A 1 309 ? -11.096 -9.589 3.763 1.00 90.44 309 ASP A N 1
ATOM 2351 C CA . ASP A 1 309 ? -10.402 -8.836 4.828 1.00 90.44 309 ASP A CA 1
ATOM 2352 C C . ASP A 1 309 ? -9.172 -8.133 4.232 1.00 90.44 309 ASP A C 1
ATOM 2354 O O . ASP A 1 309 ? -8.127 -8.756 4.023 1.00 90.44 309 ASP A O 1
ATOM 2358 N N . VAL A 1 310 ? -9.310 -6.848 3.892 1.00 91.25 310 VAL A N 1
ATOM 2359 C CA . VAL A 1 310 ? -8.229 -6.025 3.343 1.00 91.25 310 VAL A CA 1
ATOM 2360 C C . VAL A 1 310 ? -7.761 -5.026 4.392 1.00 91.25 310 VAL A C 1
ATOM 2362 O O . VAL A 1 310 ? -8.517 -4.201 4.897 1.00 91.25 310 VAL A O 1
ATOM 2365 N N . ARG A 1 311 ? -6.461 -5.059 4.681 1.00 92.69 311 ARG A N 1
ATOM 2366 C CA . ARG A 1 311 ? -5.805 -4.209 5.678 1.00 92.69 311 ARG A CA 1
ATOM 2367 C C . ARG A 1 311 ? -4.409 -3.808 5.223 1.00 92.69 311 ARG A C 1
ATOM 2369 O O . ARG A 1 311 ? -3.848 -4.400 4.300 1.00 92.69 311 ARG A O 1
ATOM 2376 N N . LEU A 1 312 ? -3.817 -2.849 5.928 1.00 86.19 312 LEU A N 1
ATOM 2377 C CA . LEU A 1 312 ? -2.388 -2.586 5.812 1.00 86.19 312 LEU A CA 1
ATOM 2378 C C . LEU A 1 312 ? -1.579 -3.824 6.263 1.00 86.19 312 LEU A C 1
ATOM 2380 O O . LEU A 1 312 ? -1.967 -4.498 7.230 1.00 86.19 312 LEU A O 1
ATOM 2384 N N . PRO A 1 313 ? -0.454 -4.135 5.593 1.00 80.19 313 PRO A N 1
ATOM 2385 C CA . PRO A 1 313 ? 0.475 -5.140 6.081 1.00 80.19 313 PRO A CA 1
ATOM 2386 C C . PRO A 1 313 ? 1.134 -4.638 7.367 1.00 80.19 313 PRO A C 1
ATOM 2388 O O . PRO A 1 313 ? 1.416 -3.450 7.534 1.00 80.19 313 PRO A O 1
ATOM 2391 N N . THR A 1 314 ? 1.420 -5.562 8.271 1.00 81.75 314 THR A N 1
ATOM 2392 C CA . THR A 1 314 ? 2.280 -5.295 9.425 1.00 81.75 314 THR A CA 1
ATOM 2393 C C . THR A 1 314 ? 3.756 -5.293 8.994 1.00 81.75 314 THR A C 1
ATOM 2395 O O . THR A 1 314 ? 4.113 -5.887 7.976 1.00 81.75 314 THR A O 1
ATOM 2398 N N . GLU A 1 315 ? 4.637 -4.629 9.754 1.00 80.94 315 GLU A N 1
ATOM 2399 C CA . GLU A 1 315 ? 6.058 -4.415 9.393 1.00 80.94 315 GLU A CA 1
ATOM 2400 C C . GLU A 1 315 ? 6.775 -5.709 8.969 1.00 80.94 315 GLU A C 1
ATOM 2402 O O . GLU A 1 315 ? 7.435 -5.762 7.935 1.00 80.94 315 GLU A O 1
ATOM 2407 N N . TRP A 1 316 ? 6.577 -6.784 9.730 1.00 83.94 316 TRP A N 1
ATOM 2408 C CA . TRP A 1 316 ? 7.183 -8.092 9.484 1.00 83.94 316 TRP A CA 1
ATOM 2409 C C . TRP A 1 316 ? 6.579 -8.869 8.294 1.00 83.94 316 TRP A C 1
ATOM 2411 O O . TRP A 1 316 ? 7.283 -9.669 7.686 1.00 83.94 316 TRP A O 1
ATOM 2421 N N . GLU A 1 317 ? 5.326 -8.606 7.902 1.00 84.69 317 GLU A N 1
ATOM 2422 C CA . GLU A 1 317 ? 4.679 -9.183 6.714 1.00 84.69 317 GLU A CA 1
ATOM 2423 C C . GLU A 1 317 ? 5.188 -8.472 5.465 1.00 84.69 317 GLU A C 1
ATOM 2425 O O . GLU A 1 317 ? 5.527 -9.110 4.471 1.00 84.69 317 GLU A O 1
ATOM 2430 N N . TRP A 1 318 ? 5.303 -7.143 5.541 1.00 85.06 318 TRP A N 1
ATOM 2431 C CA . TRP A 1 318 ? 5.928 -6.332 4.505 1.00 85.06 318 TRP A CA 1
ATOM 2432 C C . TRP A 1 318 ? 7.393 -6.742 4.302 1.00 85.06 318 TRP A C 1
ATOM 2434 O O . TRP A 1 318 ? 7.813 -6.973 3.169 1.00 85.06 318 TRP A O 1
ATOM 2444 N N . GLU A 1 319 ? 8.158 -6.927 5.384 1.00 84.81 319 GLU A N 1
ATOM 2445 C CA . GLU A 1 319 ? 9.550 -7.368 5.282 1.00 84.81 319 GLU A CA 1
ATOM 2446 C C . GLU A 1 319 ? 9.665 -8.809 4.750 1.00 84.81 319 GLU A C 1
ATOM 2448 O O . GLU A 1 319 ? 10.494 -9.060 3.876 1.00 84.81 319 GLU A O 1
ATOM 2453 N N . ARG A 1 320 ? 8.801 -9.739 5.184 1.00 88.25 320 ARG A N 1
ATOM 2454 C CA . ARG A 1 320 ? 8.705 -11.100 4.619 1.00 88.25 320 ARG A CA 1
ATOM 2455 C C . ARG A 1 320 ? 8.393 -11.074 3.122 1.00 88.25 320 ARG A C 1
ATOM 2457 O O . ARG A 1 320 ? 9.017 -11.808 2.359 1.00 88.25 320 ARG A O 1
ATOM 2464 N N . ALA A 1 321 ? 7.455 -10.236 2.689 1.00 87.25 321 ALA A N 1
ATOM 2465 C CA . ALA A 1 321 ? 7.105 -10.088 1.279 1.00 87.25 321 ALA A CA 1
ATOM 2466 C C . ALA A 1 321 ? 8.261 -9.494 0.453 1.00 87.25 321 ALA A C 1
ATOM 2468 O O . ALA A 1 321 ? 8.488 -9.927 -0.673 1.00 87.25 321 ALA A O 1
ATOM 2469 N N . ALA A 1 322 ? 9.017 -8.545 1.015 1.00 83.81 322 ALA A N 1
ATOM 2470 C CA . ALA A 1 322 ? 10.142 -7.898 0.342 1.00 83.81 322 ALA A CA 1
ATOM 2471 C C . ALA A 1 322 ? 11.422 -8.757 0.309 1.00 83.81 322 ALA A C 1
ATOM 2473 O O . ALA A 1 322 ? 12.118 -8.773 -0.702 1.00 83.81 322 ALA A O 1
ATOM 2474 N N . ARG A 1 323 ? 11.754 -9.460 1.400 1.00 84.75 323 ARG A N 1
ATOM 2475 C CA . ARG A 1 323 ? 13.028 -10.188 1.582 1.00 84.75 323 ARG A CA 1
ATOM 2476 C C . ARG A 1 323 ? 12.905 -11.707 1.430 1.00 84.75 323 ARG A C 1
ATOM 2478 O O . ARG A 1 323 ? 13.919 -12.395 1.426 1.00 84.75 323 ARG A O 1
ATOM 2485 N N . GLY A 1 324 ? 11.697 -12.259 1.322 1.00 86.69 324 GLY A N 1
ATOM 2486 C CA . GLY A 1 324 ? 11.494 -13.707 1.355 1.00 86.69 324 GLY A CA 1
ATOM 2487 C C . GLY A 1 324 ? 11.889 -14.312 2.709 1.00 86.69 324 GLY A C 1
ATOM 2488 O O . GLY A 1 324 ? 11.636 -13.732 3.764 1.00 86.69 324 GLY A O 1
ATOM 2489 N N . THR A 1 325 ? 12.488 -15.504 2.690 1.00 89.62 325 THR A N 1
ATOM 2490 C CA . THR A 1 325 ? 12.802 -16.288 3.900 1.00 89.62 325 THR A CA 1
ATOM 2491 C C . THR A 1 325 ? 14.270 -16.235 4.336 1.00 89.62 325 THR A C 1
ATOM 2493 O O . THR A 1 325 ? 14.561 -16.529 5.495 1.00 89.62 325 THR A O 1
ATOM 2496 N N . ASP A 1 326 ? 15.190 -15.846 3.448 1.00 86.25 326 ASP A N 1
ATOM 2497 C CA . ASP A 1 326 ? 16.654 -15.940 3.624 1.00 86.25 326 ASP A CA 1
ATOM 2498 C C . ASP A 1 326 ? 17.317 -14.688 4.234 1.00 86.25 326 ASP A C 1
ATOM 2500 O O . ASP A 1 326 ? 18.501 -14.694 4.598 1.00 86.25 326 ASP A O 1
ATOM 2504 N N . GLY A 1 327 ? 16.558 -13.603 4.390 1.00 81.31 327 GLY A N 1
ATOM 2505 C CA . GLY A 1 327 ? 17.065 -12.353 4.947 1.00 81.31 327 GLY A CA 1
ATOM 2506 C C . GLY A 1 327 ? 18.138 -11.694 4.075 1.00 81.31 327 GLY A C 1
ATOM 2507 O O . GLY A 1 327 ? 19.061 -11.085 4.624 1.00 81.31 327 GLY A O 1
ATOM 2508 N N . ARG A 1 328 ? 18.041 -11.817 2.745 1.00 85.62 328 ARG A N 1
ATOM 2509 C CA . ARG A 1 328 ? 18.768 -10.999 1.748 1.00 85.62 328 ARG A CA 1
ATOM 2510 C C . ARG A 1 328 ? 18.772 -9.499 2.065 1.00 85.62 328 ARG A C 1
ATOM 2512 O O . ARG A 1 328 ? 17.897 -9.019 2.792 1.00 85.62 328 ARG A O 1
ATOM 2519 N N . GLU A 1 329 ? 19.725 -8.742 1.533 1.00 84.62 329 GLU A N 1
ATOM 2520 C CA . GLU A 1 329 ? 19.784 -7.284 1.746 1.00 84.62 329 GLU A CA 1
ATOM 2521 C C . GLU A 1 329 ? 18.706 -6.512 0.954 1.00 84.62 329 GLU A C 1
ATOM 2523 O O . GLU A 1 329 ? 18.015 -5.659 1.519 1.00 84.62 329 GLU A O 1
ATOM 2528 N N . TYR A 1 330 ? 18.513 -6.855 -0.322 1.00 84.94 330 TYR A N 1
ATOM 2529 C CA . TYR A 1 330 ? 17.559 -6.241 -1.254 1.00 84.94 330 TYR A CA 1
ATOM 2530 C C . TYR A 1 330 ? 16.561 -7.281 -1.787 1.00 84.94 330 TYR A C 1
ATOM 2532 O O . TYR A 1 330 ? 16.865 -8.472 -1.761 1.00 84.94 330 TYR A O 1
ATOM 2540 N N . PRO A 1 331 ? 15.391 -6.898 -2.337 1.00 83.94 331 PRO A N 1
ATOM 2541 C CA . PRO A 1 331 ? 14.416 -7.867 -2.856 1.00 83.94 331 PRO A CA 1
ATOM 2542 C C . PRO A 1 331 ? 14.996 -8.822 -3.911 1.00 83.94 331 PRO A C 1
ATOM 2544 O O . PRO A 1 331 ? 14.750 -10.032 -3.872 1.00 83.94 331 PRO A O 1
ATOM 2547 N N . TRP A 1 332 ? 15.864 -8.285 -4.773 1.00 84.06 332 TRP A N 1
ATOM 2548 C CA . TRP A 1 332 ? 16.603 -8.987 -5.826 1.00 84.06 332 TRP A CA 1
ATOM 2549 C C . TRP A 1 332 ? 17.837 -9.780 -5.343 1.00 84.06 332 TRP A C 1
ATOM 2551 O O . TRP A 1 332 ? 18.551 -10.345 -6.170 1.00 84.06 332 TRP A O 1
ATOM 2561 N N . GLY A 1 333 ? 18.103 -9.841 -4.033 1.00 86.31 333 GLY A N 1
ATOM 2562 C CA . GLY A 1 333 ? 19.236 -10.563 -3.443 1.00 86.31 333 GLY A CA 1
ATOM 2563 C C . GLY A 1 333 ? 20.223 -9.645 -2.721 1.00 86.31 333 GLY A C 1
ATOM 2564 O O . GLY A 1 333 ? 19.846 -8.606 -2.183 1.00 86.31 333 GLY A O 1
ATOM 2565 N N . ASP A 1 334 ? 21.492 -10.041 -2.689 1.00 84.56 334 ASP A N 1
ATOM 2566 C CA . ASP A 1 334 ? 22.543 -9.290 -2.000 1.00 84.56 334 ASP A CA 1
ATOM 2567 C C . ASP A 1 334 ? 23.282 -8.335 -2.951 1.00 84.56 334 ASP A C 1
ATOM 2569 O O . ASP A 1 334 ? 23.485 -8.634 -4.132 1.00 84.56 334 ASP A O 1
ATOM 2573 N N . GLY A 1 335 ? 23.692 -7.181 -2.416 1.00 84.25 335 GLY A N 1
ATOM 2574 C CA . GLY A 1 335 ? 24.338 -6.110 -3.171 1.00 84.25 335 GLY A CA 1
ATOM 2575 C C . GLY A 1 335 ? 23.362 -5.171 -3.892 1.00 84.25 335 GLY A C 1
ATOM 2576 O O . GLY A 1 335 ? 22.339 -5.574 -4.458 1.00 84.25 335 GLY A O 1
ATOM 2577 N N . TYR A 1 336 ? 23.699 -3.879 -3.888 1.00 85.25 336 TYR A N 1
ATOM 2578 C CA . TYR A 1 336 ? 22.947 -2.875 -4.636 1.00 85.25 336 TYR A CA 1
ATOM 2579 C C . TYR A 1 336 ? 23.093 -3.095 -6.149 1.00 85.25 336 TYR A C 1
ATOM 2581 O O . TYR A 1 336 ? 24.165 -3.467 -6.628 1.00 85.25 336 TYR A O 1
ATOM 2589 N N . ARG A 1 337 ? 22.023 -2.838 -6.909 1.00 85.31 337 ARG A N 1
ATOM 2590 C CA . ARG A 1 337 ? 22.026 -2.893 -8.375 1.00 85.31 337 ARG A CA 1
ATOM 2591 C C . ARG A 1 337 ? 21.414 -1.618 -8.943 1.00 85.31 337 ARG A C 1
ATOM 2593 O O . ARG A 1 337 ? 20.253 -1.320 -8.669 1.00 85.31 337 ARG A O 1
ATOM 2600 N N . ALA A 1 338 ? 22.196 -0.897 -9.744 1.00 85.44 338 ALA A N 1
ATOM 2601 C CA . ALA A 1 338 ? 21.737 0.314 -10.412 1.00 85.44 338 ALA A CA 1
ATOM 2602 C C . ALA A 1 338 ? 20.547 0.022 -11.341 1.00 85.44 338 ALA A C 1
ATOM 2604 O O . ALA A 1 338 ? 20.517 -1.011 -12.014 1.00 85.44 338 ALA A O 1
ATOM 2605 N N . GLY A 1 339 ? 19.560 0.916 -11.370 1.00 83.50 339 GLY A N 1
ATOM 2606 C CA . GLY A 1 339 ? 18.368 0.782 -12.207 1.00 83.50 339 GLY A CA 1
ATOM 2607 C C . GLY A 1 339 ? 17.403 -0.333 -11.783 1.00 83.50 339 GLY A C 1
ATOM 2608 O O . GLY A 1 339 ? 16.507 -0.673 -12.552 1.00 83.50 339 GLY A O 1
ATOM 2609 N N . TYR A 1 340 ? 17.546 -0.920 -10.587 1.00 85.12 340 TYR A N 1
ATOM 2610 C CA . TYR A 1 340 ? 16.565 -1.867 -10.025 1.00 85.12 340 TYR A CA 1
ATOM 2611 C C . TYR A 1 340 ? 15.495 -1.163 -9.174 1.00 85.12 340 TYR A C 1
ATOM 2613 O O . TYR A 1 340 ? 14.552 -1.803 -8.719 1.00 85.12 340 TYR A O 1
ATOM 2621 N N . ALA A 1 341 ? 15.598 0.149 -8.962 1.00 85.69 341 ALA A N 1
ATOM 2622 C CA . ALA A 1 341 ? 14.573 0.919 -8.273 1.00 85.69 341 ALA A CA 1
ATOM 2623 C C . ALA A 1 341 ? 14.581 2.398 -8.670 1.00 85.69 341 ALA A C 1
ATOM 2625 O O . ALA A 1 341 ? 15.589 2.933 -9.124 1.00 85.69 341 ALA A O 1
ATOM 2626 N N . ASN A 1 342 ? 13.461 3.074 -8.415 1.00 87.50 342 ASN A N 1
ATOM 2627 C CA . ASN A 1 342 ? 13.381 4.529 -8.465 1.00 87.50 342 ASN A CA 1
ATOM 2628 C C . ASN A 1 342 ? 13.867 5.122 -7.134 1.00 87.50 342 ASN A C 1
ATOM 2630 O O . ASN A 1 342 ? 13.083 5.292 -6.198 1.00 87.50 342 ASN A O 1
ATOM 2634 N N . ILE A 1 343 ? 15.169 5.390 -7.040 1.00 83.38 343 ILE A N 1
ATOM 2635 C CA . ILE A 1 343 ? 15.785 6.138 -5.939 1.00 83.38 343 ILE A CA 1
ATOM 2636 C C . ILE A 1 343 ? 16.750 7.193 -6.497 1.00 83.38 343 ILE A C 1
ATOM 2638 O O . ILE A 1 343 ? 17.032 7.228 -7.691 1.00 83.38 343 ILE A O 1
ATOM 2642 N N . ASN A 1 344 ? 17.278 8.052 -5.625 1.00 84.06 344 ASN A N 1
ATOM 2643 C CA . ASN A 1 344 ? 18.450 8.857 -5.954 1.00 84.06 344 ASN A CA 1
ATOM 2644 C C . ASN A 1 344 ? 19.705 7.967 -5.874 1.00 84.06 344 ASN A C 1
ATOM 2646 O O . ASN A 1 344 ? 20.193 7.688 -4.776 1.00 84.06 344 ASN A O 1
ATOM 2650 N N . GLU A 1 345 ? 20.196 7.509 -7.026 1.00 83.88 345 GLU A N 1
ATOM 2651 C CA . GLU A 1 345 ? 21.408 6.685 -7.117 1.00 83.88 345 GLU A CA 1
ATOM 2652 C C . GLU A 1 345 ? 22.695 7.528 -7.083 1.00 83.88 345 GLU A C 1
ATOM 2654 O O . GLU A 1 345 ? 23.745 7.046 -6.647 1.00 83.88 345 GLU A O 1
ATOM 2659 N N . THR A 1 346 ? 22.610 8.805 -7.470 1.00 81.06 346 THR A N 1
ATOM 2660 C CA . THR A 1 346 ? 23.761 9.718 -7.532 1.00 81.06 346 THR A CA 1
ATOM 2661 C C . THR A 1 346 ? 24.319 10.054 -6.145 1.00 81.06 346 THR A C 1
ATOM 2663 O O . THR A 1 346 ? 25.525 10.229 -5.997 1.00 81.06 346 THR A O 1
ATOM 2666 N N . ASN A 1 347 ? 23.483 10.037 -5.101 1.00 67.25 347 ASN A N 1
ATOM 2667 C CA . ASN A 1 347 ? 23.845 10.374 -3.717 1.00 67.25 347 ASN A CA 1
ATOM 2668 C C . ASN A 1 347 ? 24.883 9.444 -3.047 1.00 67.25 347 ASN A C 1
ATOM 2670 O O . ASN A 1 347 ? 25.275 9.723 -1.913 1.00 67.25 347 ASN A O 1
ATOM 2674 N N . GLN A 1 348 ? 25.304 8.345 -3.688 1.00 67.44 348 GLN A N 1
ATOM 2675 C CA . GLN A 1 348 ? 26.436 7.498 -3.259 1.00 67.44 348 GLN A CA 1
ATOM 2676 C C . GLN A 1 348 ? 27.253 6.963 -4.454 1.00 67.44 348 GLN A C 1
ATOM 2678 O O . GLN A 1 348 ? 27.873 5.911 -4.332 1.00 67.44 348 GLN A O 1
ATOM 2683 N N . GLU A 1 349 ? 27.189 7.623 -5.620 1.00 75.19 349 GLU A N 1
ATOM 2684 C CA . GLU A 1 349 ? 27.756 7.121 -6.893 1.00 75.19 349 GLU A CA 1
ATOM 2685 C C . GLU A 1 349 ? 27.278 5.694 -7.258 1.00 75.19 349 GLU A C 1
ATOM 2687 O O . GLU A 1 349 ? 27.916 4.967 -8.016 1.00 75.19 349 GLU A O 1
ATOM 2692 N N . ALA A 1 350 ? 26.120 5.282 -6.729 1.00 74.38 350 ALA A N 1
ATOM 2693 C CA . ALA A 1 350 ? 25.592 3.924 -6.849 1.00 74.38 350 ALA A CA 1
ATOM 2694 C C . ALA A 1 350 ? 24.971 3.637 -8.228 1.00 74.38 350 ALA A C 1
ATOM 2696 O O . ALA A 1 350 ? 24.691 2.485 -8.559 1.00 74.38 350 ALA A O 1
ATOM 2697 N N . GLY A 1 351 ? 24.740 4.689 -9.015 1.00 82.44 351 GLY A N 1
ATOM 2698 C CA . GLY A 1 351 ? 24.183 4.662 -10.360 1.00 82.44 351 GLY A CA 1
ATOM 2699 C C . GLY A 1 351 ? 23.917 6.084 -10.872 1.00 82.44 351 GLY A C 1
ATOM 2700 O O . GLY A 1 351 ? 23.989 7.044 -10.099 1.00 82.44 351 GLY A O 1
ATOM 2701 N N . PRO A 1 352 ? 23.621 6.250 -12.171 1.00 82.94 352 PRO A N 1
ATOM 2702 C CA . PRO A 1 352 ? 23.355 7.557 -12.767 1.00 82.94 352 PRO A CA 1
ATOM 2703 C C . PRO A 1 352 ? 21.921 8.056 -12.527 1.00 82.94 352 PRO A C 1
ATOM 2705 O O . PRO A 1 352 ? 21.644 9.229 -12.767 1.00 82.94 352 PRO A O 1
ATOM 2708 N N . SER A 1 353 ? 20.995 7.186 -12.103 1.00 83.75 353 SER A N 1
ATOM 2709 C CA . SER A 1 353 ? 19.564 7.493 -12.137 1.00 83.75 353 SER A CA 1
ATOM 2710 C C . SER A 1 353 ? 19.140 8.426 -11.002 1.00 83.75 353 SER A C 1
ATOM 2712 O O . SER A 1 353 ? 19.389 8.154 -9.824 1.00 83.75 353 SER A O 1
ATOM 2714 N N . TYR A 1 354 ? 18.409 9.491 -11.338 1.00 87.69 354 TYR A N 1
ATOM 2715 C CA . TYR A 1 354 ? 17.677 10.288 -10.355 1.00 87.69 354 TYR A CA 1
ATOM 2716 C C . TYR A 1 354 ? 16.501 11.040 -10.997 1.00 87.69 354 TYR A C 1
ATOM 2718 O O . TYR A 1 354 ? 16.651 12.157 -11.484 1.00 87.69 354 TYR A O 1
ATOM 2726 N N . LEU A 1 355 ? 15.311 10.429 -10.991 1.00 85.50 355 LEU A N 1
ATOM 2727 C CA . LEU A 1 355 ? 14.148 10.947 -11.729 1.00 85.50 355 LEU A CA 1
ATOM 2728 C C . LEU A 1 355 ? 13.419 12.132 -11.064 1.00 85.50 355 LEU A C 1
ATOM 2730 O O . LEU A 1 355 ? 12.630 12.799 -11.729 1.00 85.50 355 LEU A O 1
ATOM 2734 N N . GLN A 1 356 ? 13.626 12.363 -9.761 1.00 88.00 356 GLN A N 1
ATOM 2735 C CA . GLN A 1 356 ? 12.913 13.371 -8.943 1.00 88.00 356 GLN A CA 1
ATOM 2736 C C . GLN A 1 356 ? 11.370 13.264 -8.956 1.00 88.00 356 GLN A C 1
ATOM 2738 O O . GLN A 1 356 ? 10.670 14.196 -8.566 1.00 88.00 356 GLN A O 1
ATOM 2743 N N . GLN A 1 357 ? 10.827 12.113 -9.356 1.00 88.38 357 GLN A N 1
ATOM 2744 C CA . GLN A 1 357 ? 9.390 11.848 -9.422 1.00 88.38 357 GLN A CA 1
ATOM 2745 C C . GLN A 1 357 ? 9.073 10.378 -9.164 1.00 88.38 357 GLN A C 1
ATOM 2747 O O . GLN A 1 357 ? 9.940 9.520 -9.335 1.00 88.38 357 GLN A O 1
ATOM 2752 N N . THR A 1 358 ? 7.825 10.067 -8.807 1.00 88.69 358 THR A N 1
ATOM 2753 C CA . THR A 1 358 ? 7.332 8.685 -8.883 1.00 88.69 358 THR A CA 1
ATOM 2754 C C . THR A 1 358 ? 7.295 8.215 -10.337 1.00 88.69 358 THR A C 1
ATOM 2756 O O . THR A 1 358 ? 7.106 8.999 -11.259 1.00 88.69 358 THR A O 1
ATOM 2759 N N . THR A 1 359 ? 7.466 6.917 -10.553 1.00 92.31 359 THR A N 1
ATOM 2760 C CA . THR A 1 359 ? 7.214 6.257 -11.843 1.00 92.31 359 THR A CA 1
ATOM 2761 C C . THR A 1 359 ? 5.867 5.550 -11.788 1.00 92.31 359 THR A C 1
ATOM 2763 O O . THR A 1 359 ? 5.341 5.312 -10.695 1.00 92.31 359 THR A O 1
ATOM 2766 N N . ALA A 1 360 ? 5.337 5.133 -12.941 1.00 94.94 360 ALA A N 1
ATOM 2767 C CA . ALA A 1 360 ? 4.277 4.128 -12.961 1.00 94.94 360 ALA A CA 1
ATOM 2768 C C . ALA A 1 360 ? 4.671 2.922 -12.082 1.00 94.94 360 ALA A C 1
ATOM 2770 O O . ALA A 1 360 ? 5.853 2.570 -11.968 1.00 94.94 360 ALA A O 1
ATOM 2771 N N . VAL A 1 361 ? 3.698 2.284 -11.432 1.00 92.50 361 VAL A N 1
ATOM 2772 C CA . VAL A 1 361 ? 3.962 1.014 -10.742 1.00 92.50 361 VAL A CA 1
ATOM 2773 C C . VAL A 1 361 ? 4.303 -0.066 -11.776 1.00 92.50 361 VAL A C 1
ATOM 2775 O O . VAL A 1 361 ? 4.015 0.096 -12.958 1.00 92.50 361 VAL A O 1
ATOM 2778 N N . GLY A 1 362 ? 4.940 -1.171 -11.382 1.00 86.81 362 GLY A N 1
ATOM 2779 C CA . GLY A 1 362 ? 5.280 -2.253 -12.319 1.00 86.81 362 GLY A CA 1
ATOM 2780 C C . GLY A 1 362 ? 6.520 -1.997 -13.199 1.00 86.81 362 GLY A C 1
ATOM 2781 O O . GLY A 1 362 ? 6.901 -2.871 -13.975 1.00 86.81 362 GLY A O 1
ATOM 2782 N N . THR A 1 363 ? 7.154 -0.826 -13.097 1.00 87.38 363 THR A N 1
ATOM 2783 C CA . THR A 1 363 ? 8.204 -0.335 -14.012 1.00 87.38 363 THR A CA 1
ATOM 2784 C C . THR A 1 363 ? 9.579 -1.015 -13.882 1.00 87.38 363 THR A C 1
ATOM 2786 O O . THR A 1 363 ? 10.379 -0.953 -14.819 1.00 87.38 363 THR A O 1
ATOM 2789 N N . TYR A 1 364 ? 9.839 -1.728 -12.780 1.00 85.44 364 TYR A N 1
ATOM 2790 C CA . TYR A 1 364 ? 11.105 -2.437 -12.529 1.00 85.44 364 TYR A CA 1
ATOM 2791 C C . TYR A 1 364 ? 10.876 -3.957 -12.381 1.00 85.44 364 TYR A C 1
ATOM 2793 O O . TYR A 1 364 ? 10.950 -4.484 -11.269 1.00 85.44 364 TYR A O 1
ATOM 2801 N N . PRO A 1 365 ? 10.566 -4.699 -13.465 1.00 80.56 365 PRO A N 1
ATOM 2802 C CA . PRO A 1 365 ? 10.331 -6.149 -13.411 1.00 80.56 365 PRO A CA 1
ATOM 2803 C C . PRO A 1 365 ? 11.524 -6.957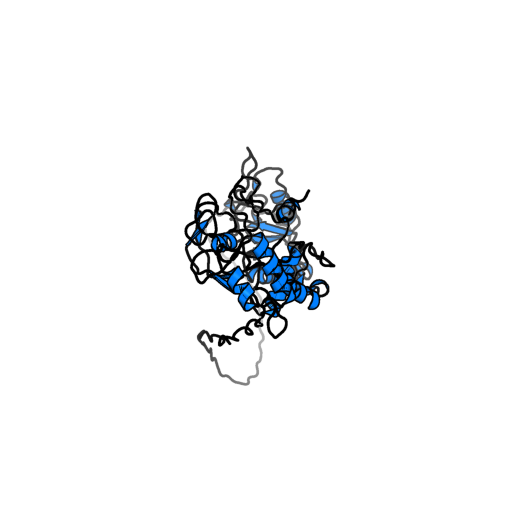 -12.869 1.00 80.56 365 PRO A C 1
ATOM 2805 O O . PRO A 1 365 ? 11.327 -8.004 -12.260 1.00 80.56 365 PRO A O 1
ATOM 2808 N N . GLN A 1 366 ? 12.747 -6.445 -13.007 1.00 78.56 366 GLN A N 1
ATOM 2809 C CA . GLN A 1 366 ? 13.976 -7.000 -12.431 1.00 78.56 366 GLN A CA 1
ATOM 2810 C C . GLN A 1 366 ? 14.071 -6.882 -10.894 1.00 78.56 366 GLN A C 1
ATOM 2812 O O . GLN A 1 366 ? 14.901 -7.545 -10.277 1.00 78.56 366 GLN A O 1
ATOM 2817 N N . ALA A 1 367 ? 13.232 -6.056 -10.260 1.00 71.94 367 ALA A N 1
ATOM 2818 C CA . ALA A 1 367 ? 13.282 -5.751 -8.826 1.00 71.94 367 ALA A CA 1
ATOM 2819 C C . ALA A 1 367 ? 12.487 -6.726 -7.937 1.00 71.94 367 ALA A C 1
ATOM 2821 O O . ALA A 1 367 ? 12.273 -6.459 -6.754 1.00 71.94 367 ALA A O 1
ATOM 2822 N N . VAL A 1 368 ? 11.984 -7.816 -8.518 1.00 65.19 368 VAL A N 1
ATOM 2823 C CA . VAL A 1 368 ? 10.966 -8.676 -7.910 1.00 65.19 368 VAL A CA 1
ATOM 2824 C C . VAL A 1 368 ? 11.513 -9.514 -6.749 1.00 65.19 368 VAL A C 1
ATOM 2826 O O . VAL A 1 368 ? 12.545 -10.176 -6.860 1.00 65.19 368 VAL A O 1
ATOM 2829 N N . ALA A 1 369 ? 10.772 -9.517 -5.636 1.00 53.72 369 ALA A N 1
ATOM 2830 C CA . ALA A 1 369 ? 11.030 -10.391 -4.493 1.00 53.72 369 ALA A CA 1
ATOM 2831 C C . ALA A 1 369 ? 10.737 -11.876 -4.808 1.00 53.72 369 ALA A C 1
ATOM 2833 O O . ALA A 1 369 ? 9.964 -12.203 -5.705 1.00 53.72 369 ALA A O 1
ATOM 2834 N N . TRP A 1 370 ? 11.374 -12.769 -4.047 1.00 42.72 370 TRP A N 1
ATOM 2835 C CA . TRP A 1 370 ? 11.704 -14.158 -4.403 1.00 42.72 370 TRP A CA 1
ATOM 2836 C C . TRP A 1 370 ? 10.667 -15.029 -5.154 1.00 42.72 370 TRP A C 1
ATOM 2838 O O . TRP A 1 370 ? 9.471 -15.051 -4.864 1.00 42.72 370 TRP A O 1
ATOM 2848 N N . MET A 1 371 ? 11.243 -15.863 -6.031 1.00 34.09 371 MET A N 1
ATOM 2849 C CA . MET A 1 371 ? 10.666 -16.853 -6.949 1.00 34.09 371 MET A CA 1
ATOM 2850 C C . MET A 1 371 ? 9.783 -16.287 -8.077 1.00 34.09 371 MET A C 1
ATOM 2852 O O . MET A 1 371 ? 8.914 -15.444 -7.873 1.00 34.09 371 MET A O 1
ATOM 2856 N N . GLU A 1 372 ? 10.006 -16.798 -9.293 1.00 37.19 372 GLU A N 1
ATOM 2857 C CA . GLU A 1 372 ? 9.590 -16.263 -10.610 1.00 37.19 372 GLU A CA 1
ATOM 2858 C C . GLU A 1 372 ? 8.067 -16.226 -10.881 1.00 37.19 372 GLU A C 1
ATOM 2860 O O . GLU A 1 372 ? 7.626 -16.072 -12.017 1.00 37.19 372 GLU A O 1
ATOM 2865 N N . ARG A 1 373 ? 7.236 -16.372 -9.844 1.00 37.03 373 ARG A N 1
ATOM 2866 C CA . ARG A 1 373 ? 5.766 -16.283 -9.905 1.00 37.03 373 ARG A CA 1
ATOM 2867 C C . ARG A 1 373 ? 5.195 -15.178 -9.011 1.00 37.03 373 ARG A C 1
ATOM 2869 O O . ARG A 1 373 ? 4.063 -14.754 -9.231 1.00 37.03 373 ARG A O 1
ATOM 2876 N N . SER A 1 374 ? 5.969 -14.693 -8.037 1.00 38.31 374 SER A N 1
ATOM 2877 C CA . SER A 1 374 ? 5.505 -13.754 -7.009 1.00 38.31 374 SER A CA 1
ATOM 2878 C C . SER A 1 374 ? 5.291 -12.345 -7.579 1.00 38.31 374 SER A C 1
ATOM 2880 O O . SER A 1 374 ? 4.239 -11.741 -7.390 1.00 38.31 374 SER A O 1
ATOM 2882 N N . GLY A 1 375 ? 6.250 -11.819 -8.347 1.00 40.72 375 GLY A N 1
ATOM 2883 C CA . GLY A 1 375 ? 6.081 -10.572 -9.111 1.00 40.72 375 GLY A CA 1
ATOM 2884 C C . GLY A 1 375 ? 5.995 -9.271 -8.297 1.00 40.72 375 GLY A C 1
ATOM 2885 O O . GLY A 1 375 ? 5.738 -8.229 -8.895 1.00 40.72 375 GLY A O 1
ATOM 2886 N N . ILE A 1 376 ? 6.176 -9.309 -6.970 1.00 41.94 376 ILE A N 1
ATOM 2887 C CA . ILE A 1 376 ? 6.019 -8.145 -6.077 1.00 41.94 376 ILE A CA 1
ATOM 2888 C C . ILE A 1 376 ? 7.082 -7.089 -6.387 1.00 41.94 376 ILE A C 1
ATOM 2890 O O . ILE A 1 376 ? 8.276 -7.366 -6.271 1.00 41.94 376 ILE A O 1
ATOM 2894 N N . GLN A 1 377 ? 6.644 -5.870 -6.700 1.00 44.94 377 GLN A N 1
ATOM 2895 C CA . GLN A 1 377 ? 7.495 -4.688 -6.802 1.00 44.94 377 GLN A CA 1
ATOM 2896 C C . GLN A 1 377 ? 7.259 -3.770 -5.604 1.00 44.94 377 GLN A C 1
ATOM 2898 O O . GLN A 1 377 ? 6.219 -3.122 -5.473 1.00 44.94 377 GLN A O 1
ATOM 2903 N N . VAL A 1 378 ? 8.258 -3.716 -4.728 1.00 37.91 378 VAL A N 1
ATOM 2904 C CA . VAL A 1 378 ? 8.246 -2.909 -3.507 1.00 37.91 378 VAL A CA 1
ATOM 2905 C C . VAL A 1 378 ? 8.987 -1.590 -3.770 1.00 37.91 378 VAL A C 1
ATOM 2907 O O . VAL A 1 378 ? 10.085 -1.636 -4.328 1.00 37.91 378 VAL A O 1
ATOM 2910 N N . PRO A 1 379 ? 8.465 -0.414 -3.363 1.00 36.19 379 PRO A N 1
ATOM 2911 C CA . PRO A 1 379 ? 9.229 0.832 -3.406 1.00 36.19 379 PRO A CA 1
ATOM 2912 C C . PRO A 1 379 ? 10.519 0.695 -2.589 1.00 36.19 379 PRO A C 1
ATOM 2914 O O . PRO A 1 379 ? 10.479 0.346 -1.406 1.00 36.19 379 PRO A O 1
ATOM 2917 N N . ALA A 1 380 ? 11.674 0.939 -3.207 1.00 29.61 380 ALA A N 1
ATOM 2918 C CA . ALA A 1 380 ? 12.939 0.632 -2.559 1.00 29.61 380 ALA A CA 1
ATOM 2919 C C . ALA A 1 380 ? 13.328 1.678 -1.511 1.00 29.61 380 ALA A C 1
ATOM 2921 O O . ALA A 1 380 ? 13.707 2.805 -1.827 1.00 29.61 380 ALA A O 1
ATOM 2922 N N . ARG A 1 381 ? 13.400 1.236 -0.253 1.00 27.91 381 ARG A N 1
ATOM 2923 C CA . ARG A 1 381 ? 14.405 1.757 0.680 1.00 27.91 381 ARG A CA 1
ATOM 2924 C C . ARG A 1 381 ? 15.008 0.657 1.551 1.00 27.91 381 ARG A C 1
ATOM 2926 O O . ARG A 1 381 ? 15.012 0.728 2.776 1.00 27.91 381 ARG A O 1
ATOM 2933 N N . CYS A 1 382 ? 15.575 -0.353 0.894 1.00 31.80 382 CYS A N 1
ATOM 2934 C CA . CYS A 1 382 ? 16.451 -1.327 1.538 1.00 31.80 382 CYS A CA 1
ATOM 2935 C C . CYS A 1 382 ? 17.811 -0.694 1.871 1.00 31.80 382 CYS A C 1
ATOM 2937 O O . CYS A 1 382 ? 18.749 -0.723 1.080 1.00 31.80 382 CYS A O 1
ATOM 2939 N N . ARG A 1 383 ? 17.915 -0.123 3.074 1.00 23.12 383 ARG A N 1
ATOM 2940 C CA . ARG A 1 383 ? 19.149 -0.165 3.870 1.00 23.12 383 ARG A CA 1
ATOM 2941 C C . ARG A 1 383 ? 18.777 -0.047 5.342 1.00 23.12 383 ARG A C 1
ATOM 2943 O O . ARG A 1 383 ? 18.197 0.955 5.762 1.00 23.12 383 ARG A O 1
ATOM 2950 N N . LEU A 1 384 ? 19.064 -1.086 6.122 1.00 32.97 384 LEU A N 1
ATOM 2951 C CA . LEU A 1 384 ? 18.665 -1.132 7.525 1.00 32.97 384 LEU A CA 1
ATOM 2952 C C . LEU A 1 384 ? 19.518 -0.170 8.361 1.00 32.97 384 LEU A C 1
ATOM 2954 O O . LEU A 1 384 ? 20.710 -0.388 8.552 1.00 32.97 384 LEU A O 1
ATOM 2958 N N . GLY A 1 385 ? 18.877 0.875 8.886 1.00 22.88 385 GLY A N 1
ATOM 2959 C CA . GLY A 1 385 ? 19.492 1.843 9.803 1.00 22.88 385 GLY A CA 1
ATOM 2960 C C . GLY A 1 385 ? 18.561 2.369 10.900 1.00 22.88 385 GLY A C 1
ATOM 2961 O O . GLY A 1 385 ? 19.009 3.114 11.765 1.00 22.88 385 GLY A O 1
ATOM 2962 N N . TYR A 1 386 ? 17.282 1.976 10.904 1.00 23.28 386 TYR A N 1
ATOM 2963 C CA . TYR A 1 386 ? 16.301 2.414 11.897 1.00 23.28 386 TYR A CA 1
ATOM 2964 C C . TYR A 1 386 ? 15.610 1.224 12.559 1.00 23.28 386 TYR A C 1
ATOM 2966 O O . TYR A 1 386 ? 14.961 0.417 11.902 1.00 23.28 386 TYR A O 1
ATOM 2974 N N . ARG A 1 387 ? 15.717 1.153 13.890 1.00 21.00 387 ARG A N 1
ATOM 2975 C CA . ARG A 1 387 ? 14.770 0.405 14.722 1.00 21.00 387 ARG A CA 1
ATOM 2976 C C . ARG A 1 387 ? 13.439 1.149 14.705 1.00 21.00 387 ARG A C 1
ATOM 2978 O O . ARG A 1 387 ? 13.395 2.291 15.162 1.00 21.00 387 ARG A O 1
ATOM 2985 N N . MET A 1 388 ? 12.363 0.484 14.299 1.00 23.66 388 MET A N 1
ATOM 2986 C CA . MET A 1 388 ? 11.022 0.875 14.730 1.00 23.66 388 MET A CA 1
ATOM 2987 C C . MET A 1 388 ? 10.952 0.718 16.263 1.00 23.66 388 MET A C 1
ATOM 2989 O O . MET A 1 388 ? 11.257 -0.361 16.783 1.00 23.66 388 MET A O 1
ATOM 2993 N N . PRO A 1 389 ? 10.663 1.786 17.032 1.00 20.95 389 PRO A N 1
ATOM 2994 C CA . PRO A 1 389 ? 10.588 1.688 18.483 1.00 20.95 389 PRO A CA 1
ATOM 2995 C C . PRO A 1 389 ? 9.325 0.925 18.894 1.00 20.95 389 PRO A C 1
ATOM 2997 O O . PRO A 1 389 ? 8.229 1.222 18.429 1.00 20.95 389 PRO A O 1
ATOM 3000 N N . ALA A 1 390 ? 9.465 -0.029 19.815 1.00 26.45 390 ALA A N 1
ATOM 3001 C CA . ALA A 1 390 ? 8.348 -0.797 20.361 1.00 26.45 390 ALA A CA 1
ATOM 3002 C C . ALA A 1 390 ? 7.506 0.049 21.340 1.00 26.45 390 ALA A C 1
ATOM 3004 O O . ALA A 1 390 ? 7.645 -0.066 22.556 1.00 26.45 390 ALA A O 1
ATOM 3005 N N . ARG A 1 391 ? 6.681 0.946 20.788 1.00 22.38 391 ARG A N 1
ATOM 3006 C CA . ARG A 1 391 ? 5.541 1.681 21.377 1.00 22.38 391 ARG A CA 1
ATOM 3007 C C . ARG A 1 391 ? 4.948 2.573 20.273 1.00 22.38 391 ARG A C 1
ATOM 3009 O O . ARG A 1 391 ? 5.670 2.886 19.333 1.00 22.38 391 ARG A O 1
ATOM 3016 N N . PRO A 1 392 ? 3.699 3.051 20.393 1.00 27.20 392 PRO A N 1
ATOM 3017 C CA . PRO A 1 392 ? 3.163 4.079 19.508 1.00 27.20 392 PRO A CA 1
ATOM 3018 C C . PRO A 1 392 ? 3.345 5.489 20.110 1.00 27.20 392 PRO A C 1
ATOM 3020 O O . PRO A 1 392 ? 2.468 5.968 20.830 1.00 27.20 392 PRO A O 1
ATOM 3023 N N . PRO A 1 393 ? 4.452 6.213 19.852 1.00 21.58 393 PRO A N 1
ATOM 3024 C CA . PRO A 1 393 ? 4.444 7.661 19.951 1.00 21.58 393 PRO A CA 1
ATOM 3025 C C . PRO A 1 393 ? 3.864 8.247 18.657 1.00 21.58 393 PRO A C 1
ATOM 3027 O O . PRO A 1 393 ? 4.227 7.825 17.562 1.00 21.58 393 PRO A O 1
ATOM 3030 N N . ARG A 1 394 ? 2.988 9.245 18.821 1.00 26.45 394 ARG A N 1
ATOM 3031 C CA . ARG A 1 394 ? 2.511 10.220 17.820 1.00 26.45 394 ARG A CA 1
ATOM 3032 C C . ARG A 1 394 ? 3.241 10.151 16.472 1.00 26.45 394 ARG A C 1
ATOM 3034 O O . ARG A 1 394 ? 4.432 10.463 16.417 1.00 26.45 394 ARG A O 1
ATOM 3041 N N . ILE A 1 395 ? 2.503 9.854 15.395 1.00 25.78 395 ILE A N 1
ATOM 3042 C CA . ILE A 1 395 ? 2.999 9.908 14.011 1.00 25.78 395 ILE A CA 1
ATOM 3043 C C . ILE A 1 395 ? 3.514 11.325 13.725 1.00 25.78 395 ILE A C 1
ATOM 3045 O O . ILE A 1 395 ? 2.771 12.232 13.351 1.00 25.78 395 ILE A O 1
ATOM 3049 N N . SER A 1 396 ? 4.815 11.525 13.922 1.00 22.58 396 SER A N 1
ATOM 3050 C CA . SER A 1 396 ? 5.497 12.734 13.494 1.00 22.58 396 SER A CA 1
ATOM 3051 C C . SER A 1 396 ? 5.518 12.731 11.974 1.00 22.58 396 SER A C 1
ATOM 3053 O O . SER A 1 396 ? 5.985 11.774 11.353 1.00 22.58 396 SER A O 1
ATOM 3055 N N . LEU A 1 397 ? 5.058 13.829 11.372 1.00 26.88 397 LEU A N 1
ATOM 3056 C CA . LEU A 1 397 ? 4.946 14.022 9.920 1.00 26.88 397 LEU A CA 1
ATOM 3057 C C . LEU A 1 397 ? 6.274 13.843 9.149 1.00 26.88 397 LEU A C 1
ATOM 3059 O O . LEU A 1 397 ? 6.276 13.874 7.922 1.00 26.88 397 LEU A O 1
ATOM 3063 N N . ARG A 1 398 ? 7.401 13.611 9.837 1.00 23.92 398 ARG A N 1
ATOM 3064 C CA . ARG A 1 398 ? 8.683 13.210 9.239 1.00 23.92 398 ARG A CA 1
ATOM 3065 C C . ARG A 1 398 ? 8.649 11.821 8.584 1.00 23.92 398 ARG A C 1
ATOM 3067 O O . ARG A 1 398 ? 9.261 11.671 7.532 1.00 23.92 398 ARG A O 1
ATOM 3074 N N . SER A 1 399 ? 7.921 10.843 9.132 1.00 24.91 399 SER A N 1
ATOM 3075 C CA . SER A 1 399 ? 7.926 9.469 8.585 1.00 24.91 399 SER A CA 1
ATOM 3076 C C . SER A 1 399 ? 7.120 9.305 7.292 1.00 24.91 399 SER A C 1
ATOM 3078 O O . SER A 1 399 ? 7.394 8.383 6.537 1.00 24.91 399 SER A O 1
ATOM 3080 N N . ILE A 1 400 ? 6.177 10.213 7.005 1.00 27.00 400 ILE A N 1
ATOM 3081 C CA . ILE A 1 400 ? 5.488 10.288 5.701 1.00 27.00 400 ILE A CA 1
ATOM 3082 C C . ILE A 1 400 ? 6.211 11.272 4.759 1.00 27.00 400 ILE A C 1
ATOM 3084 O O . ILE A 1 400 ? 6.344 10.995 3.570 1.00 27.00 400 ILE A O 1
ATOM 3088 N N . ARG A 1 401 ? 6.787 12.375 5.274 1.00 24.59 401 ARG A N 1
ATOM 3089 C CA . ARG A 1 401 ? 7.615 13.296 4.463 1.00 24.59 401 ARG A CA 1
ATOM 3090 C C . ARG A 1 401 ? 8.841 12.627 3.832 1.00 24.59 401 ARG A C 1
ATOM 3092 O O . ARG A 1 401 ? 9.227 13.014 2.736 1.00 24.59 401 ARG A O 1
ATOM 3099 N N . ALA A 1 402 ? 9.436 11.624 4.478 1.00 24.25 402 ALA A N 1
ATOM 3100 C CA . ALA A 1 402 ? 10.631 10.944 3.968 1.00 24.25 402 ALA A CA 1
ATOM 3101 C C . ALA A 1 402 ? 10.420 10.152 2.657 1.00 24.25 402 ALA A C 1
ATOM 3103 O O . ALA A 1 402 ? 11.408 9.733 2.057 1.00 24.25 402 ALA A O 1
ATOM 3104 N N . THR A 1 403 ? 9.172 9.967 2.211 1.00 27.66 403 THR A N 1
ATOM 3105 C CA . THR A 1 403 ? 8.822 9.311 0.936 1.00 27.66 403 THR A CA 1
ATOM 3106 C C . THR A 1 403 ? 8.661 10.315 -0.219 1.00 27.66 403 THR A C 1
ATOM 3108 O O . THR A 1 403 ? 8.560 9.903 -1.368 1.00 27.66 403 THR A O 1
ATOM 3111 N N . LEU A 1 404 ? 8.639 11.627 0.063 1.00 25.31 404 LEU A N 1
ATOM 3112 C CA . LEU A 1 404 ? 8.323 12.682 -0.918 1.00 25.31 404 LEU A CA 1
ATOM 3113 C C . LEU A 1 404 ? 9.228 13.927 -0.851 1.00 25.31 404 LEU A C 1
ATOM 3115 O O . LEU A 1 404 ? 9.032 14.854 -1.629 1.00 25.31 404 LEU A O 1
ATOM 3119 N N . ALA A 1 405 ? 10.204 13.979 0.062 1.00 23.03 405 ALA A N 1
ATOM 3120 C CA . ALA A 1 405 ? 11.067 15.147 0.259 1.00 23.03 405 ALA A CA 1
ATOM 3121 C C . ALA A 1 405 ? 12.563 14.807 0.148 1.00 23.03 405 ALA A C 1
ATOM 3123 O O . ALA A 1 405 ? 13.278 14.699 1.144 1.00 23.03 405 ALA A O 1
ATOM 3124 N N . THR A 1 406 ? 13.024 14.697 -1.097 1.00 24.89 406 THR A N 1
ATOM 3125 C CA . THR A 1 406 ? 14.346 15.192 -1.522 1.00 24.89 406 THR A CA 1
ATOM 3126 C C . THR A 1 406 ? 14.167 15.967 -2.824 1.00 24.89 406 THR A C 1
ATOM 3128 O O . THR A 1 406 ? 14.680 15.589 -3.867 1.00 24.89 406 THR A O 1
ATOM 3131 N N . ALA A 1 407 ? 13.391 17.044 -2.766 1.00 26.36 407 ALA A N 1
ATOM 3132 C CA . ALA A 1 407 ? 13.339 18.081 -3.787 1.00 26.36 407 ALA A CA 1
ATOM 3133 C C . ALA A 1 407 ? 13.057 19.390 -3.039 1.00 26.36 407 ALA A C 1
ATOM 3135 O O . ALA A 1 407 ? 11.901 19.758 -2.849 1.00 26.36 407 ALA A O 1
ATOM 3136 N N . SER A 1 408 ? 14.149 20.028 -2.588 1.00 24.86 408 SER A N 1
ATOM 3137 C CA . SER A 1 408 ? 14.214 21.056 -1.523 1.00 24.86 408 SER A CA 1
ATOM 3138 C C . SER A 1 408 ? 13.924 20.558 -0.097 1.00 24.86 408 SER A C 1
ATOM 3140 O O . SER A 1 408 ? 12.915 19.855 0.123 1.00 24.86 408 SER A O 1
#

Organism: NCBI:txid1166950

Sequence (408 aa):
MLAVIGRDWLRAADAGSGRRLDAPRDYVRTEIEIALARGIPLVPVLLEGVAMPLERDLPDSIKALADRQGTTVHAAGAHFRGHMDRLIRGIERLAEHPHPAAPPAVGSAARTGAAPSNDLESKASTSAPTAKAEALDSRGPVGSAVRTSDPASAALPGRTIKPPAPAPKTEPLLAELADPATKTERRLEIGDQLAELGDPRPGVGLDSDGRPAIGWVEIPAGSFLYGAKKERRDNDAFRIGRVPITNVQYQAFIAAGGYTENRWWEGLERRIESPIEPNWEQPNRPRERVYWCEAMAYCAWLSDTLQLDVRLPTEWEWERAARGTDGREYPWGDGYRAGYANINETNQEAGPSYLQQTTAVGTYPQAVAWMERSGIQVPARCRLGYRMPARPPRISLRSIRATLATAS

InterPro domains:
  IPR005532 Sulfatase-modifying factor enzyme-like domain [PF03781] (215-366)
  IPR016187 C-type lectin fold [SSF56436] (212-366)
  IPR042095 Sulfatase-modifying factor enzyme superfamily [G3DSA:3.90.1580.10] (207-375)
  IPR051043 Sulfatase Modifying Factor and Kinase [PTHR23150] (208-366)

Secondary structure (DSSP, 8-state):
-EEEE-TTTTT-B-TTSSBGGGSTT-HHHHHHHHHHHTT---EEEEETTPPPPPGGGS-GGGGGGTTS-PEEE-SSSTHHHHHHHHHHHHHHHHHHSPPPPPPP---------------------------------------------------------PPPPPPTTTHHHHHHHHSTTS-HHHHHHHHHHHHHH---STTTSB-TTSSB---EEEE-SEEEEETTTTEEEEE--EEEESSPPBHHHHHHHHHTTTTT-GGGGTT-S---SSPPPPS---TTSBP-S--HHHHHHHHHHHHHHHTS---PPPHHHHHHHHHTTTT-SBTTBSS--TTSSSS--GGGTS-S---SSPPPTT--GGG--SSTTT---PPP------PPPSS-----THHHHTTT----

Foldseek 3Di:
DEQEDEPCQLPPDDVPGGHLLPDPPNPSVVVLLVCVVVVNDYEYEYEPPDDQDALVSHDPSNSVSSVHDYQYAYPDFPCNVVSVVVVVVVVVCCVVDVDPRDPPPPDCPDDDDDDDDDDDDDDDDDDDDDDDDDDDDDDDDDDDDDDDDDPDDDDDPPPPPPQPDQDPVLVVLVVLLPDPPNFPVSLQVSQLVCLVRPPRDQQQAADPVQARRFPKFKDAWDWAQDAPVRDIDTDHIDIDGLWAHFLSNVVSCVVVCLLNDCPLQPPPPDRDNDQDDDPDNRRQWHDAPDDPSSQSSSQVVNCVVVVHNGDDDDPRRVCCQFAPHYNAQGQLGHDDDEPQAADPCVVVVNYDDHPLDTGGILSRQSRHHDDPPRNRDDHDDRDRDDDPDPDDDDDDCVVSVVVNDPPD